Protein AF-0000000084531713 (afdb_homodimer)

Secondary structure (DSSP, 8-state):
-BTTSPEEEE-SS---TTEEEEEEEEEE-TT-SEEETTEEEEE---TTHHHHHTTT-GGGEEEETTTTEEEEEEEGGGB-----HHHHHHHHHH--GGGGGSHHHHHHHHHHHHHHHTT-BTTEEE-HHHHHT---TT--EEEEEEHHHHHHHHHHHTT-TTTSBPP-HHHHHHHHHHHHTT-TT--HHHHHHHHHTSSEEE-SSSEEEEEEE----TT--TTTTEEEEEEEEEEEEEEEEEEEETTBSSEEEEEEEEEEEEESSTTTHHHHTTEEEEEE--GGGTT---TT-EEEEEEEEEEEEETTEEEEEEEE-TT--SS--EEEE--/-BTTSPEEEE-SS---TTEEEEEEEEEE-TT-SEEETTEEEEE---TTHHHHHTTT-GGGEEEETTTTEEEEEEEGGGB-----HHHHHHHHHH--GGGGGSHHHHHHHHHHHHHHHTT-BTTEEE-HHHHHT---TT--EEEEEEHHHHHHHHHHHTT-TTTSBPP-HHHHHHHHHHHHTT-TT--HHHHHHHHHTSSEEE-SSSEEEEEEE----TT--TTTTEEEEEEEEEEEEEEEEEEEETTBSSEEEEEEEEEEEEESSTTTHHHHTTEEEEEE--GGGTT---TT-EEEEEEEEEEEEETTEEEEEEEE-TT--SS--EEEE--

Solvent-accessible surface area (backbone atoms only — not comparable to full-atom values): 34060 Å² total; per-residue (Å²): 48,34,82,85,57,38,29,57,46,74,52,67,88,60,59,60,95,60,30,47,37,25,30,49,33,36,33,76,28,91,86,28,90,30,52,53,96,88,37,37,21,29,81,46,91,51,52,34,40,28,57,45,75,34,63,92,42,62,80,25,57,39,76,34,55,53,77,30,45,51,38,42,26,48,42,57,88,44,58,65,47,84,84,52,32,44,59,40,40,53,45,39,67,77,54,41,69,73,38,64,77,29,71,36,32,43,51,50,49,54,51,47,49,53,36,54,75,66,70,41,71,79,27,44,22,29,36,68,41,68,47,77,60,38,55,56,75,82,37,60,46,41,32,33,24,41,30,73,70,14,49,53,51,49,54,54,53,63,65,34,56,89,61,26,25,67,68,49,73,71,55,34,52,52,52,45,60,71,46,49,83,64,42,83,91,44,48,69,66,28,49,49,55,30,56,67,53,31,64,53,28,31,36,94,81,34,46,34,38,54,47,38,35,71,71,63,54,97,76,52,42,78,55,68,51,29,34,25,40,46,68,39,39,37,29,30,36,27,32,29,69,33,37,89,45,15,50,24,53,52,15,36,30,32,33,42,61,73,44,79,74,46,57,52,35,48,69,50,71,76,45,40,82,48,31,45,33,36,39,29,65,40,73,84,53,30,31,35,64,48,59,74,38,38,30,37,38,31,29,32,32,24,44,35,34,46,79,89,46,70,45,29,30,36,40,35,58,57,50,60,54,77,66,82,62,31,78,36,46,50,118,48,33,83,84,56,38,29,57,45,73,52,67,87,61,61,60,95,60,32,48,36,26,31,49,33,36,33,75,28,93,84,28,91,29,54,54,96,89,38,37,20,28,80,46,89,51,54,36,40,29,58,45,76,36,63,92,41,62,83,25,58,39,76,35,54,51,77,31,45,51,38,42,26,49,41,56,90,48,56,65,47,84,84,51,32,41,60,39,38,53,46,39,67,76,54,41,67,74,37,64,78,30,71,36,32,42,51,49,51,54,51,47,49,52,35,54,74,67,69,42,70,78,27,44,23,27,36,69,41,68,46,77,58,40,53,55,74,81,37,58,46,39,32,33,24,40,30,73,70,13,49,52,51,49,54,54,52,62,64,35,56,90,61,26,25,67,68,49,73,70,54,35,52,50,51,46,61,72,47,48,83,63,41,82,90,44,50,71,67,26,49,47,55,29,57,67,51,32,65,53,26,31,38,95,80,33,47,33,38,54,46,36,34,72,70,64,56,96,78,52,41,78,56,67,52,29,33,24,40,47,69,39,41,36,29,30,35,27,32,30,69,34,37,89,45,14,51,25,54,51,15,34,28,32,33,42,60,74,43,80,74,47,58,52,37,48,70,48,69,76,45,39,84,49,31,45,33,37,40,28,65,41,73,86,53,30,32,36,66,48,59,74,37,37,30,37,39,31,30,32,32,24,44,35,35,46,78,89,45,70,45,31,30,36,40,34,57,58,51,59,53,79,63,83,62,30,77,37,44,50,115

pLDDT: mean 89.72, std 10.02, range [46.91, 98.38]

InterPro domains:
  IPR043519 Nucleotidyltransferase superfamily [SSF81301] (118-166)

Radius of gyration: 28.63 Å; Cα contacts (8 Å, |Δi|>4): 1477; chains: 2; bounding box: 50×90×62 Å

Structure (mmCIF, N/CA/C/O backbone):
data_AF-0000000084531713-model_v1
#
loop_
_entity.id
_entity.type
_entity.pdbx_description
1 polymer 'Polymerase nucleotidyl transferase domain-containing protein'
#
loop_
_atom_site.group_PDB
_atom_site.id
_atom_site.type_symbol
_atom_site.label_atom_id
_atom_site.label_alt_id
_atom_site.label_comp_id
_atom_site.label_asym_id
_atom_site.label_entity_id
_atom_site.label_seq_id
_atom_site.pdbx_PDB_ins_code
_atom_site.Cartn_x
_atom_site.Cartn_y
_atom_site.Cartn_z
_atom_site.occupancy
_atom_site.B_iso_or_equiv
_atom_site.auth_seq_id
_atom_site.auth_comp_id
_atom_site.auth_asym_id
_atom_site.auth_atom_id
_atom_site.pdbx_PDB_model_num
ATOM 1 N N . MET A 1 1 ? -13.852 23.156 1.82 1 96.12 1 MET A N 1
ATOM 2 C CA . MET A 1 1 ? -15.117 22.594 2.279 1 96.12 1 MET A CA 1
ATOM 3 C C . MET A 1 1 ? -15.984 22.172 1.098 1 96.12 1 MET A C 1
ATOM 5 O O . MET A 1 1 ? -16.062 22.875 0.089 1 96.12 1 MET A O 1
ATOM 9 N N . ASP A 1 2 ? -16.562 21 1.277 1 95.75 2 ASP A N 1
ATOM 10 C CA . ASP A 1 2 ? -17.422 20.531 0.197 1 95.75 2 ASP A CA 1
ATOM 11 C C . ASP A 1 2 ? -18.875 20.953 0.443 1 95.75 2 ASP A C 1
ATOM 13 O O . ASP A 1 2 ? -19.172 21.641 1.427 1 95.75 2 ASP A O 1
ATOM 17 N N . HIS A 1 3 ? -19.766 20.625 -0.489 1 93.62 3 HIS A N 1
ATOM 18 C CA . HIS A 1 3 ? -21.172 21.031 -0.442 1 93.62 3 HIS A CA 1
ATOM 19 C C . HIS A 1 3 ? -21.906 20.328 0.693 1 93.62 3 HIS A C 1
ATOM 21 O O . HIS A 1 3 ? -23 20.734 1.067 1 93.62 3 HIS A O 1
ATOM 27 N N . HIS A 1 4 ? -21.281 19.344 1.301 1 90.5 4 HIS A N 1
ATOM 28 C CA . HIS A 1 4 ? -21.906 18.609 2.395 1 90.5 4 HIS A CA 1
ATOM 29 C C . HIS A 1 4 ? -21.406 19.094 3.746 1 90.5 4 HIS A C 1
ATOM 31 O O . HIS A 1 4 ? -21.75 18.531 4.789 1 90.5 4 HIS A O 1
ATOM 37 N N . GLY A 1 5 ? -20.578 20.078 3.686 1 94.19 5 GLY A N 1
ATOM 38 C CA . GLY A 1 5 ? -20.078 20.672 4.918 1 94.19 5 GLY A CA 1
ATOM 39 C C . GLY A 1 5 ? -18.828 20 5.449 1 94.19 5 GLY A C 1
ATOM 40 O O . GLY A 1 5 ? -18.422 20.266 6.582 1 94.19 5 GLY A O 1
ATOM 41 N N . VAL A 1 6 ? -18.25 19.125 4.715 1 96.31 6 VAL A N 1
ATOM 42 C CA . VAL A 1 6 ? -17.016 18.469 5.133 1 96.31 6 VAL A CA 1
ATOM 43 C C . VAL A 1 6 ? -15.82 19.375 4.809 1 96.31 6 VAL A C 1
ATOM 45 O O . VAL A 1 6 ? -15.68 19.844 3.676 1 96.31 6 VAL A O 1
ATOM 48 N N . VAL A 1 7 ? -14.969 19.609 5.781 1 97.56 7 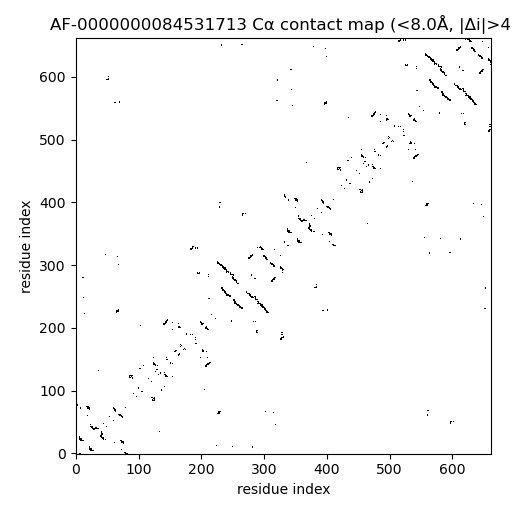VAL A N 1
ATOM 49 C CA . VAL A 1 7 ? -13.812 20.484 5.598 1 97.56 7 VAL A CA 1
ATOM 50 C C . VAL A 1 7 ? -12.547 19.641 5.449 1 97.56 7 VAL A C 1
ATOM 52 O O . VAL A 1 7 ? -12.188 18.875 6.355 1 97.56 7 VAL A O 1
ATOM 55 N N . PHE A 1 8 ? -11.875 19.797 4.34 1 97.5 8 PHE A N 1
ATOM 56 C CA . PHE A 1 8 ? -10.625 19.094 4.062 1 97.5 8 PHE A CA 1
ATOM 57 C C . PHE A 1 8 ? -9.43 20 4.328 1 97.5 8 PHE A C 1
ATOM 59 O O . PHE A 1 8 ? -9.445 21.188 3.992 1 97.5 8 PHE A O 1
ATOM 66 N N . LYS A 1 9 ? -8.484 19.469 5.02 1 96.25 9 LYS A N 1
ATOM 67 C CA . LYS A 1 9 ? -7.176 20.109 5.031 1 96.25 9 LYS A CA 1
ATOM 68 C C . LYS A 1 9 ? -6.32 19.625 3.861 1 96.25 9 LYS A C 1
ATOM 70 O O . LYS A 1 9 ? -6.023 18.438 3.744 1 96.25 9 LYS A O 1
ATOM 75 N N . VAL A 1 10 ? -5.973 20.5 3.014 1 93.19 10 VAL A N 1
ATOM 76 C CA . VAL A 1 10 ? -5.16 20.188 1.847 1 93.19 10 VAL A CA 1
ATOM 77 C C . VAL A 1 10 ? -3.721 19.922 2.279 1 93.19 10 VAL A C 1
ATOM 79 O O . VAL A 1 10 ? -3.16 20.656 3.092 1 93.19 10 VAL A O 1
ATOM 82 N N . ILE A 1 11 ? -3.162 18.828 1.789 1 88.12 11 ILE A N 1
ATOM 83 C CA . ILE A 1 11 ? -1.788 18.453 2.109 1 88.12 11 ILE A CA 1
ATOM 84 C C . ILE A 1 11 ? -0.948 18.422 0.835 1 88.12 11 ILE A C 1
ATOM 86 O O . ILE A 1 11 ? -1.34 17.812 -0.163 1 88.12 11 ILE A O 1
ATOM 90 N N . GLY A 1 12 ? 0.186 19.078 0.913 1 79.38 12 GLY A N 1
ATOM 91 C CA . GLY A 1 12 ? 1.119 19.062 -0.202 1 79.38 12 GLY A CA 1
ATOM 92 C C . GLY A 1 12 ? 0.862 20.188 -1.201 1 79.38 12 GLY A C 1
ATOM 93 O O . GLY A 1 12 ? -0.074 20.969 -1.039 1 79.38 12 GLY A O 1
ATOM 94 N N . ASP A 1 13 ? 1.726 20.234 -2.236 1 77.88 13 ASP A N 1
ATOM 95 C CA . ASP A 1 13 ? 1.663 21.312 -3.211 1 77.88 13 ASP A CA 1
ATOM 96 C C . ASP A 1 13 ? 1.496 20.781 -4.629 1 77.88 13 ASP A C 1
ATOM 98 O O . ASP A 1 13 ? 1.574 21.531 -5.602 1 77.88 13 ASP A O 1
ATOM 102 N N . SER A 1 14 ? 1.352 19.516 -4.766 1 78.69 14 SER A N 1
ATOM 103 C CA . SER A 1 14 ? 1.103 18.875 -6.051 1 78.69 14 SER A CA 1
ATOM 104 C C . SER A 1 14 ? -0.19 18.062 -6.02 1 78.69 14 SER A C 1
ATOM 106 O O . SER A 1 14 ? -0.338 17.156 -5.211 1 78.69 14 SER A O 1
ATOM 108 N N . HIS A 1 15 ? -1.078 18.453 -6.922 1 86.56 15 HIS A N 1
ATOM 109 C CA . HIS A 1 15 ? -2.393 17.812 -6.973 1 86.56 15 HIS A CA 1
ATOM 110 C C . HIS A 1 15 ? -2.74 17.391 -8.391 1 86.56 15 HIS A C 1
ATOM 112 O O . HIS A 1 15 ? -2.4 18.078 -9.359 1 86.56 15 HIS A O 1
ATOM 118 N N . PRO A 1 16 ? -3.383 16.266 -8.445 1 85.25 16 PRO A N 1
ATOM 119 C CA . PRO A 1 16 ? -3.91 15.922 -9.773 1 85.25 16 PRO A CA 1
ATOM 120 C C . PRO A 1 16 ? -4.988 16.891 -10.242 1 85.25 16 PRO A C 1
ATOM 122 O O . PRO A 1 16 ? -5.559 17.625 -9.438 1 85.25 16 PRO A O 1
ATOM 125 N N . GLY A 1 17 ? -5.215 16.875 -11.555 1 86.69 17 GLY A N 1
ATOM 126 C CA . GLY A 1 17 ? -6.199 17.781 -12.125 1 86.69 17 GLY A CA 1
ATOM 127 C C . GLY A 1 17 ? -7.602 17.547 -11.586 1 86.69 17 GLY A C 1
ATOM 128 O O . GLY A 1 17 ? -8.422 18.469 -11.562 1 86.69 17 GLY A O 1
ATOM 129 N N . SER A 1 18 ? -7.875 16.438 -11.047 1 92.25 18 SER A N 1
ATOM 130 C CA . SER A 1 18 ? -9.234 16.047 -10.672 1 92.25 18 SER A CA 1
ATOM 131 C C . SER A 1 18 ? -9.516 16.391 -9.211 1 92.25 18 SER A C 1
ATOM 133 O O . SER A 1 18 ? -10.672 16.609 -8.836 1 92.25 18 SER A O 1
ATOM 135 N N . HIS A 1 19 ? -8.453 16.391 -8.352 1 95 19 HIS A N 1
ATOM 136 C CA . HIS A 1 19 ? -8.688 16.484 -6.91 1 95 19 HIS A CA 1
ATOM 137 C C . HIS A 1 19 ? -7.695 17.438 -6.258 1 95 19 HIS A C 1
ATOM 139 O O . HIS A 1 19 ? -6.598 17.656 -6.777 1 95 19 HIS A O 1
ATOM 145 N N . TYR A 1 20 ? -8.109 18.031 -5.18 1 94.06 20 TYR A N 1
ATOM 146 C CA . TYR A 1 20 ? -7.168 18.531 -4.18 1 94.06 20 TYR A CA 1
ATOM 147 C C . TYR A 1 20 ? -6.902 17.484 -3.109 1 94.06 20 TYR A C 1
ATOM 149 O O . TYR A 1 20 ? -7.832 17 -2.457 1 94.06 20 TYR A O 1
ATOM 157 N N . LEU A 1 21 ? -5.668 17.156 -2.926 1 92.88 21 LEU A N 1
ATOM 158 C CA . LEU A 1 21 ? -5.305 16.094 -1.994 1 92.88 21 LEU A CA 1
ATOM 159 C C . LEU A 1 21 ? -5.32 16.594 -0.557 1 92.88 21 LEU A C 1
ATOM 161 O O . LEU A 1 21 ? -4.902 17.734 -0.29 1 92.88 21 LEU A O 1
ATOM 165 N N . GLY A 1 22 ? -5.789 15.742 0.299 1 94.88 22 GLY A N 1
ATOM 166 C CA . GLY A 1 22 ? -5.871 16.094 1.708 1 94.88 22 GLY A CA 1
ATOM 167 C C . GLY A 1 22 ? -6.668 15.094 2.525 1 94.88 22 GLY A C 1
ATOM 168 O O . GLY A 1 22 ? -6.867 13.953 2.1 1 94.88 22 GLY A O 1
ATOM 169 N N . TYR A 1 23 ? -7 15.453 3.758 1 95.44 23 TYR A N 1
ATOM 170 C CA . TYR A 1 23 ? -7.797 14.609 4.641 1 95.44 23 TYR A CA 1
ATOM 171 C C . TYR A 1 23 ? -8.906 15.406 5.309 1 95.44 23 TYR A C 1
ATOM 173 O O . TYR A 1 23 ? -8.883 16.641 5.297 1 95.44 23 TYR A O 1
ATOM 181 N N . VAL A 1 24 ? -9.859 14.734 5.816 1 96.44 24 VAL A N 1
ATOM 182 C CA . VAL A 1 24 ? -10.969 15.383 6.504 1 96.44 24 VAL A CA 1
ATOM 183 C C . VAL A 1 24 ? -10.508 15.914 7.859 1 96.44 24 VAL A C 1
ATOM 185 O O . VAL A 1 24 ? -10.062 15.141 8.719 1 96.44 24 VAL A O 1
ATOM 188 N N . LYS A 1 25 ? -10.617 17.188 8 1 96.88 25 LYS A N 1
ATOM 189 C CA . LYS A 1 25 ? -10.195 17.812 9.25 1 96.88 25 LYS A CA 1
ATOM 190 C C . LYS A 1 25 ? -11.383 18.047 10.18 1 96.88 25 LYS A C 1
ATOM 192 O O . LYS A 1 25 ? -11.273 17.859 11.391 1 96.88 25 LYS A O 1
ATOM 197 N N . TYR A 1 26 ? -12.445 18.547 9.617 1 96.81 26 TYR A N 1
ATOM 198 C CA . TYR A 1 26 ? -13.695 18.75 10.352 1 96.81 26 TYR A CA 1
ATOM 199 C C . TYR A 1 26 ? -14.875 18.188 9.57 1 96.81 26 TYR A C 1
ATOM 201 O O . TYR A 1 26 ? -14.938 18.312 8.344 1 96.81 26 TYR A O 1
ATOM 209 N N . HIS A 1 27 ? -15.82 17.516 10.266 1 95.94 27 HIS A N 1
ATOM 210 C CA . HIS A 1 27 ? -17.031 17 9.625 1 95.94 27 HIS A CA 1
ATOM 211 C C . HIS A 1 27 ? -18.219 17.094 10.57 1 95.94 27 HIS A C 1
ATOM 213 O O . HIS A 1 27 ? -18.062 17.062 11.789 1 95.94 27 HIS A O 1
ATOM 219 N N . PRO A 1 28 ? -19.406 17.281 9.953 1 94.94 28 PRO A N 1
ATOM 220 C CA . PRO A 1 28 ? -20.594 17.328 10.797 1 94.94 28 PRO A CA 1
ATOM 221 C C . PRO A 1 28 ? -20.781 16.078 11.648 1 94.94 28 PRO A C 1
ATOM 223 O O . PRO A 1 28 ? -20.625 14.961 11.156 1 94.94 28 PRO A O 1
ATOM 226 N N . ASP A 1 29 ? -21 16.328 12.859 1 94 29 ASP A N 1
ATOM 227 C CA . ASP A 1 29 ? -21.203 15.266 13.844 1 94 29 ASP A CA 1
ATOM 228 C C . ASP A 1 29 ? -22.016 15.773 15.031 1 94 29 ASP A C 1
ATOM 230 O O . ASP A 1 29 ? -21.594 16.719 15.703 1 94 29 ASP A O 1
ATOM 234 N N . GLU A 1 30 ? -23.094 15.125 15.336 1 93.38 30 GLU A N 1
ATOM 235 C CA . GLU A 1 30 ? -23.984 15.562 16.406 1 93.38 30 GLU A CA 1
ATOM 236 C C . GLU A 1 30 ? -23.281 15.531 17.75 1 93.38 30 GLU A C 1
ATOM 238 O O . GLU A 1 30 ? -23.625 16.297 18.656 1 93.38 30 GLU A O 1
ATOM 243 N N . LYS A 1 31 ? -22.281 14.742 17.922 1 92.88 31 LYS A N 1
ATOM 244 C CA . LYS A 1 31 ? -21.562 14.609 19.188 1 92.88 31 LYS A CA 1
ATOM 245 C C . LYS A 1 31 ? -20.281 15.414 19.188 1 92.88 31 LYS A C 1
ATOM 247 O O . LYS A 1 31 ? -19.469 15.312 20.109 1 92.88 31 LYS A O 1
ATOM 252 N N . GLY A 1 32 ? -20.062 16.219 18.109 1 93.19 32 GLY A N 1
ATOM 253 C CA . GLY A 1 32 ? -18.844 17 18 1 93.19 32 GLY A CA 1
ATOM 254 C C . GLY A 1 32 ? -18.766 18.141 19 1 93.19 32 GLY A C 1
ATOM 255 O O . GLY A 1 32 ? -19.797 18.562 19.547 1 93.19 32 GLY A O 1
ATOM 256 N N . ASP A 1 33 ? -17.594 18.656 19.266 1 91.56 33 ASP A N 1
ATOM 257 C CA . ASP A 1 33 ? -17.375 19.688 20.266 1 91.56 33 ASP A CA 1
ATOM 258 C C . ASP A 1 33 ? -17.062 21.031 19.594 1 91.56 33 ASP A C 1
ATOM 260 O O . ASP A 1 33 ? -16.656 21.984 20.266 1 91.56 33 ASP A O 1
ATOM 264 N N . ARG A 1 34 ? -17.172 21.062 18.266 1 93.5 34 ARG A N 1
ATOM 265 C CA . ARG A 1 34 ? -16.953 22.297 17.531 1 93.5 34 ARG A CA 1
ATOM 266 C C . ARG A 1 34 ? -18.266 22.812 16.938 1 93.5 34 ARG A C 1
ATOM 268 O O . ARG A 1 34 ? -19.219 22.047 16.766 1 93.5 34 ARG A O 1
ATOM 275 N N . ARG A 1 35 ? -18.281 24.125 16.766 1 92.31 35 ARG A N 1
ATOM 276 C CA . ARG A 1 35 ? -19.469 24.734 16.172 1 92.31 35 ARG A CA 1
ATOM 277 C C . ARG A 1 35 ? -19.125 25.516 14.914 1 92.31 35 ARG A C 1
ATOM 279 O O . ARG A 1 35 ? -18.234 26.375 14.938 1 92.31 35 ARG A O 1
ATOM 286 N N . LEU A 1 36 ? -19.781 25.094 13.844 1 90.88 36 LEU A N 1
ATOM 287 C CA . LEU A 1 36 ? -19.641 25.766 12.555 1 90.88 36 LEU A CA 1
ATOM 288 C C . LEU A 1 36 ? -20.984 25.828 11.828 1 90.88 36 LEU A C 1
ATOM 290 O O . LEU A 1 36 ? -21.703 24.828 11.773 1 90.88 36 LEU A O 1
ATOM 294 N N . PHE A 1 37 ? -21.359 27.031 11.344 1 89.06 37 PHE A N 1
ATOM 295 C CA . PHE A 1 37 ? -22.578 27.219 10.555 1 89.06 37 PHE A CA 1
ATOM 296 C C . PHE A 1 37 ? -23.797 26.766 11.328 1 89.06 37 PHE A C 1
ATOM 298 O O . PHE A 1 37 ? -24.688 26.125 10.766 1 89.06 37 PHE A O 1
ATOM 305 N N . GLY A 1 38 ? -23.75 26.859 12.523 1 89.5 38 GLY A N 1
ATOM 306 C CA . GLY A 1 38 ? -24.906 26.562 13.344 1 89.5 38 GLY A CA 1
ATOM 307 C C . GLY A 1 38 ? -25.062 25.078 13.641 1 89.5 38 GLY A C 1
ATOM 308 O O . GLY A 1 38 ? -26.094 24.656 14.164 1 89.5 38 GLY A O 1
ATOM 309 N N . GLN A 1 39 ? -24.094 24.344 13.297 1 93.38 39 GLN A N 1
ATOM 310 C CA . GLN A 1 39 ? -24.156 22.906 13.562 1 93.38 39 GLN A CA 1
ATOM 311 C C . GLN A 1 39 ? -22.906 22.422 14.273 1 93.38 39 GLN A C 1
ATOM 313 O O . GLN A 1 39 ? -21.906 23.156 14.336 1 93.38 39 GLN A O 1
ATOM 318 N N . THR A 1 40 ? -23.016 21.188 14.797 1 95.12 40 THR A N 1
ATOM 319 C CA . THR A 1 40 ? -21.891 20.609 15.531 1 95.12 40 THR A CA 1
ATOM 320 C C . THR A 1 40 ? -20.953 19.875 14.578 1 95.12 40 THR A C 1
ATOM 322 O O . THR A 1 40 ? -21.406 19.203 13.648 1 95.12 40 THR A O 1
ATOM 325 N N . TYR A 1 41 ? -19.688 20.125 14.828 1 96 41 TYR A N 1
ATOM 326 C CA . TYR A 1 41 ? -18.641 19.484 14.039 1 96 41 TYR A CA 1
ATOM 327 C C . TYR A 1 41 ? -17.672 18.719 14.93 1 96 41 TYR A C 1
ATOM 329 O O . TYR A 1 41 ? -17.531 19.031 16.109 1 96 41 TYR A O 1
ATOM 337 N N . ARG A 1 42 ? -17.109 17.672 14.359 1 94.81 42 ARG A N 1
ATOM 338 C CA . ARG A 1 42 ? -16.031 16.922 15.016 1 94.81 42 ARG A CA 1
ATOM 339 C C . ARG A 1 42 ? -14.703 17.141 14.312 1 94.81 42 ARG A C 1
ATOM 341 O O . ARG A 1 42 ? -14.641 17.172 13.078 1 94.81 42 ARG A O 1
ATOM 348 N N . GLN A 1 43 ? -13.703 17.391 15.117 1 94.88 43 GLN A N 1
ATOM 349 C CA . GLN A 1 43 ? -12.336 17.5 14.602 1 94.88 43 GLN A CA 1
ATOM 350 C C . GLN A 1 43 ? -11.711 16.125 14.414 1 94.88 43 GLN A C 1
ATOM 352 O O . GLN A 1 43 ? -11.875 15.234 15.258 1 94.88 43 GLN A O 1
ATOM 357 N N . ASN A 1 44 ? -11.047 15.938 13.281 1 92.81 44 ASN A N 1
ATOM 358 C CA . ASN A 1 44 ? -10.266 14.742 12.992 1 92.81 44 ASN A CA 1
ATOM 359 C C . ASN A 1 44 ? -8.773 15.039 12.969 1 92.81 44 ASN A C 1
ATOM 361 O O . ASN A 1 44 ? -8.297 15.836 12.156 1 92.81 44 ASN A O 1
ATOM 365 N N . SER A 1 45 ? -7.992 14.391 13.852 1 87 45 SER A N 1
ATOM 366 C CA . SER A 1 45 ? -6.555 14.633 13.93 1 87 45 SER A CA 1
ATOM 367 C C . SER A 1 45 ? -5.766 13.477 13.328 1 87 45 SER A C 1
ATOM 369 O O . SER A 1 45 ? -4.535 13.516 13.281 1 87 45 SER A O 1
ATOM 371 N N . VAL A 1 46 ? -6.438 12.469 12.93 1 85.94 46 VAL A N 1
ATOM 372 C CA . VAL A 1 46 ? -5.801 11.281 12.359 1 85.94 46 VAL A CA 1
ATOM 373 C C . VAL A 1 46 ? -6.121 11.188 10.867 1 85.94 46 VAL A C 1
ATOM 375 O O . VAL A 1 46 ? -7.262 10.906 10.492 1 85.94 46 VAL A O 1
ATOM 378 N N . VAL A 1 47 ? -5.125 11.328 10.055 1 88.94 47 VAL A N 1
ATOM 379 C CA . VAL A 1 47 ? -5.293 11.477 8.609 1 88.94 47 VAL A CA 1
ATOM 380 C C . VAL A 1 47 ? -5.984 10.234 8.047 1 88.94 47 VAL A C 1
ATOM 382 O O . VAL A 1 47 ? -6.922 10.344 7.25 1 88.94 47 VAL A O 1
ATOM 385 N N . SER A 1 48 ? -5.637 9.047 8.484 1 86.94 48 SER A N 1
ATOM 386 C CA . SER A 1 48 ? -6.137 7.801 7.91 1 86.94 48 SER A CA 1
ATOM 387 C C . SER A 1 48 ? -7.609 7.59 8.242 1 86.94 48 SER A C 1
ATOM 389 O O . SER A 1 48 ? -8.305 6.828 7.566 1 86.94 48 SER A O 1
ATOM 391 N N . LYS A 1 49 ? -8.141 8.266 9.25 1 89.19 49 LYS A N 1
ATOM 392 C CA . LYS A 1 49 ? -9.547 8.148 9.617 1 89.19 49 LYS A CA 1
ATOM 393 C C . LYS A 1 49 ? -10.445 8.734 8.523 1 89.19 49 LYS A C 1
ATOM 395 O O . LYS A 1 49 ? -11.648 8.461 8.492 1 89.19 49 LYS A O 1
ATOM 400 N N . SER A 1 50 ? -9.805 9.492 7.676 1 92.56 50 SER A N 1
ATOM 401 C CA . SER A 1 50 ? -10.555 10.102 6.586 1 92.56 50 SER A CA 1
ATOM 402 C C . SER A 1 50 ? -11.18 9.039 5.688 1 92.56 50 SER A C 1
ATOM 404 O O . SER A 1 50 ? -12.266 9.242 5.145 1 92.56 50 SER A O 1
ATOM 406 N N . PHE A 1 51 ? -10.555 7.898 5.535 1 91.56 51 PHE A N 1
ATOM 407 C CA . PHE A 1 51 ? -11.102 6.836 4.699 1 91.56 51 PHE A CA 1
ATOM 408 C C . PHE A 1 51 ? -12.445 6.363 5.246 1 91.56 51 PHE A C 1
ATOM 410 O O . PHE A 1 51 ? -13.383 6.125 4.48 1 91.56 51 PHE A O 1
ATOM 417 N N . GLY A 1 52 ? -12.5 6.281 6.547 1 88.88 52 GLY A N 1
ATOM 418 C CA . GLY A 1 52 ? -13.742 5.871 7.18 1 88.88 52 GLY A CA 1
ATOM 419 C C . GLY A 1 52 ? -14.82 6.938 7.129 1 88.88 52 GLY A C 1
ATOM 420 O O . GLY A 1 52 ? -15.984 6.641 6.844 1 88.88 52 GLY A O 1
ATOM 421 N N . ILE A 1 53 ? -14.406 8.148 7.406 1 90.88 53 ILE A N 1
ATOM 422 C CA . ILE A 1 53 ? -15.344 9.266 7.395 1 90.88 53 ILE A CA 1
ATOM 423 C C . ILE A 1 53 ? -15.977 9.398 6.008 1 90.88 53 ILE A C 1
ATOM 425 O O . ILE A 1 53 ? -17.156 9.727 5.887 1 90.88 53 ILE A O 1
ATOM 429 N N . LEU A 1 54 ? -15.219 9.039 4.973 1 92.38 54 LEU A N 1
ATOM 430 C CA . LEU A 1 54 ? -15.648 9.234 3.59 1 92.38 54 LEU A CA 1
ATOM 431 C C . LEU A 1 54 ? -16.141 7.93 2.982 1 92.38 54 LEU A C 1
ATOM 433 O O . LEU A 1 54 ? -16.156 7.777 1.758 1 92.38 54 LEU A O 1
ATOM 437 N N . ALA A 1 55 ? -16.484 6.957 3.764 1 89 55 ALA A N 1
ATOM 438 C CA . ALA A 1 55 ? -16.906 5.641 3.289 1 89 55 ALA A CA 1
ATOM 439 C C . ALA A 1 55 ? -18.062 5.75 2.311 1 89 55 ALA A C 1
ATOM 441 O O . ALA A 1 55 ? -18.203 4.926 1.401 1 89 55 ALA A O 1
ATOM 442 N N . GLY A 1 56 ? -18.938 6.785 2.457 1 88.88 56 GLY A N 1
ATOM 443 C CA . GLY A 1 56 ? -20.062 6.996 1.563 1 88.88 56 GLY A CA 1
ATOM 444 C C . GLY A 1 56 ? -19.703 7.832 0.346 1 88.88 56 GLY A C 1
ATOM 445 O O . GLY A 1 56 ? -20.562 8.078 -0.51 1 88.88 56 GLY A O 1
ATOM 446 N N . ARG A 1 57 ? -18.469 8.242 0.232 1 92.56 57 ARG A N 1
ATOM 447 C CA . ARG A 1 57 ? -18 9.086 -0.864 1 92.56 57 ARG A CA 1
ATOM 448 C C . ARG A 1 57 ? -16.688 8.555 -1.437 1 92.56 57 ARG A C 1
ATOM 450 O O . ARG A 1 57 ? -15.68 9.266 -1.452 1 92.56 57 ARG A O 1
ATOM 457 N N . PRO A 1 58 ? -16.781 7.383 -2.07 1 91.94 58 PRO A N 1
ATOM 458 C CA . PRO A 1 58 ? -15.547 6.758 -2.557 1 91.94 58 PRO A CA 1
ATOM 459 C C . PRO A 1 58 ? -14.875 7.566 -3.666 1 91.94 58 PRO A C 1
ATOM 461 O O . PRO A 1 58 ? -13.703 7.324 -3.99 1 91.94 58 PRO A O 1
ATOM 464 N N . GLU A 1 59 ? -15.57 8.539 -4.305 1 93.75 59 GLU A N 1
ATOM 465 C CA . GLU A 1 59 ? -14.953 9.422 -5.293 1 93.75 59 GLU A CA 1
ATOM 466 C C . GLU A 1 59 ? -13.852 10.266 -4.664 1 93.75 59 GLU A C 1
ATOM 468 O O . GLU A 1 59 ? -13.039 10.867 -5.371 1 93.75 59 GLU A O 1
ATOM 473 N N . CYS A 1 60 ? -13.766 10.211 -3.307 1 96.12 60 CYS A N 1
ATOM 474 C CA . CYS A 1 60 ? -12.75 10.977 -2.602 1 96.12 60 CYS A CA 1
ATOM 475 C C . CYS A 1 60 ? -11.484 10.148 -2.41 1 96.12 60 CYS A C 1
ATOM 477 O O . CYS A 1 60 ? -10.461 10.664 -1.941 1 96.12 60 CYS A O 1
ATOM 479 N N . TYR A 1 61 ? -11.562 8.836 -2.648 1 94.81 61 TYR A N 1
ATOM 480 C CA . TYR A 1 61 ? -10.352 8.016 -2.672 1 94.81 61 TYR A CA 1
ATOM 481 C C . TYR A 1 61 ? -9.609 8.18 -3.99 1 94.81 61 TYR A C 1
ATOM 483 O O . TYR A 1 61 ? -10.18 7.969 -5.062 1 94.81 61 TYR A O 1
ATOM 491 N N . VAL A 1 62 ? -8.344 8.555 -3.938 1 93 62 VAL A N 1
ATOM 492 C CA . VAL A 1 62 ? -7.598 8.844 -5.16 1 93 62 VAL A CA 1
ATOM 493 C C . VAL A 1 62 ? -6.188 8.266 -5.059 1 93 62 VAL A C 1
ATOM 495 O O . VAL A 1 62 ? -5.508 8.453 -4.047 1 93 62 VAL A O 1
ATOM 498 N N . TYR A 1 63 ? -5.855 7.543 -6.094 1 91.06 63 TYR A N 1
ATOM 499 C CA . TYR A 1 63 ? -4.445 7.176 -6.184 1 91.06 63 TYR A CA 1
ATOM 500 C C . TYR A 1 63 ? -3.604 8.359 -6.641 1 91.06 63 TYR A C 1
ATOM 502 O O . TYR A 1 63 ? -3.885 8.961 -7.68 1 91.06 63 TYR A O 1
ATOM 510 N N . SER A 1 64 ? -2.576 8.688 -5.859 1 90.62 64 SER A N 1
ATOM 511 C CA . SER A 1 64 ? -1.65 9.75 -6.227 1 90.62 64 SER A CA 1
ATOM 512 C C . SER A 1 64 ? -0.378 9.188 -6.848 1 90.62 64 SER A C 1
ATOM 514 O O . SER A 1 64 ? 0.405 8.516 -6.172 1 90.62 64 SER A O 1
ATOM 516 N N . ASP A 1 65 ? -0.114 9.562 -8.078 1 88.94 65 ASP A N 1
ATOM 517 C CA . ASP A 1 65 ? 1.121 9.148 -8.734 1 88.94 65 ASP A CA 1
ATOM 518 C C . ASP A 1 65 ? 2.344 9.711 -8.016 1 88.94 65 ASP A C 1
ATOM 520 O O . ASP A 1 65 ? 3.396 9.07 -7.973 1 88.94 65 ASP A O 1
ATOM 524 N N . THR A 1 66 ? 2.182 10.859 -7.504 1 88.31 66 THR A N 1
ATOM 525 C CA . THR A 1 66 ? 3.285 11.531 -6.828 1 88.31 66 THR A CA 1
ATOM 526 C C . THR A 1 66 ? 3.65 10.812 -5.535 1 88.31 66 THR A C 1
ATOM 528 O O . THR A 1 66 ? 4.828 10.562 -5.266 1 88.31 66 THR A O 1
ATOM 531 N N . LEU A 1 67 ? 2.639 10.414 -4.793 1 87.25 67 LEU A N 1
ATOM 532 C CA . LEU A 1 67 ? 2.889 9.781 -3.5 1 87.25 67 LEU A CA 1
ATOM 533 C C . LEU A 1 67 ? 3.031 8.273 -3.654 1 87.25 67 LEU A C 1
ATOM 535 O O . LEU A 1 67 ? 3.643 7.613 -2.809 1 87.25 67 LEU A O 1
ATOM 539 N N . GLY A 1 68 ? 2.357 7.715 -4.738 1 87.69 68 GLY A N 1
ATOM 540 C CA . GLY A 1 68 ? 2.445 6.289 -5.008 1 87.69 68 GLY A CA 1
ATOM 541 C C . GLY A 1 68 ? 1.472 5.465 -4.184 1 87.69 68 GLY A C 1
ATOM 542 O O . GLY A 1 68 ? 1.673 4.266 -3.99 1 87.69 68 GLY A O 1
ATOM 543 N N . CYS A 1 69 ? 0.475 6.059 -3.625 1 89 69 CYS A N 1
ATOM 544 C CA . CYS A 1 69 ? -0.502 5.352 -2.809 1 89 69 CYS A CA 1
ATOM 545 C C . CYS A 1 69 ? -1.869 6.02 -2.889 1 89 69 CYS A C 1
ATOM 547 O O . CYS A 1 69 ? -2.012 7.078 -3.504 1 89 69 CYS A O 1
ATOM 549 N N . VAL A 1 70 ? -2.84 5.332 -2.354 1 92.12 70 VAL A N 1
ATOM 550 C CA . VAL A 1 70 ? -4.191 5.883 -2.295 1 92.12 70 VAL A CA 1
ATOM 551 C C . VAL A 1 70 ? -4.305 6.848 -1.117 1 92.12 70 VAL A C 1
ATOM 553 O O . VAL A 1 70 ? -3.92 6.516 0.006 1 92.12 70 VAL A O 1
ATOM 556 N N . ILE A 1 71 ? -4.77 7.969 -1.42 1 93.19 71 ILE A N 1
ATOM 557 C CA . ILE A 1 71 ? -4.996 9.008 -0.418 1 93.19 71 ILE A CA 1
ATOM 558 C C . ILE A 1 71 ? -6.398 9.586 -0.583 1 93.19 71 ILE A C 1
ATOM 560 O O . ILE A 1 71 ? -7.137 9.195 -1.49 1 93.19 71 ILE A O 1
ATOM 564 N N . THR A 1 72 ? -6.781 10.422 0.324 1 95.5 72 THR A N 1
ATOM 565 C CA . THR A 1 72 ? -8.07 11.086 0.185 1 95.5 72 THR A CA 1
ATOM 566 C C . THR A 1 72 ? -7.898 12.477 -0.422 1 95.5 72 THR A C 1
ATOM 568 O O . THR A 1 72 ? -6.816 13.062 -0.343 1 95.5 72 THR A O 1
ATOM 571 N N . GLY A 1 73 ? -8.875 12.883 -1.073 1 96.06 73 GLY A N 1
ATOM 572 C CA . GLY A 1 73 ? -8.938 14.211 -1.658 1 96.06 73 GLY A CA 1
ATOM 573 C C . GLY A 1 73 ? -10.344 14.641 -2.031 1 96.06 73 GLY A C 1
ATOM 574 O O . GLY A 1 73 ? -11.242 13.797 -2.137 1 96.06 73 GLY A O 1
ATOM 575 N N . ILE A 1 74 ? -10.57 15.914 -2.184 1 97.12 74 ILE A N 1
ATOM 576 C CA . ILE A 1 74 ? -11.867 16.438 -2.588 1 97.12 74 ILE A CA 1
ATOM 577 C C . ILE A 1 74 ? -11.875 16.672 -4.098 1 97.12 74 ILE A C 1
ATOM 579 O O . ILE A 1 74 ? -10.977 17.312 -4.645 1 97.12 74 ILE A O 1
ATOM 583 N N . PRO A 1 75 ? -12.891 16.078 -4.781 1 96.31 75 PRO A N 1
ATOM 584 C CA . PRO A 1 75 ? -13.039 16.469 -6.188 1 96.31 75 PRO A CA 1
ATOM 585 C C . PRO A 1 75 ? -13.172 17.969 -6.379 1 96.31 75 PRO A C 1
ATOM 587 O O . PRO A 1 75 ? -13.906 18.625 -5.637 1 96.31 75 PRO A O 1
ATOM 590 N N . ARG A 1 76 ? -12.461 18.438 -7.359 1 95.81 76 ARG A N 1
ATOM 591 C CA . ARG A 1 76 ? -12.414 19.875 -7.562 1 95.81 76 ARG A CA 1
ATOM 592 C C . ARG A 1 76 ? -13.82 20.453 -7.758 1 95.81 76 ARG A C 1
ATOM 594 O O . ARG A 1 76 ? -14.117 21.547 -7.289 1 95.81 76 ARG A O 1
ATOM 601 N N . GLU A 1 77 ? -14.688 19.703 -8.422 1 96 77 GLU A N 1
ATOM 602 C CA . GLU A 1 77 ? -16.047 20.156 -8.711 1 96 77 GLU A CA 1
ATOM 603 C C . GLU A 1 77 ? -16.891 20.203 -7.441 1 96 77 GLU A C 1
ATOM 605 O O . GLU A 1 77 ? -17.953 20.828 -7.422 1 96 77 GLU A O 1
ATOM 610 N N . ASP A 1 78 ? -16.469 19.578 -6.395 1 96.88 78 ASP A N 1
ATOM 611 C CA . ASP A 1 78 ? -17.234 19.484 -5.164 1 96.88 78 ASP A CA 1
ATOM 612 C C . ASP A 1 78 ? -16.844 20.594 -4.184 1 96.88 78 ASP A C 1
ATOM 614 O O . ASP A 1 78 ? -17.438 20.719 -3.111 1 96.88 78 ASP A O 1
ATOM 618 N N . VAL A 1 79 ? -15.906 21.406 -4.52 1 97 79 VAL A N 1
ATOM 619 C CA . VAL A 1 79 ? -15.438 22.453 -3.613 1 97 79 VAL A CA 1
ATOM 620 C C . VAL A 1 79 ? -16.484 23.578 -3.533 1 97 79 VAL A C 1
ATOM 622 O O . VAL A 1 79 ? -16.859 24.156 -4.555 1 97 79 VAL A O 1
ATOM 625 N N . ALA A 1 80 ? -16.969 23.812 -2.373 1 96.88 80 ALA A N 1
ATOM 626 C CA . ALA A 1 80 ? -17.906 24.906 -2.148 1 96.88 80 ALA A CA 1
ATOM 627 C C . ALA A 1 80 ? -17.172 26.156 -1.673 1 96.88 80 ALA A C 1
ATOM 629 O O . ALA A 1 80 ? -17.484 27.266 -2.119 1 96.88 80 ALA A O 1
ATOM 630 N N . VAL A 1 81 ? -16.25 26 -0.786 1 96.19 81 VAL A N 1
ATOM 631 C CA . VAL A 1 81 ? -15.516 27.125 -0.223 1 96.19 81 VAL A CA 1
ATOM 632 C C . VAL A 1 81 ? -14.039 26.781 -0.104 1 96.19 81 VAL A C 1
ATOM 634 O O . VAL A 1 81 ? -13.688 25.656 0.276 1 96.19 81 VAL A O 1
ATOM 637 N N . HIS A 1 82 ? -13.242 27.641 -0.515 1 96.19 82 HIS A N 1
ATOM 638 C CA . HIS A 1 82 ? -11.812 27.562 -0.266 1 96.19 82 HIS A CA 1
ATOM 639 C C . HIS A 1 82 ? -11.383 28.562 0.801 1 96.19 82 HIS A C 1
ATOM 641 O O . HIS A 1 82 ? -11.57 29.781 0.634 1 96.19 82 HIS A O 1
ATOM 647 N N . TYR A 1 83 ? -10.867 28.078 1.897 1 96.69 83 TYR A N 1
ATOM 648 C CA . TYR A 1 83 ? -10.359 28.938 2.963 1 96.69 83 TYR A CA 1
ATOM 649 C C . TYR A 1 83 ? -8.891 29.266 2.744 1 96.69 83 TYR A C 1
ATOM 651 O O . TYR A 1 83 ? -8.031 28.375 2.764 1 96.69 83 TYR A O 1
ATOM 659 N N . SER A 1 84 ? -8.633 30.484 2.582 1 95.5 84 SER A N 1
ATOM 660 C CA . SER A 1 84 ? -7.254 30.938 2.408 1 95.5 84 SER A CA 1
ATOM 661 C C . SER A 1 84 ? -6.625 31.328 3.744 1 95.5 84 SER A C 1
ATOM 663 O O . SER A 1 84 ? -7.102 32.219 4.422 1 95.5 84 SER A O 1
ATOM 665 N N . CYS A 1 85 ? -5.496 30.734 4.066 1 96.88 85 CYS A N 1
ATOM 666 C CA . CYS A 1 85 ? -4.809 31 5.324 1 96.88 85 CYS A CA 1
ATOM 667 C C . CYS A 1 85 ? -4.359 32.438 5.414 1 96.88 85 CYS A C 1
ATOM 669 O O . CYS A 1 85 ? -4.52 33.094 6.453 1 96.88 85 CYS A O 1
ATOM 671 N N . ARG A 1 86 ? -3.799 32.938 4.316 1 95.81 86 ARG A N 1
ATOM 672 C CA . ARG A 1 86 ? -3.287 34.312 4.273 1 95.81 86 ARG A CA 1
ATOM 673 C C . ARG A 1 86 ? -4.418 35.344 4.418 1 95.81 86 ARG A C 1
ATOM 675 O O . ARG A 1 86 ? -4.32 36.281 5.211 1 95.81 86 ARG A O 1
ATOM 682 N N . GLN A 1 87 ? -5.512 35.125 3.699 1 96.56 87 GLN A N 1
ATOM 683 C CA . GLN A 1 87 ? -6.645 36.062 3.748 1 96.56 87 GLN A CA 1
ATOM 684 C C . GLN A 1 87 ? -7.316 36.031 5.117 1 96.56 87 GLN A C 1
ATOM 686 O O . GLN A 1 87 ? -7.762 37.062 5.617 1 96.56 87 GLN A O 1
ATOM 691 N N . ALA A 1 88 ? -7.328 34.844 5.66 1 97.19 88 ALA A N 1
ATOM 692 C CA . ALA A 1 88 ? -7.957 34.719 6.973 1 97.19 88 ALA A CA 1
ATOM 693 C C . ALA A 1 88 ? -7.195 35.5 8.031 1 97.19 88 ALA A C 1
ATOM 695 O O . ALA A 1 88 ? -7.801 36.188 8.859 1 97.19 88 ALA A O 1
ATOM 696 N N . LEU A 1 89 ? -5.91 35.375 8.016 1 97.81 89 LEU A N 1
ATOM 697 C CA . LEU A 1 89 ? -5.117 36.094 9 1 97.81 89 LEU A CA 1
ATOM 698 C C . LEU A 1 89 ? -5.293 37.625 8.844 1 97.81 89 LEU A C 1
ATOM 700 O O . LEU A 1 89 ? -5.426 38.344 9.836 1 97.81 89 LEU A O 1
ATOM 704 N N . THR A 1 90 ? -5.312 38.094 7.641 1 96.44 90 THR A N 1
ATOM 705 C CA . THR A 1 90 ? -5.516 39.5 7.352 1 96.44 90 THR A CA 1
ATOM 706 C C . THR A 1 90 ? -6.887 39.969 7.836 1 96.44 90 THR A C 1
ATOM 708 O O . THR A 1 90 ? -7.012 41.031 8.43 1 96.44 90 THR A O 1
ATOM 711 N N . ALA A 1 91 ? -7.875 39.156 7.559 1 96.69 91 ALA A N 1
ATOM 712 C CA . ALA A 1 91 ? -9.242 39.5 7.961 1 96.69 91 ALA A CA 1
ATOM 713 C C . ALA A 1 91 ? -9.359 39.562 9.477 1 96.69 91 ALA A C 1
ATOM 715 O O . ALA A 1 91 ? -10.023 40.469 10.008 1 96.69 91 ALA A O 1
ATOM 716 N N . ILE A 1 92 ? -8.758 38.625 10.164 1 96.94 92 ILE A N 1
ATOM 717 C CA . ILE A 1 92 ? -8.797 38.594 11.625 1 96.94 92 ILE A CA 1
ATOM 718 C C . ILE A 1 92 ? -8.125 39.844 12.188 1 96.94 92 ILE A C 1
ATOM 720 O O . ILE A 1 92 ? -8.594 40.406 13.172 1 96.94 92 ILE A O 1
ATOM 724 N N . HIS A 1 93 ? -7.051 40.219 11.602 1 96.12 93 HIS A N 1
ATOM 725 C CA . HIS A 1 93 ? -6.34 41.406 12.047 1 96.12 93 HIS A CA 1
ATOM 726 C C . HIS A 1 93 ? -7.195 42.656 11.875 1 96.12 93 HIS A C 1
ATOM 728 O O . HIS A 1 93 ? -7.238 43.5 12.766 1 96.12 93 HIS A O 1
ATOM 734 N N . LYS A 1 94 ? -7.867 42.781 10.773 1 96.25 94 LYS A N 1
ATOM 735 C CA . LYS A 1 94 ? -8.656 43.969 10.445 1 96.25 94 LYS A CA 1
ATOM 736 C C . LYS A 1 94 ? -9.938 44 11.281 1 96.25 94 LYS A C 1
ATOM 738 O O . LYS A 1 94 ? -10.32 45.062 11.766 1 96.25 94 LYS A O 1
ATOM 743 N N . GLU A 1 95 ? -10.562 42.844 11.344 1 97.12 95 GLU A N 1
ATOM 744 C CA . GLU A 1 95 ? -11.805 42.688 12.102 1 97.12 95 GLU A CA 1
ATOM 745 C C . GLU A 1 95 ? -11.773 41.438 12.969 1 97.12 95 GLU A C 1
ATOM 747 O O . GLU A 1 95 ? -12.32 40.406 12.594 1 97.12 95 GLU A O 1
ATOM 752 N N . PRO A 1 96 ? -11.219 41.562 14.18 1 96.44 96 PRO A N 1
ATOM 753 C CA . PRO A 1 96 ? -11 40.375 15.008 1 96.44 96 PRO A CA 1
ATOM 754 C C . PRO A 1 96 ? -12.305 39.688 15.414 1 96.44 96 PRO A C 1
ATOM 756 O O . PRO A 1 96 ? -12.336 38.469 15.594 1 96.44 96 PRO A O 1
ATOM 759 N N . GLY A 1 97 ? -13.383 40.5 15.602 1 94.44 97 GLY A N 1
ATOM 760 C CA . GLY A 1 97 ? -14.664 39.906 15.992 1 94.44 97 GLY A CA 1
ATOM 761 C C . GLY A 1 97 ? -14.562 39.031 17.203 1 94.44 97 GLY A C 1
ATOM 762 O O . GLY A 1 97 ? -14 39.406 18.234 1 94.44 97 GLY A O 1
ATOM 763 N N . ALA A 1 98 ? -15.117 37.75 17.078 1 92.81 98 ALA A N 1
ATOM 764 C CA . ALA A 1 98 ? -15.172 36.781 18.172 1 92.81 98 ALA A CA 1
ATOM 765 C C . ALA A 1 98 ? -13.773 36.375 18.625 1 92.81 98 ALA A C 1
ATOM 767 O O . ALA A 1 98 ? -13.586 35.906 19.75 1 92.81 98 ALA A O 1
ATOM 768 N N . VAL A 1 99 ? -12.766 36.531 17.781 1 95.75 99 VAL A N 1
ATOM 769 C CA . VAL A 1 99 ? -11.391 36.156 18.109 1 95.75 99 VAL A CA 1
ATOM 770 C C . VAL A 1 99 ? -10.891 37 19.281 1 95.75 99 VAL A C 1
ATOM 772 O O . VAL A 1 99 ? -10.156 36.5 20.141 1 95.75 99 VAL A O 1
ATOM 775 N N . ALA A 1 100 ? -11.328 38.25 19.391 1 95.94 100 ALA A N 1
ATOM 776 C CA . ALA A 1 100 ? -10.875 39.188 20.422 1 95.94 100 ALA A CA 1
ATOM 777 C C . ALA A 1 100 ? -11.422 38.781 21.797 1 95.94 100 ALA A C 1
ATOM 779 O O . ALA A 1 100 ? -10.875 39.156 22.828 1 95.94 100 ALA A O 1
ATOM 780 N N . ASP A 1 101 ? -12.492 37.969 21.75 1 93.94 101 ASP A N 1
ATOM 781 C CA . ASP A 1 101 ? -13.148 37.594 23 1 93.94 101 ASP A CA 1
ATOM 782 C C . ASP A 1 101 ? -12.586 36.281 23.547 1 93.94 101 ASP A C 1
ATOM 784 O O . ASP A 1 101 ? -12.945 35.844 24.656 1 93.94 101 ASP A O 1
ATOM 788 N N . ASN A 1 102 ? -11.711 35.625 22.859 1 91.12 102 ASN A N 1
ATOM 789 C CA . ASN A 1 102 ? -11.109 34.344 23.188 1 91.12 102 ASN A CA 1
ATOM 790 C C . ASN A 1 102 ? -9.672 34.5 23.656 1 91.12 102 ASN A C 1
ATOM 792 O O . ASN A 1 102 ? -8.914 35.312 23.109 1 91.12 102 ASN A O 1
ATOM 796 N N . SER A 1 103 ? -9.336 33.812 24.781 1 93.56 103 SER A N 1
ATOM 797 C CA . SER A 1 103 ? -7.98 33.938 25.312 1 93.56 103 SER A CA 1
ATOM 798 C C . SER A 1 103 ? -6.938 33.562 24.266 1 93.56 103 SER A C 1
ATOM 800 O O . SER A 1 103 ? -5.953 34.281 24.062 1 93.56 103 SER A O 1
ATOM 802 N N . ALA A 1 104 ? -7.094 32.469 23.594 1 95 104 ALA A N 1
ATOM 803 C CA . ALA A 1 104 ? -6.191 32.062 22.531 1 95 104 ALA A CA 1
ATOM 804 C C . ALA A 1 104 ? -6.227 33.062 21.375 1 95 104 ALA A C 1
ATOM 806 O O . ALA A 1 104 ? -5.207 33.281 20.719 1 95 104 ALA A O 1
ATOM 807 N N . GLY A 1 105 ? -7.359 33.594 21.156 1 96.69 105 GLY A N 1
ATOM 808 C CA . GLY A 1 105 ? -7.516 34.594 20.109 1 96.69 105 GLY A CA 1
ATOM 809 C C . GLY A 1 105 ? -6.707 35.875 20.375 1 96.69 105 GLY A C 1
ATOM 810 O O . GLY A 1 105 ? -6.145 36.438 19.453 1 96.69 105 GLY A O 1
ATOM 811 N N . LYS A 1 106 ? -6.668 36.25 21.609 1 96.44 106 LYS A N 1
ATOM 812 C CA . LYS A 1 106 ? -5.867 37.438 21.984 1 96.44 106 LYS A CA 1
ATOM 813 C C . LYS A 1 106 ? -4.387 37.188 21.688 1 96.44 106 LYS A C 1
ATOM 815 O O . LYS A 1 106 ? -3.682 38.094 21.25 1 96.44 106 LYS A O 1
ATOM 820 N N . ASP A 1 107 ? -3.941 35.969 22 1 97 107 ASP A N 1
ATOM 821 C CA . ASP A 1 107 ? -2.57 35.594 21.656 1 97 107 ASP A CA 1
ATOM 822 C C . ASP A 1 107 ? -2.334 35.688 20.156 1 97 107 ASP A C 1
ATOM 824 O O . ASP A 1 107 ? -1.295 36.188 19.703 1 97 107 ASP A O 1
ATOM 828 N N . LEU A 1 108 ? -3.293 35.219 19.391 1 98.06 108 LEU A N 1
ATOM 829 C CA . LEU A 1 108 ? -3.197 35.281 17.938 1 98.06 108 LEU A CA 1
ATOM 830 C C . LEU A 1 108 ? -3.139 36.75 17.469 1 98.06 108 LEU A C 1
ATOM 832 O O . LEU A 1 108 ? -2.359 37.062 16.578 1 98.06 108 LEU A O 1
ATOM 836 N N . LEU A 1 109 ? -3.949 37.594 18.078 1 97.88 109 LEU A N 1
ATOM 837 C CA . LEU A 1 109 ? -3.973 39 17.703 1 97.88 109 LEU A CA 1
ATOM 838 C C . LEU A 1 109 ? -2.631 39.688 17.984 1 97.88 109 LEU A C 1
ATOM 840 O O . LEU A 1 109 ? -2.17 40.5 17.219 1 97.88 109 LEU A O 1
ATOM 844 N N . ALA A 1 110 ? -1.992 39.281 19.094 1 97.56 110 ALA A N 1
ATOM 845 C CA . ALA A 1 110 ? -0.659 39.781 19.406 1 97.56 110 ALA A CA 1
ATOM 846 C C . ALA A 1 110 ? 0.344 39.406 18.328 1 97.56 110 ALA A C 1
ATOM 848 O O . ALA A 1 110 ? 1.18 40.219 17.922 1 97.56 110 ALA A O 1
ATOM 849 N N . ILE A 1 111 ? 0.247 38.219 17.875 1 98 111 ILE A N 1
ATOM 850 C CA . ILE A 1 111 ? 1.12 37.688 16.828 1 98 111 ILE A CA 1
ATOM 851 C C . ILE A 1 111 ? 0.856 38.469 15.523 1 98 111 ILE A C 1
ATOM 853 O O . ILE A 1 111 ? 1.793 38.875 14.836 1 98 111 ILE A O 1
ATOM 857 N N . THR A 1 112 ? -0.446 38.656 15.211 1 97.44 112 THR A N 1
ATOM 858 C CA . THR A 1 112 ? -0.798 39.344 13.977 1 97.44 112 THR A CA 1
ATOM 859 C C . THR A 1 112 ? -0.326 40.812 14.008 1 97.44 112 THR A C 1
ATOM 861 O O . THR A 1 112 ? 0.059 41.375 12.977 1 97.44 112 THR A O 1
ATOM 864 N N . GLU A 1 113 ? -0.386 41.406 15.117 1 97.38 113 GLU A N 1
ATOM 865 C CA . GLU A 1 113 ? 0.128 42.75 15.273 1 97.38 113 GLU A CA 1
ATOM 866 C C . GLU A 1 113 ? 1.623 42.812 14.969 1 97.38 113 GLU A C 1
ATOM 868 O O . GLU A 1 113 ? 2.086 43.719 14.281 1 97.38 113 GLU 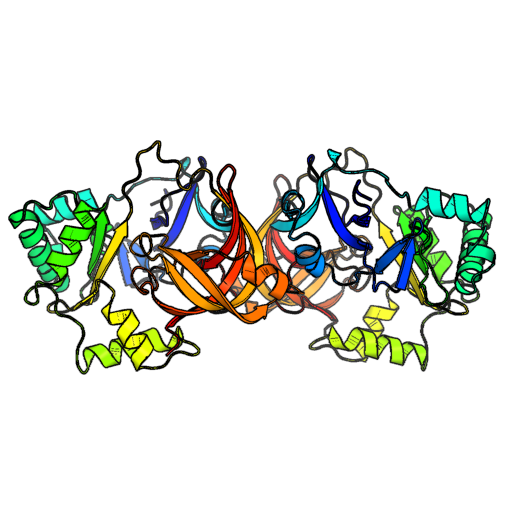A O 1
ATOM 873 N N . TRP A 1 114 ? 2.344 41.875 15.516 1 97.88 114 TRP A N 1
ATOM 874 C CA . TRP A 1 114 ? 3.775 41.812 15.242 1 97.88 114 TRP A CA 1
ATOM 875 C C . TRP A 1 114 ? 4.035 41.594 13.758 1 97.88 114 TRP A C 1
ATOM 877 O O . TRP A 1 114 ? 4.914 42.25 13.18 1 97.88 114 TRP A O 1
ATOM 887 N N . ILE A 1 115 ? 3.27 40.75 13.109 1 97.81 115 ILE A N 1
ATOM 888 C CA . ILE A 1 115 ? 3.41 40.469 11.688 1 97.81 115 ILE A CA 1
ATOM 889 C C . ILE A 1 115 ? 3.193 41.719 10.875 1 97.81 115 ILE A C 1
ATOM 891 O O . ILE A 1 115 ? 3.965 42.031 9.961 1 97.81 115 ILE A O 1
ATOM 895 N N . THR A 1 116 ? 2.182 42.469 11.258 1 96.06 116 THR A N 1
ATOM 896 C CA . THR A 1 116 ? 1.849 43.688 10.562 1 96.06 116 THR A CA 1
ATOM 897 C C . THR A 1 116 ? 2.914 44.781 10.82 1 96.06 116 THR A C 1
ATOM 899 O O . THR A 1 116 ? 3.34 45.469 9.891 1 96.06 116 THR A O 1
ATOM 902 N N . ALA A 1 117 ? 3.344 44.875 12.031 1 96.75 117 ALA A N 1
ATOM 903 C CA . ALA A 1 117 ? 4.344 45.875 12.406 1 96.75 117 ALA A CA 1
ATOM 904 C C . ALA A 1 117 ? 5.668 45.594 11.695 1 96.75 117 ALA A C 1
ATOM 906 O O . ALA A 1 117 ? 6.43 46.531 11.43 1 96.75 117 ALA A O 1
ATOM 907 N N . ASN A 1 118 ? 5.918 44.406 11.328 1 96.44 118 ASN A N 1
ATOM 908 C CA . ASN A 1 118 ? 7.18 44.031 10.688 1 96.44 118 ASN A CA 1
ATOM 909 C C . ASN A 1 118 ? 7.023 43.906 9.18 1 96.44 118 ASN A C 1
ATOM 911 O O . ASN A 1 118 ? 7.898 43.344 8.516 1 96.44 118 ASN A O 1
ATOM 915 N N . GLY A 1 119 ? 5.914 44.281 8.641 1 95.25 119 GLY A N 1
ATOM 916 C CA . GLY A 1 119 ? 5.688 44.281 7.199 1 95.25 119 GLY A CA 1
ATOM 917 C C . GLY A 1 119 ? 5.648 42.875 6.621 1 95.25 119 GLY A C 1
ATOM 918 O O . GLY A 1 119 ? 6.074 42.656 5.484 1 95.25 119 GLY A O 1
ATOM 919 N N . ALA A 1 120 ? 5.238 41.906 7.371 1 95.94 120 ALA A N 1
ATOM 920 C CA . ALA A 1 120 ? 5.293 40.5 6.945 1 95.94 120 ALA A CA 1
ATOM 921 C C . ALA A 1 120 ? 3.918 40 6.508 1 95.94 120 ALA A C 1
ATOM 923 O O . ALA A 1 120 ? 3.691 38.812 6.402 1 95.94 120 ALA A O 1
ATOM 924 N N . GLN A 1 121 ? 3.016 40.969 6.227 1 94.12 121 GLN A N 1
ATOM 925 C CA . GLN A 1 121 ? 1.696 40.625 5.727 1 94.12 121 GLN A CA 1
ATOM 926 C C . GLN A 1 121 ? 1.8 39.844 4.41 1 94.12 121 GLN A C 1
ATOM 928 O O . GLN A 1 121 ? 2.607 40.219 3.547 1 94.12 121 GLN A O 1
ATOM 933 N N . GLY A 1 122 ? 1.057 38.875 4.289 1 94.06 122 GLY A N 1
ATOM 934 C CA . GLY A 1 122 ? 1.067 38.062 3.068 1 94.06 122 GLY A CA 1
ATOM 935 C C . GLY A 1 122 ? 2.062 36.938 3.105 1 94.06 122 GLY A C 1
ATOM 936 O O . GLY A 1 122 ? 1.993 36 2.285 1 94.06 122 GLY A O 1
ATOM 937 N N . LEU A 1 123 ? 2.971 36.938 4.02 1 96.19 123 LEU A N 1
ATOM 938 C CA . LEU A 1 123 ? 3.99 35.906 4.125 1 96.19 123 LEU A CA 1
ATOM 939 C C . LEU A 1 123 ? 3.572 34.844 5.129 1 96.19 123 LEU A C 1
ATOM 941 O O . LEU A 1 123 ? 4.109 33.719 5.117 1 96.19 123 LEU A O 1
ATOM 945 N N . ILE A 1 124 ? 2.701 35.219 6.016 1 97.56 124 ILE A N 1
ATOM 946 C CA . ILE A 1 124 ? 2.23 34.344 7.07 1 97.56 124 ILE A CA 1
ATOM 947 C C . ILE A 1 124 ? 0.708 34.25 7.016 1 97.56 124 ILE A C 1
ATOM 949 O O . ILE A 1 124 ? 0.024 35.188 6.672 1 97.56 124 ILE A O 1
ATOM 953 N N . GLY A 1 125 ? 0.203 33.094 7.195 1 97.94 125 GLY A N 1
ATOM 954 C CA . GLY A 1 125 ? -1.225 32.844 7.328 1 97.94 125 GLY A CA 1
ATOM 955 C C . GLY A 1 125 ? -1.584 32.062 8.586 1 97.94 125 GLY A C 1
ATOM 956 O O . GLY A 1 125 ? -0.706 31.703 9.367 1 97.94 125 GLY A O 1
ATOM 957 N N . VAL A 1 126 ? -2.857 31.938 8.836 1 98.12 126 VAL A N 1
ATOM 958 C CA . VAL A 1 126 ? -3.363 31.141 9.953 1 98.12 126 VAL A CA 1
ATOM 959 C C . VAL A 1 126 ? -4.18 29.969 9.414 1 98.12 126 VAL A C 1
ATOM 961 O O . VAL A 1 126 ? -4.859 30.094 8.391 1 98.12 126 VAL A O 1
ATOM 964 N N . THR A 1 127 ? -4.074 28.797 9.977 1 96.88 127 THR A N 1
ATOM 965 C CA . THR A 1 127 ? -4.805 27.594 9.578 1 96.88 127 THR A CA 1
ATOM 966 C C . THR A 1 127 ? -5.52 26.984 10.773 1 96.88 127 THR A C 1
ATOM 968 O O . THR A 1 127 ? -5.797 27.672 11.766 1 96.88 127 THR A O 1
ATOM 971 N N . GLY A 1 128 ? -6.082 25.766 10.602 1 95.25 128 GLY A N 1
ATOM 972 C CA . GLY A 1 128 ? -6.77 25.078 11.688 1 95.25 128 GLY A CA 1
ATOM 973 C C . GLY A 1 128 ? -8.109 25.703 12.031 1 95.25 128 GLY A C 1
ATOM 974 O O . GLY A 1 128 ? -8.852 26.125 11.148 1 95.25 128 GLY A O 1
ATOM 975 N N . SER A 1 129 ? -8.336 25.688 13.383 1 95.75 129 SER A N 1
ATOM 976 C CA . SER A 1 129 ? -9.656 26.094 13.867 1 95.75 129 SER A CA 1
ATOM 977 C C . SER A 1 129 ? -9.875 27.594 13.664 1 95.75 129 SER A C 1
ATOM 979 O O . SER A 1 129 ? -11 28.031 13.406 1 95.75 129 SER A O 1
ATOM 981 N N . PHE A 1 130 ? -8.82 28.406 13.703 1 96.81 130 PHE A N 1
ATOM 982 C CA . PHE A 1 130 ? -8.961 29.844 13.508 1 96.81 130 PHE A CA 1
ATOM 983 C C . PHE A 1 130 ? -9.258 30.172 12.047 1 96.81 130 PHE A C 1
ATOM 985 O O . PHE A 1 130 ? -9.93 31.156 11.75 1 96.81 130 PHE A O 1
ATOM 992 N N . LEU A 1 131 ? -8.758 29.344 11.141 1 97.38 131 LEU A N 1
ATOM 993 C CA . LEU A 1 131 ? -9.023 29.547 9.719 1 97.38 131 LEU A CA 1
ATOM 994 C C . LEU A 1 131 ? -10.5 29.359 9.414 1 97.38 131 LEU A C 1
ATOM 996 O O . LEU A 1 131 ? -11.117 30.203 8.75 1 97.38 131 LEU A O 1
ATOM 1000 N N . VAL A 1 132 ? -11.023 28.266 9.953 1 95.62 132 VAL A N 1
ATOM 1001 C CA . VAL A 1 132 ? -12.383 27.859 9.586 1 95.62 132 VAL A CA 1
ATOM 1002 C C . VAL A 1 132 ? -13.391 28.562 10.484 1 95.62 132 VAL A C 1
ATOM 1004 O O . VAL A 1 132 ? -14.562 28.703 10.125 1 95.62 132 VAL A O 1
ATOM 1007 N N . GLY A 1 133 ? -12.977 28.969 11.656 1 93.69 133 GLY A N 1
ATOM 1008 C CA . GLY A 1 133 ? -13.836 29.719 12.547 1 93.69 133 GLY A CA 1
ATOM 1009 C C . GLY A 1 133 ? -14.461 28.875 13.641 1 93.69 133 GLY A C 1
ATOM 1010 O O . GLY A 1 133 ? -15.406 29.297 14.305 1 93.69 133 GLY A O 1
ATOM 1011 N N . CYS A 1 134 ? -13.969 27.672 13.875 1 94.56 134 CYS A N 1
ATOM 1012 C CA . CYS A 1 134 ? -14.547 26.828 14.914 1 94.56 134 CYS A CA 1
ATOM 1013 C C . CYS A 1 134 ? -13.609 26.719 16.109 1 94.56 134 CYS A C 1
ATOM 1015 O O . CYS A 1 134 ? -13.539 25.672 16.766 1 94.56 134 CYS A O 1
ATOM 1017 N N . PHE A 1 135 ? -12.844 27.75 16.375 1 94.12 135 PHE A N 1
ATOM 1018 C CA . PHE A 1 135 ? -11.898 27.797 17.484 1 94.12 135 PHE A CA 1
ATOM 1019 C C . PHE A 1 135 ? -12.633 27.875 18.812 1 94.12 135 PHE A C 1
ATOM 1021 O O . PHE A 1 135 ? -13.82 28.219 18.859 1 94.12 135 PHE A O 1
ATOM 1028 N N . ASN A 1 136 ? -11.984 27.391 19.859 1 89.88 136 ASN A N 1
ATOM 1029 C CA . ASN A 1 136 ? -12.398 27.578 21.25 1 89.88 136 ASN A CA 1
ATOM 1030 C C . ASN A 1 136 ? -11.219 27.922 22.141 1 89.88 136 ASN A C 1
ATOM 1032 O O . ASN A 1 136 ? -10.148 28.297 21.656 1 89.88 136 ASN A O 1
ATOM 1036 N N . GLU A 1 137 ? -11.398 27.828 23.438 1 86.81 137 GLU A N 1
ATOM 1037 C CA . GLU A 1 137 ? -10.383 28.297 24.375 1 86.81 137 GLU A CA 1
ATOM 1038 C C . GLU A 1 137 ? -9.18 27.359 24.406 1 86.81 137 GLU A C 1
ATOM 1040 O O 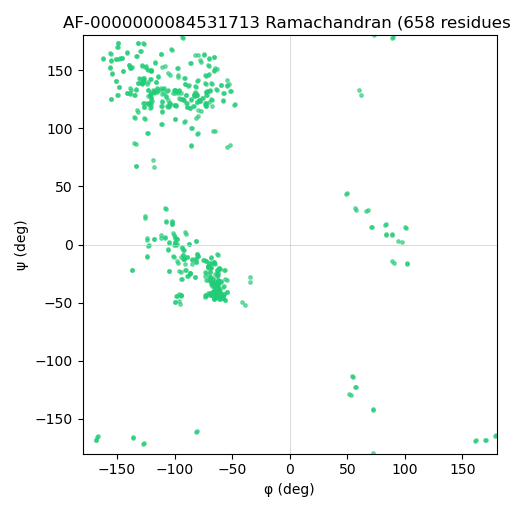. GLU A 1 137 ? -8.094 27.75 24.844 1 86.81 137 GLU A O 1
ATOM 1045 N N . ARG A 1 138 ? -9.328 26.25 23.891 1 85.5 138 ARG A N 1
ATOM 1046 C CA . ARG A 1 138 ? -8.266 25.25 23.953 1 85.5 138 ARG A CA 1
ATOM 1047 C C . ARG A 1 138 ? -7.551 25.125 22.609 1 85.5 138 ARG A C 1
ATOM 1049 O O . ARG A 1 138 ? -6.625 24.312 22.469 1 85.5 138 ARG A O 1
ATOM 1056 N N . SER A 1 139 ? -8.016 25.953 21.672 1 92.62 139 SER A N 1
ATOM 1057 C CA . SER A 1 139 ? -7.453 25.859 20.328 1 92.62 139 SER A CA 1
ATOM 1058 C C . SER A 1 139 ? -6.004 26.344 20.297 1 92.62 139 SER A C 1
ATOM 1060 O O . SER A 1 139 ? -5.68 27.391 20.844 1 92.62 139 SER A O 1
ATOM 1062 N N . ASP A 1 140 ? -5.156 25.516 19.641 1 94.56 140 ASP A N 1
ATOM 1063 C CA . ASP A 1 140 ? -3.787 25.953 19.359 1 94.56 140 ASP A CA 1
ATOM 1064 C C . ASP A 1 140 ? -3.75 26.969 18.234 1 94.56 140 ASP A C 1
ATOM 1066 O O . ASP A 1 140 ? -4.762 27.219 17.578 1 94.56 140 ASP A O 1
ATOM 1070 N N . ILE A 1 141 ? -2.621 27.641 18.188 1 97.12 141 ILE A N 1
ATOM 1071 C CA . ILE A 1 141 ? -2.408 28.578 17.094 1 97.12 141 ILE A CA 1
ATOM 1072 C C . ILE A 1 141 ? -1.533 27.938 16.016 1 97.12 141 ILE A C 1
ATOM 1074 O O . ILE A 1 141 ? -0.328 27.766 16.219 1 97.12 141 ILE A O 1
ATOM 1078 N N . ASP A 1 142 ? -2.158 27.641 14.938 1 96.44 142 ASP A N 1
ATOM 1079 C CA . ASP A 1 142 ? -1.46 27.031 13.805 1 96.44 142 ASP A CA 1
ATOM 1080 C C . ASP A 1 142 ? -1.243 28.062 12.695 1 96.44 142 ASP A C 1
ATOM 1082 O O . ASP A 1 142 ? -2.205 28.562 12.109 1 96.44 142 ASP A O 1
ATOM 1086 N N . LEU A 1 143 ? -0.022 28.281 12.414 1 97.62 143 LEU A N 1
ATOM 1087 C CA . LEU A 1 143 ? 0.321 29.25 11.375 1 97.62 143 LEU A CA 1
ATOM 1088 C C . LEU A 1 143 ? 0.924 28.547 10.156 1 97.62 143 LEU A C 1
ATOM 1090 O O . LEU A 1 143 ? 1.26 27.375 10.219 1 97.62 143 LEU A O 1
ATOM 1094 N N . VAL A 1 144 ? 0.948 29.281 9.062 1 96.31 144 VAL A N 1
ATOM 1095 C CA . VAL A 1 144 ? 1.613 28.844 7.84 1 96.31 144 VAL A CA 1
ATOM 1096 C C . VAL A 1 144 ? 2.469 29.984 7.289 1 96.31 144 VAL A C 1
ATOM 1098 O O . VAL A 1 144 ? 2.059 31.156 7.32 1 96.31 144 VAL A O 1
ATOM 1101 N N . CYS A 1 145 ? 3.646 29.719 6.926 1 96.06 145 CYS A N 1
ATOM 1102 C CA . CYS A 1 145 ? 4.473 30.703 6.246 1 96.06 145 CYS A CA 1
ATOM 1103 C C . CYS A 1 145 ? 4.828 30.25 4.836 1 96.06 145 CYS A C 1
ATOM 1105 O O . CYS A 1 145 ? 4.809 29.047 4.551 1 96.06 145 CYS A O 1
ATOM 1107 N N . TYR A 1 146 ? 5.133 31.203 3.975 1 93.5 146 TYR A N 1
ATOM 1108 C CA . TYR A 1 146 ? 5.227 30.891 2.553 1 93.5 146 TYR A CA 1
ATOM 1109 C C . TYR A 1 146 ? 6.562 31.359 1.981 1 93.5 146 TYR A C 1
ATOM 1111 O O . TYR A 1 146 ? 6.898 32.531 2.045 1 93.5 146 TYR A O 1
ATOM 1119 N N . GLY A 1 147 ? 7.332 30.406 1.404 1 91 147 GLY A N 1
ATOM 1120 C CA . GLY A 1 147 ? 8.555 30.719 0.689 1 91 147 GLY A CA 1
ATOM 1121 C C . GLY A 1 147 ? 9.695 31.125 1.607 1 91 147 GLY A C 1
ATOM 1122 O O . GLY A 1 147 ? 9.523 31.203 2.826 1 91 147 GLY A O 1
ATOM 1123 N N . PRO A 1 148 ? 10.805 31.406 0.952 1 90.88 148 PRO A N 1
ATOM 1124 C CA . PRO A 1 148 ? 12 31.734 1.732 1 90.88 148 PRO A CA 1
ATOM 1125 C C . PRO A 1 148 ? 11.812 32.969 2.605 1 90.88 148 PRO A C 1
ATOM 1127 O O . PRO A 1 148 ? 12.289 33 3.744 1 90.88 148 PRO A O 1
ATOM 1130 N N . GLU A 1 149 ? 11.148 33.969 2.057 1 94.69 149 GLU A N 1
ATOM 1131 C CA . GLU A 1 149 ? 10.898 35.188 2.854 1 94.69 149 GLU A CA 1
ATOM 1132 C C . GLU A 1 149 ? 10.008 34.875 4.051 1 94.69 149 GLU A C 1
ATOM 1134 O O . GLU A 1 149 ? 10.25 35.344 5.156 1 94.69 149 GLU A O 1
ATOM 1139 N N . GLY A 1 150 ? 8.969 34.031 3.826 1 95.75 150 GLY A N 1
ATOM 1140 C CA . GLY A 1 150 ? 8.117 33.625 4.922 1 95.75 150 GLY A CA 1
ATOM 1141 C C . GLY A 1 150 ? 8.852 32.812 5.977 1 95.75 150 GLY A C 1
ATOM 1142 O O . GLY A 1 150 ? 8.602 32.969 7.172 1 95.75 150 GLY A O 1
ATOM 1143 N N . TYR A 1 151 ? 9.812 32.031 5.516 1 94.19 151 TYR A N 1
ATOM 1144 C CA . TYR A 1 151 ? 10.594 31.219 6.441 1 94.19 151 TYR A CA 1
ATOM 1145 C C . TYR A 1 151 ? 11.438 32.094 7.359 1 94.19 151 TYR A C 1
ATOM 1147 O O . TYR A 1 151 ? 11.531 31.828 8.562 1 94.19 151 TYR A O 1
ATOM 1155 N N . HIS A 1 152 ? 11.977 33.062 6.797 1 95.5 152 HIS A N 1
ATOM 1156 C CA . HIS A 1 152 ? 12.789 34 7.57 1 95.5 152 HIS A CA 1
ATOM 1157 C C . HIS A 1 152 ? 11.945 34.719 8.617 1 95.5 152 HIS A C 1
ATOM 1159 O O . HIS A 1 152 ? 12.336 34.812 9.781 1 95.5 152 HIS A O 1
ATOM 1165 N N . VAL A 1 153 ? 10.797 35.156 8.172 1 97.44 153 VAL A N 1
ATOM 1166 C CA . VAL A 1 153 ? 9.898 35.875 9.078 1 97.44 153 VAL A CA 1
ATOM 1167 C C . VAL A 1 153 ? 9.453 34.938 10.203 1 97.44 153 VAL A C 1
ATOM 1169 O O . VAL A 1 153 ? 9.352 35.344 11.359 1 97.44 153 VAL A O 1
ATOM 1172 N N . ALA A 1 154 ? 9.195 33.688 9.875 1 96.94 154 ALA A N 1
ATOM 1173 C CA . ALA A 1 154 ? 8.797 32.719 10.867 1 96.94 154 ALA A CA 1
ATOM 1174 C C . ALA A 1 154 ? 9.883 32.5 11.922 1 96.94 154 ALA A C 1
ATOM 1176 O O . ALA A 1 154 ? 9.594 32.469 13.117 1 96.94 154 ALA A O 1
ATOM 1177 N N . GLN A 1 155 ? 11.086 32.469 11.492 1 95.62 155 GLN A N 1
ATOM 1178 C CA . GLN A 1 155 ? 12.211 32.312 12.414 1 95.62 155 GLN A CA 1
ATOM 1179 C C . GLN A 1 155 ? 12.297 33.5 13.367 1 95.62 155 GLN A C 1
ATOM 1181 O O . GLN A 1 155 ? 12.523 33.344 14.57 1 95.62 155 GLN A O 1
ATOM 1186 N N . GLU A 1 156 ? 12.117 34.656 12.844 1 97.56 156 GLU A N 1
ATOM 1187 C CA . GLU A 1 156 ? 12.156 35.844 13.672 1 97.56 156 GLU A CA 1
ATO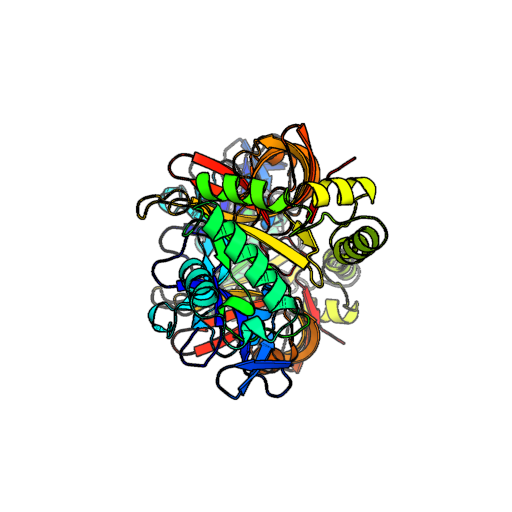M 1188 C C . GLU A 1 156 ? 11 35.875 14.672 1 97.56 156 GLU A C 1
ATOM 1190 O O . GLU A 1 156 ? 11.188 36.219 15.836 1 97.56 156 GLU A O 1
ATOM 1195 N N . LEU A 1 157 ? 9.859 35.469 14.164 1 98 157 LEU A N 1
ATOM 1196 C CA . LEU A 1 157 ? 8.672 35.438 15.016 1 98 157 LEU A CA 1
ATOM 1197 C C . LEU A 1 157 ? 8.883 34.531 16.203 1 98 157 LEU A C 1
ATOM 1199 O O . LEU A 1 157 ? 8.586 34.906 17.344 1 98 157 LEU A O 1
ATOM 1203 N N . PHE A 1 158 ? 9.445 33.375 16.016 1 97 158 PHE A N 1
ATOM 1204 C CA . PHE A 1 158 ? 9.594 32.375 17.062 1 97 158 PHE A CA 1
ATOM 1205 C C . PHE A 1 158 ? 10.805 32.688 17.938 1 97 158 PHE A C 1
ATOM 1207 O O . PHE A 1 158 ? 11.086 31.969 18.891 1 97 158 PHE A O 1
ATOM 1214 N N . GLN A 1 159 ? 11.5 33.812 17.688 1 95.88 159 GLN A N 1
ATOM 1215 C CA . GLN A 1 159 ? 12.531 34.312 18.578 1 95.88 159 GLN A CA 1
ATOM 1216 C C . GLN A 1 159 ? 11.953 35.344 19.531 1 95.88 159 GLN A C 1
ATOM 1218 O O . GLN A 1 159 ? 12.609 35.75 20.5 1 95.88 159 GLN A O 1
ATOM 1223 N N . GLN A 1 160 ? 10.711 35.75 19.219 1 97.06 160 GLN A N 1
ATOM 1224 C CA . GLN A 1 160 ? 10.047 36.688 20.109 1 97.06 160 GLN A CA 1
ATOM 1225 C C . GLN A 1 160 ? 9.461 35.969 21.328 1 97.06 160 GLN A C 1
ATOM 1227 O O . GLN A 1 160 ? 8.289 35.594 21.328 1 97.06 160 GLN A O 1
ATOM 1232 N N . ALA A 1 161 ? 10.172 35.938 22.422 1 95.25 161 ALA A N 1
ATOM 1233 C CA . ALA A 1 161 ? 9.812 35.156 23.594 1 95.25 161 ALA A CA 1
ATOM 1234 C C . ALA A 1 161 ? 8.578 35.719 24.281 1 95.25 161 ALA A C 1
ATOM 1236 O O . ALA A 1 161 ? 7.867 35.031 25 1 95.25 161 ALA A O 1
ATOM 1237 N N . ASP A 1 162 ? 8.336 37 24.047 1 96 162 ASP A N 1
ATOM 1238 C CA . ASP A 1 162 ? 7.164 37.625 24.641 1 96 162 ASP A CA 1
ATOM 1239 C C . ASP A 1 162 ? 5.879 37.188 23.953 1 96 162 ASP A C 1
ATOM 1241 O O . ASP A 1 162 ? 4.797 37.281 24.531 1 96 162 ASP A O 1
ATOM 1245 N N . LEU A 1 163 ? 5.992 36.75 22.703 1 97.31 163 LEU A N 1
ATOM 1246 C CA . LEU A 1 163 ? 4.84 36.281 21.953 1 97.31 163 LEU A CA 1
ATOM 1247 C C . LEU A 1 163 ? 4.711 34.75 22.016 1 97.31 163 LEU A C 1
ATOM 1249 O O . LEU A 1 163 ? 3.631 34.25 22.297 1 97.31 163 LEU A O 1
ATOM 1253 N N . ILE A 1 164 ? 5.828 34.031 21.75 1 97.69 164 ILE A N 1
ATOM 1254 C CA . ILE A 1 164 ? 5.891 32.594 21.75 1 97.69 164 ILE A CA 1
ATOM 1255 C C . ILE A 1 164 ? 7.145 32.125 22.484 1 97.69 164 ILE A C 1
ATOM 1257 O O . ILE A 1 164 ? 8.258 32.25 21.984 1 97.69 164 ILE A O 1
ATOM 1261 N N . ARG A 1 165 ? 6.996 31.578 23.578 1 96.19 165 ARG A N 1
ATOM 1262 C CA . ARG A 1 165 ? 8.156 31.094 24.328 1 96.19 165 ARG A CA 1
ATOM 1263 C C . ARG A 1 165 ? 8.445 29.641 24 1 96.19 165 ARG A C 1
ATOM 1265 O O . ARG A 1 165 ? 7.527 28.828 23.812 1 96.19 165 ARG A O 1
ATOM 1272 N N . PRO A 1 166 ? 9.695 29.281 23.938 1 93.69 166 PRO A N 1
ATOM 1273 C CA . PRO A 1 166 ? 10.023 27.875 23.734 1 93.69 166 PRO A CA 1
ATOM 1274 C C . PRO A 1 166 ? 9.547 26.984 24.875 1 93.69 166 PRO A C 1
ATOM 1276 O O . PRO A 1 166 ? 9.43 27.453 26.016 1 93.69 166 PRO A O 1
ATOM 1279 N N . TYR A 1 167 ? 9.266 25.766 24.531 1 92.62 167 TYR A N 1
ATOM 1280 C CA . TYR A 1 167 ? 8.922 24.812 25.578 1 92.62 167 TYR A CA 1
ATOM 1281 C C . TYR A 1 167 ? 10.094 24.609 26.531 1 92.62 167 TYR A C 1
ATOM 1283 O O . TYR A 1 167 ? 11.234 24.469 26.094 1 92.62 167 TYR A O 1
ATOM 1291 N N . ASP A 1 168 ? 9.766 24.656 27.812 1 89.69 168 ASP A N 1
ATOM 1292 C CA . ASP A 1 168 ? 10.781 24.422 28.828 1 89.69 168 ASP A CA 1
ATOM 1293 C C . ASP A 1 168 ? 10.172 23.812 30.094 1 89.69 168 ASP A C 1
ATOM 1295 O O . ASP A 1 168 ? 8.945 23.719 30.219 1 89.69 168 ASP A O 1
ATOM 1299 N N . GLY A 1 169 ? 11.039 23.188 30.875 1 89.12 169 GLY A N 1
ATOM 1300 C CA . GLY A 1 169 ? 10.602 22.641 32.156 1 89.12 169 GLY A CA 1
ATOM 1301 C C . GLY A 1 169 ? 9.469 21.641 32 1 89.12 169 GLY A C 1
ATOM 1302 O O . GLY A 1 169 ? 9.555 20.703 31.219 1 89.12 169 GLY A O 1
ATOM 1303 N N . ASP A 1 170 ? 8.352 21.984 32.719 1 90.38 170 ASP A N 1
ATOM 1304 C CA . ASP A 1 170 ? 7.203 21.094 32.75 1 90.38 170 ASP A CA 1
ATOM 1305 C C . ASP A 1 170 ? 6.52 21.016 31.391 1 90.38 170 ASP A C 1
ATOM 1307 O O . ASP A 1 170 ? 6.016 19.953 31.016 1 90.38 170 ASP A O 1
ATOM 1311 N N . ASP A 1 171 ? 6.547 22.094 30.719 1 90.19 171 ASP A N 1
ATOM 1312 C CA . ASP A 1 171 ? 5.906 22.125 29.406 1 90.19 171 ASP A CA 1
ATOM 1313 C C . ASP A 1 171 ? 6.656 21.234 28.406 1 90.19 171 ASP A C 1
ATOM 1315 O O . ASP A 1 171 ? 6.039 20.594 27.562 1 90.19 171 ASP A O 1
ATOM 1319 N N . LEU A 1 172 ? 7.898 21.203 28.609 1 87.81 172 LEU A N 1
ATOM 1320 C CA . LEU A 1 172 ? 8.719 20.344 27.766 1 87.81 172 LEU A CA 1
ATOM 1321 C C . LEU A 1 172 ? 8.445 18.875 28.062 1 87.81 172 LEU A C 1
ATOM 1323 O O . LEU A 1 172 ? 8.375 18.047 27.141 1 87.81 172 LEU A O 1
ATOM 1327 N N . THR A 1 173 ? 8.32 18.562 29.281 1 86.31 173 THR A N 1
ATOM 1328 C CA . THR A 1 173 ? 8.008 17.203 29.703 1 86.31 173 THR A CA 1
ATOM 1329 C C . THR A 1 173 ? 6.656 16.766 29.141 1 86.31 173 THR A C 1
ATOM 1331 O O . THR A 1 173 ? 6.504 15.625 28.688 1 86.31 173 THR A O 1
ATOM 1334 N N . ARG A 1 174 ? 5.797 17.672 29.141 1 86.69 174 ARG A N 1
ATOM 1335 C CA . ARG A 1 174 ? 4.477 17.359 28.594 1 86.69 174 ARG A CA 1
ATOM 1336 C C . ARG A 1 174 ? 4.535 17.141 27.094 1 86.69 174 ARG A C 1
ATOM 1338 O O . ARG A 1 174 ? 3.869 16.25 26.562 1 86.69 174 ARG A O 1
ATOM 1345 N N . LEU A 1 175 ? 5.262 17.984 26.484 1 86.06 175 LEU A N 1
ATOM 1346 C CA . LEU A 1 175 ? 5.465 17.797 25.062 1 86.06 175 LEU A CA 1
ATOM 1347 C C . LEU A 1 175 ? 6.066 16.422 24.766 1 86.06 175 LEU A C 1
ATOM 1349 O O . LEU A 1 175 ? 5.629 15.734 23.844 1 86.06 175 LEU A O 1
ATOM 1353 N N . TYR A 1 176 ? 7.027 16.031 25.578 1 82 176 TYR A N 1
ATOM 1354 C CA . TYR A 1 176 ? 7.684 14.727 25.438 1 82 176 TYR A CA 1
ATOM 1355 C C . TYR A 1 176 ? 6.676 13.594 25.578 1 82 176 TYR A C 1
ATOM 1357 O O . TYR A 1 176 ? 6.676 12.648 24.797 1 82 176 TYR A O 1
ATOM 1365 N N . ILE A 1 177 ? 5.895 13.672 26.484 1 82.81 177 ILE A N 1
ATOM 1366 C CA . ILE A 1 177 ? 4.914 12.625 26.734 1 82.81 177 ILE A CA 1
ATOM 1367 C C . ILE A 1 177 ? 3.979 12.492 25.547 1 82.81 177 ILE A C 1
ATOM 1369 O O . ILE A 1 177 ? 3.672 11.383 25.109 1 82.81 177 ILE A O 1
ATOM 1373 N N . ARG A 1 178 ? 3.619 13.594 24.938 1 78.94 178 ARG A N 1
ATOM 1374 C CA . ARG A 1 178 ? 2.715 13.594 23.797 1 78.94 178 ARG A CA 1
ATOM 1375 C C . ARG A 1 178 ? 3.385 12.977 22.578 1 78.94 178 ARG A C 1
ATOM 1377 O O . ARG A 1 178 ? 2.717 12.359 21.734 1 78.94 178 ARG A O 1
ATOM 1384 N N . ARG A 1 179 ? 4.715 13.102 22.562 1 79.44 179 ARG A N 1
ATOM 1385 C CA . ARG A 1 179 ? 5.445 12.664 21.375 1 79.44 179 ARG A CA 1
ATOM 1386 C C . ARG A 1 179 ? 6 11.258 21.562 1 79.44 179 ARG A C 1
ATOM 1388 O O . ARG A 1 179 ? 6.336 10.586 20.578 1 79.44 179 ARG A O 1
ATOM 1395 N N . ALA A 1 180 ? 6.055 10.789 22.719 1 72.81 180 ALA A N 1
ATOM 1396 C CA . ALA A 1 180 ? 6.711 9.523 23.047 1 72.81 180 ALA A CA 1
ATOM 1397 C C . ALA A 1 180 ? 6.035 8.352 22.344 1 72.81 180 ALA A C 1
ATOM 1399 O O . ALA A 1 180 ? 6.695 7.387 21.953 1 72.81 180 ALA A O 1
ATOM 1400 N N . LYS A 1 181 ? 4.816 8.469 22.125 1 67 181 LYS A N 1
ATOM 1401 C CA . LYS A 1 181 ? 4.062 7.387 21.5 1 67 181 LYS A CA 1
ATOM 1402 C C . LYS A 1 181 ? 4.469 7.195 20.047 1 67 181 LYS A C 1
ATOM 1404 O O . LYS A 1 181 ? 4.277 6.117 19.469 1 67 181 LYS A O 1
ATOM 1409 N N . TYR A 1 182 ? 5.055 8.195 19.5 1 63.81 182 TYR A N 1
ATOM 1410 C CA . TYR A 1 182 ? 5.438 8.141 18.094 1 63.81 182 TYR A CA 1
ATOM 1411 C C . TYR A 1 182 ? 6.918 7.809 17.938 1 63.81 182 TYR A C 1
ATOM 1413 O O . TYR A 1 182 ? 7.418 7.68 16.812 1 63.81 182 TYR A O 1
ATOM 1421 N N . MET A 1 183 ? 7.52 7.637 19.078 1 65.19 183 MET A N 1
ATOM 1422 C CA . MET A 1 183 ? 8.977 7.598 18.922 1 65.19 183 MET A CA 1
ATOM 1423 C C . MET A 1 183 ? 9.523 6.25 19.375 1 65.19 183 MET A C 1
ATOM 1425 O O . MET A 1 183 ? 9.93 6.09 20.531 1 65.19 183 MET A O 1
ATOM 1429 N N . GLU A 1 184 ? 9.258 5.355 18.594 1 62.62 184 GLU A N 1
ATOM 1430 C CA . GLU A 1 184 ? 9.883 4.074 18.906 1 62.62 184 GLU A CA 1
ATOM 1431 C C . GLU A 1 184 ? 11.391 4.133 18.656 1 62.62 184 GLU A C 1
ATOM 1433 O O . GLU A 1 184 ? 11.836 4.578 17.594 1 62.62 184 GLU A O 1
ATOM 1438 N N . GLY A 1 185 ? 12.156 3.85 19.688 1 60.59 185 GLY A N 1
ATOM 1439 C CA . GLY A 1 185 ? 13.586 3.658 19.516 1 60.59 185 GLY A CA 1
ATOM 1440 C C . GLY A 1 185 ? 14.398 4.918 19.766 1 60.59 185 GLY A C 1
ATOM 1441 O O . GLY A 1 185 ? 15.586 4.973 19.453 1 60.59 185 GLY A O 1
ATOM 1442 N N . SER A 1 186 ? 13.672 5.988 20.172 1 70.88 186 SER A N 1
ATOM 1443 C CA . SER A 1 186 ? 14.414 7.23 20.391 1 70.88 186 SER A CA 1
ATOM 1444 C C . SER A 1 186 ? 14.609 7.512 21.875 1 70.88 186 SER A C 1
ATOM 1446 O O . SER A 1 186 ? 13.805 7.07 22.703 1 70.88 186 SER A O 1
ATOM 1448 N N . SER A 1 187 ? 15.703 8.086 22.172 1 79.12 187 SER A N 1
ATOM 1449 C CA . SER A 1 187 ? 15.93 8.539 23.531 1 79.12 187 SER A CA 1
ATOM 1450 C C . SER A 1 187 ? 15.227 9.867 23.797 1 79.12 187 SER A C 1
ATOM 1452 O O . SER A 1 187 ? 14.859 10.578 22.859 1 79.12 187 SER A O 1
ATOM 1454 N N . PHE A 1 188 ? 15.109 10.141 25.031 1 81.62 188 PHE A N 1
ATOM 1455 C CA . PHE A 1 188 ? 14.523 11.414 25.438 1 81.62 188 PHE A CA 1
ATOM 1456 C C . PHE A 1 188 ? 15.32 12.578 24.875 1 81.62 188 PHE A C 1
ATOM 1458 O O . PHE A 1 188 ? 14.75 13.508 24.297 1 8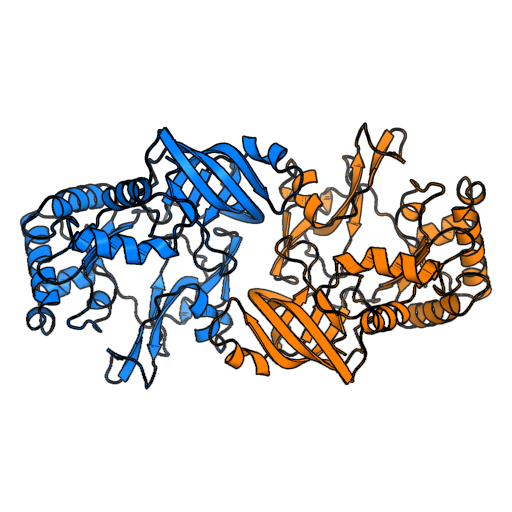1.62 188 PHE A O 1
ATOM 1465 N N . ASP A 1 189 ? 16.562 12.492 25 1 84.62 189 ASP A N 1
ATOM 1466 C CA . ASP A 1 189 ? 17.422 13.586 24.562 1 84.62 189 ASP A CA 1
ATOM 1467 C C . ASP A 1 189 ? 17.328 13.781 23.047 1 84.62 189 ASP A C 1
ATOM 1469 O O . ASP A 1 189 ? 17.297 14.914 22.562 1 84.62 189 ASP A O 1
ATOM 1473 N N . ALA A 1 190 ? 17.281 12.734 22.312 1 86 190 ALA A N 1
ATOM 1474 C CA . ALA A 1 190 ? 17.203 12.812 20.859 1 86 190 ALA A CA 1
ATOM 1475 C C . ALA A 1 190 ? 15.867 13.414 20.422 1 86 190 ALA A C 1
ATOM 1477 O O . ALA A 1 190 ? 15.828 14.242 19.516 1 86 190 ALA A O 1
ATOM 1478 N N . LEU A 1 191 ? 14.859 12.992 21.141 1 86.12 191 LEU A N 1
ATOM 1479 C CA . LEU A 1 191 ? 13.539 13.523 20.844 1 86.12 191 LEU A CA 1
ATOM 1480 C C . LEU A 1 191 ? 13.469 15.023 21.125 1 86.12 191 LEU A C 1
ATOM 1482 O O . LEU A 1 191 ? 12.922 15.789 20.344 1 86.12 191 LEU A O 1
ATOM 1486 N N . MET A 1 192 ? 14.023 15.383 22.219 1 86.62 192 MET A N 1
ATOM 1487 C CA . MET A 1 192 ? 13.992 16.797 22.594 1 86.62 192 MET A CA 1
ATOM 1488 C C . MET A 1 192 ? 14.82 17.641 21.625 1 86.62 192 MET A C 1
ATOM 1490 O O . MET A 1 192 ? 14.43 18.75 21.281 1 86.62 192 MET A O 1
ATOM 1494 N N . LYS A 1 193 ? 15.945 17.109 21.281 1 89.06 193 LYS A N 1
ATOM 1495 C CA . LYS A 1 193 ? 16.766 17.812 20.281 1 89.06 193 LYS A CA 1
ATOM 1496 C C . LYS A 1 193 ? 15.992 18.016 18.984 1 89.06 193 LYS A C 1
ATOM 1498 O O . LYS A 1 193 ? 16.016 19.094 18.406 1 89.06 193 LYS A O 1
ATOM 1503 N N . GLN A 1 194 ? 15.344 17.031 18.547 1 89.81 194 GLN A N 1
ATOM 1504 C CA . GLN A 1 194 ? 14.531 17.078 17.344 1 89.81 194 GLN A CA 1
ATOM 1505 C C . GLN A 1 194 ? 13.414 18.109 17.484 1 89.81 194 GLN A C 1
ATOM 1507 O O . GLN A 1 194 ? 13.18 18.906 16.562 1 89.81 194 GLN A O 1
ATOM 1512 N N . GLU A 1 195 ? 12.719 18.094 18.594 1 89 195 GLU A N 1
ATOM 1513 C CA . GLU A 1 195 ? 11.586 18.984 18.828 1 89 195 GLU A CA 1
ATOM 1514 C C . GLU A 1 195 ? 12.039 20.438 18.953 1 89 195 GLU A C 1
ATOM 1516 O O . GLU A 1 195 ? 11.328 21.359 18.531 1 89 195 GLU A O 1
ATOM 1521 N N . ARG A 1 196 ? 13.203 20.656 19.469 1 89.25 196 ARG A N 1
ATOM 1522 C CA . ARG A 1 196 ? 13.719 22.016 19.672 1 89.25 196 ARG A CA 1
ATOM 1523 C C . ARG A 1 196 ? 14.062 22.656 18.328 1 89.25 196 ARG A C 1
ATOM 1525 O O . ARG A 1 196 ? 14.164 23.891 18.234 1 89.25 196 ARG A O 1
ATOM 1532 N N . ARG A 1 197 ? 14.219 21.844 17.328 1 92 197 ARG A N 1
ATOM 1533 C CA . ARG A 1 197 ? 14.594 22.359 16 1 92 197 ARG A CA 1
ATOM 1534 C C . ARG A 1 197 ? 13.375 22.891 15.266 1 92 197 ARG A C 1
ATOM 1536 O O . ARG A 1 197 ? 13.508 23.625 14.273 1 92 197 ARG A O 1
ATOM 1543 N N . LYS A 1 198 ? 12.219 22.547 15.742 1 91.81 198 LYS A N 1
ATOM 1544 C CA . LYS A 1 198 ? 10.992 22.922 15.055 1 91.81 198 LYS A CA 1
ATOM 1545 C C . LYS A 1 198 ? 10.531 24.312 15.477 1 91.81 198 LYS A C 1
ATOM 1547 O O . LYS A 1 198 ? 10.859 24.781 16.562 1 91.81 198 LYS A O 1
ATOM 1552 N N . LEU A 1 199 ? 9.773 24.922 14.609 1 93.94 199 LEU A N 1
ATOM 1553 C CA . LEU A 1 199 ? 9.188 26.219 14.93 1 93.94 199 LEU A CA 1
ATOM 1554 C C . LEU A 1 199 ? 7.875 26.047 15.68 1 93.94 199 LEU A C 1
ATOM 1556 O O . LEU A 1 199 ? 6.805 26.016 15.07 1 93.94 199 LEU A O 1
ATOM 1560 N N . GLN A 1 200 ? 8.07 25.906 16.953 1 95.25 200 GLN A N 1
ATOM 1561 C CA . GLN A 1 200 ? 6.945 25.688 17.844 1 95.25 200 GLN A CA 1
ATOM 1562 C C . GLN A 1 200 ? 7.219 26.297 19.219 1 95.25 200 GLN A C 1
ATOM 1564 O O . GLN A 1 200 ? 8.367 26.578 19.562 1 95.25 200 GLN A O 1
ATOM 1569 N N . GLY A 1 201 ? 6.168 26.531 19.938 1 95.81 201 GLY A N 1
ATOM 1570 C CA . GLY A 1 201 ? 6.281 27.078 21.297 1 95.81 201 GLY A CA 1
ATOM 1571 C C . GLY A 1 201 ? 4.938 27.297 21.969 1 95.81 201 GLY A C 1
ATOM 1572 O O . GLY A 1 201 ? 3.945 26.656 21.594 1 95.81 201 GLY A O 1
ATOM 1573 N N . LEU A 1 202 ? 5.027 28.078 23.016 1 96 202 LEU A N 1
ATOM 1574 C CA . LEU A 1 202 ? 3.84 28.359 23.812 1 96 202 LEU A CA 1
ATOM 1575 C C . LEU A 1 202 ? 3.58 29.875 23.891 1 96 202 LEU A C 1
ATOM 1577 O O . LEU A 1 202 ? 4.492 30.641 24.156 1 96 202 LEU A O 1
ATOM 1581 N N . THR A 1 203 ? 2.361 30.172 23.547 1 96.19 203 THR A N 1
ATOM 1582 C CA . THR A 1 203 ? 1.941 31.547 23.844 1 96.19 203 THR A CA 1
ATOM 1583 C C . THR A 1 203 ? 1.53 31.672 25.312 1 96.19 203 THR A C 1
ATOM 1585 O O . THR A 1 203 ? 1.966 30.891 26.156 1 96.19 203 THR A O 1
ATOM 1588 N N . ALA A 1 204 ? 0.779 32.719 25.672 1 92.06 204 ALA A N 1
ATOM 1589 C CA . ALA A 1 204 ? 0.357 32.875 27.062 1 92.06 204 ALA A CA 1
ATOM 1590 C C . ALA A 1 204 ? -0.528 31.719 27.516 1 92.06 204 ALA A C 1
ATOM 1592 O O . ALA A 1 204 ? -0.509 31.328 28.688 1 92.06 204 ALA A O 1
ATOM 1593 N N . GLY A 1 205 ? -1.215 31.094 26.594 1 87.81 205 GLY A N 1
ATOM 1594 C CA . GLY A 1 205 ? -2.189 30.125 27.047 1 87.81 205 GLY A CA 1
ATOM 1595 C C . GLY A 1 205 ? -2.188 28.844 26.234 1 87.81 205 GLY A C 1
ATOM 1596 O O . GLY A 1 205 ? -2.699 27.812 26.672 1 87.81 205 GLY A O 1
ATOM 1597 N N . VAL A 1 206 ? -1.708 28.891 25.047 1 94.19 206 VAL A N 1
ATOM 1598 C CA . VAL A 1 206 ? -1.897 27.75 24.172 1 94.19 206 VAL A CA 1
ATOM 1599 C C . VAL A 1 206 ? -0.639 27.531 23.344 1 94.19 206 VAL A C 1
ATOM 1601 O O . VAL A 1 206 ? 0.236 28.391 23.281 1 94.19 206 VAL A O 1
ATOM 1604 N N . GLY A 1 207 ? -0.524 26.359 22.719 1 95.31 207 GLY A N 1
ATOM 1605 C CA . GLY A 1 207 ? 0.581 26.047 21.844 1 95.31 207 GLY A CA 1
ATOM 1606 C C . GLY A 1 207 ? 0.505 26.766 20.5 1 95.31 207 GLY A C 1
ATOM 1607 O O . GLY A 1 207 ? -0.586 27.047 20 1 95.31 207 GLY A O 1
ATOM 1608 N N . ALA A 1 208 ? 1.648 27.109 19.969 1 96.81 208 ALA A N 1
ATOM 1609 C CA . ALA A 1 208 ? 1.752 27.719 18.641 1 96.81 208 ALA A CA 1
ATOM 1610 C C . ALA A 1 208 ? 2.77 26.969 17.781 1 96.81 208 ALA A C 1
ATOM 1612 O O . ALA A 1 208 ? 3.801 26.516 18.281 1 96.81 208 ALA A O 1
ATOM 1613 N N . HIS A 1 209 ? 2.473 26.781 16.578 1 95.75 209 HIS A N 1
ATOM 1614 C CA . HIS A 1 209 ? 3.387 26.188 15.602 1 95.75 209 HIS A CA 1
ATOM 1615 C C . HIS A 1 209 ? 3.184 26.797 14.219 1 95.75 209 HIS A C 1
ATOM 1617 O O . HIS A 1 209 ? 2.174 27.453 13.969 1 95.75 209 HIS A O 1
ATOM 1623 N N . ILE A 1 210 ? 4.195 26.656 13.344 1 96.19 210 ILE A N 1
ATOM 1624 C CA . ILE A 1 210 ? 4.078 27.188 11.992 1 96.19 210 ILE A CA 1
ATOM 1625 C C . ILE A 1 210 ? 4.57 26.156 10.984 1 96.19 210 ILE A C 1
ATOM 1627 O O . ILE A 1 210 ? 5.621 25.547 11.172 1 96.19 210 ILE A O 1
ATOM 1631 N N . ASN A 1 211 ? 3.762 25.891 9.992 1 93.69 211 ASN A N 1
ATOM 1632 C CA . ASN A 1 211 ? 4.148 25.047 8.867 1 93.69 211 ASN A CA 1
ATOM 1633 C C . ASN A 1 211 ? 4.742 25.875 7.727 1 93.69 211 ASN A C 1
ATOM 1635 O O . ASN A 1 211 ? 4.215 26.938 7.387 1 93.69 211 ASN A O 1
ATOM 1639 N N . CYS A 1 212 ? 5.801 25.375 7.145 1 93.25 212 CYS A N 1
ATOM 1640 C CA . CYS A 1 212 ? 6.465 26.062 6.051 1 93.25 212 CYS A CA 1
ATOM 1641 C C . CYS A 1 212 ? 6.059 25.484 4.703 1 93.25 212 CYS A C 1
ATOM 1643 O O . CYS A 1 212 ? 6.262 24.297 4.449 1 93.25 212 CYS A O 1
ATOM 1645 N N . GLU A 1 213 ? 5.488 26.359 3.912 1 90.94 213 GLU A N 1
ATOM 1646 C CA . GLU A 1 213 ? 5.023 25.922 2.596 1 90.94 213 GLU A CA 1
ATOM 1647 C C . GLU A 1 213 ? 5.855 26.562 1.484 1 90.94 213 GLU A C 1
ATOM 1649 O O . GLU A 1 213 ? 6.137 27.766 1.526 1 90.94 213 GLU A O 1
ATOM 1654 N N . PRO A 1 214 ? 6.238 25.734 0.534 1 84.75 214 PRO A N 1
ATOM 1655 C CA . PRO A 1 214 ? 6.961 26.328 -0.594 1 84.75 214 PRO A CA 1
ATOM 1656 C C . PRO A 1 214 ? 6.055 27.125 -1.519 1 84.75 214 PRO A C 1
ATOM 1658 O O . PRO A 1 214 ? 4.855 26.859 -1.605 1 84.75 214 PRO A O 1
ATOM 1661 N N . ILE A 1 215 ? 6.625 28.328 -1.972 1 77.31 215 ILE A N 1
ATOM 1662 C CA . ILE A 1 215 ? 5.934 29.031 -3.045 1 77.31 215 ILE A CA 1
ATOM 1663 C C . ILE A 1 215 ? 6.375 28.484 -4.395 1 77.31 215 ILE A C 1
ATOM 1665 O O . ILE A 1 215 ? 7.566 28.5 -4.723 1 77.31 215 ILE A O 1
ATOM 1669 N N . ARG A 1 216 ? 5.594 27.688 -4.91 1 62.62 216 ARG A N 1
ATOM 1670 C CA . ARG A 1 216 ? 5.984 27.141 -6.207 1 62.62 216 ARG A CA 1
ATOM 1671 C C . ARG A 1 216 ? 5.172 27.781 -7.332 1 62.62 216 ARG A C 1
ATOM 1673 O O . ARG A 1 216 ? 4 28.125 -7.145 1 62.62 216 ARG A O 1
ATOM 1680 N N . SER A 1 217 ? 5.906 28.391 -8.258 1 55.53 217 SER A N 1
ATOM 1681 C CA . SER A 1 217 ? 5.211 28.984 -9.398 1 55.53 217 SER A CA 1
ATOM 1682 C C . SER A 1 217 ? 4.324 27.953 -10.102 1 55.53 217 SER A C 1
ATOM 1684 O O . SER A 1 217 ? 4.551 26.75 -9.984 1 55.53 217 SER A O 1
ATOM 1686 N N . ASP A 1 218 ? 3.072 28.453 -10.57 1 49.22 218 ASP A N 1
ATOM 1687 C CA . ASP A 1 218 ? 2.156 27.625 -11.352 1 49.22 218 ASP A CA 1
ATOM 1688 C C . ASP A 1 218 ? 2.922 26.672 -12.266 1 49.22 218 ASP A C 1
ATOM 1690 O O . ASP A 1 218 ? 2.424 25.594 -12.602 1 49.22 218 ASP A O 1
ATOM 1694 N N . ARG A 1 219 ? 4.059 27.078 -12.625 1 48 219 ARG A N 1
ATOM 1695 C CA . ARG A 1 219 ? 4.902 26.328 -13.555 1 48 219 ARG A CA 1
ATOM 1696 C C . ARG A 1 219 ? 5.828 25.375 -12.812 1 48 219 ARG A C 1
ATOM 1698 O O . ARG A 1 219 ? 6.598 24.641 -13.43 1 48 219 ARG A O 1
ATOM 1705 N N . ASP A 1 220 ? 5.918 25.672 -11.57 1 51.09 220 ASP A N 1
ATOM 1706 C CA . ASP A 1 220 ? 6.824 24.828 -10.797 1 51.09 220 ASP A CA 1
ATOM 1707 C C . ASP A 1 220 ? 6.297 23.391 -10.703 1 51.09 220 ASP A C 1
ATOM 1709 O O . ASP A 1 220 ? 5.258 23.141 -10.086 1 51.09 220 ASP A O 1
ATOM 1713 N N . ARG A 1 221 ? 6.75 22.703 -11.453 1 51.53 221 ARG A N 1
ATOM 1714 C CA . ARG A 1 221 ? 6.355 21.328 -11.711 1 51.53 221 ARG A CA 1
ATOM 1715 C C . ARG A 1 221 ? 7.156 20.359 -10.844 1 51.53 221 ARG A C 1
ATOM 1717 O O . ARG A 1 221 ? 7.344 19.188 -11.203 1 51.53 221 ARG A O 1
ATOM 1724 N N . THR A 1 222 ? 7.902 21.109 -9.828 1 49.56 222 THR A N 1
ATOM 1725 C CA . THR A 1 222 ? 8.859 20.297 -9.078 1 49.56 222 THR A CA 1
ATOM 1726 C C . THR A 1 222 ? 8.266 18.938 -8.719 1 49.56 222 THR A C 1
ATOM 1728 O O . THR A 1 222 ? 8.922 17.906 -8.875 1 49.56 222 THR A O 1
ATOM 1731 N N . PHE A 1 223 ? 7 19.031 -8.133 1 55.69 223 PHE A N 1
ATOM 1732 C CA . PHE A 1 223 ? 6.492 17.703 -7.789 1 55.69 223 PHE A CA 1
ATOM 1733 C C . PHE A 1 223 ? 5.496 17.219 -8.836 1 55.69 223 PHE A C 1
ATOM 1735 O O . PHE A 1 223 ? 5.039 16.078 -8.781 1 55.69 223 PHE A O 1
ATOM 1742 N N . ALA A 1 224 ? 5.285 18.078 -9.82 1 57.19 224 ALA A N 1
ATOM 1743 C CA . ALA A 1 224 ? 4.289 17.688 -10.82 1 57.19 224 ALA A CA 1
ATOM 1744 C C . ALA A 1 224 ? 4.836 16.609 -11.758 1 57.19 224 ALA A C 1
ATOM 1746 O O . ALA A 1 224 ? 4.07 15.859 -12.359 1 57.19 224 ALA A O 1
ATOM 1747 N N . ARG A 1 225 ? 6.141 16.438 -11.688 1 70.88 225 ARG A N 1
ATOM 1748 C CA . ARG A 1 225 ? 6.703 15.477 -12.625 1 70.88 225 ARG A CA 1
ATOM 1749 C C . ARG A 1 225 ? 7.227 14.242 -11.891 1 70.88 225 ARG A C 1
ATOM 1751 O O . ARG A 1 225 ? 7.805 13.344 -12.508 1 70.88 225 ARG A O 1
ATOM 1758 N N . ILE A 1 226 ? 6.887 14.344 -10.555 1 82.81 226 ILE A N 1
ATOM 1759 C CA . ILE A 1 226 ? 7.438 13.234 -9.781 1 82.81 226 ILE A CA 1
ATOM 1760 C C . ILE A 1 226 ? 6.395 12.125 -9.656 1 82.81 226 ILE A C 1
ATOM 1762 O O . ILE A 1 226 ? 5.211 12.398 -9.445 1 82.81 226 ILE A O 1
ATOM 1766 N N . SER A 1 227 ? 6.848 10.969 -9.953 1 90.56 227 SER A N 1
ATOM 1767 C CA . SER A 1 227 ? 6.02 9.797 -9.688 1 90.56 227 SER A CA 1
ATOM 1768 C C . SER A 1 227 ? 6.723 8.828 -8.742 1 90.56 227 SER A C 1
ATOM 1770 O O . SER A 1 227 ? 7.953 8.742 -8.734 1 90.56 227 SER A O 1
ATOM 1772 N N . SER A 1 228 ? 5.898 8.242 -7.875 1 93.19 228 SER A N 1
ATOM 1773 C CA . SER A 1 228 ? 6.418 7.266 -6.918 1 93.19 228 SER A CA 1
ATOM 1774 C C . SER A 1 228 ? 5.633 5.957 -6.98 1 93.19 228 SER A C 1
ATOM 1776 O O . SER A 1 228 ? 4.414 5.965 -7.164 1 93.19 228 SER A O 1
ATOM 1778 N N . LYS A 1 229 ? 6.324 4.867 -6.852 1 94.06 229 LYS A N 1
ATOM 1779 C CA . LYS A 1 229 ? 5.719 3.541 -6.77 1 94.06 229 LYS A CA 1
ATOM 1780 C C . LYS A 1 229 ? 6.199 2.791 -5.531 1 94.06 229 LYS A C 1
ATOM 1782 O O . LYS A 1 229 ? 7.395 2.523 -5.387 1 94.06 229 LYS A O 1
ATOM 1787 N N . GLU A 1 230 ? 5.277 2.473 -4.691 1 91.94 230 GLU A N 1
ATOM 1788 C CA . GLU A 1 230 ? 5.609 1.756 -3.463 1 91.94 230 GLU A CA 1
ATOM 1789 C C . GLU A 1 230 ? 5.973 0.303 -3.754 1 91.94 230 GLU A C 1
ATOM 1791 O O . GLU A 1 230 ? 5.207 -0.418 -4.395 1 91.94 230 GLU A O 1
ATOM 1796 N N . ILE A 1 231 ? 7.129 -0.111 -3.232 1 90.44 231 ILE A N 1
ATOM 1797 C CA . ILE A 1 231 ? 7.535 -1.471 -3.566 1 90.44 231 ILE A CA 1
ATOM 1798 C C . ILE A 1 231 ? 7.734 -2.279 -2.287 1 90.44 231 ILE A C 1
ATOM 1800 O O . ILE A 1 231 ? 8.031 -3.475 -2.34 1 90.44 231 ILE A O 1
ATOM 1804 N N . GLY A 1 232 ? 7.539 -1.666 -1.173 1 87.56 232 GLY A N 1
ATOM 1805 C CA . GLY A 1 232 ? 7.672 -2.352 0.102 1 87.56 232 GLY A CA 1
ATOM 1806 C C . GLY A 1 232 ? 7.863 -1.406 1.272 1 87.56 232 GLY A C 1
ATOM 1807 O O . GLY A 1 232 ? 7.562 -0.214 1.169 1 87.56 232 GLY A O 1
ATOM 1808 N N . GLU A 1 233 ? 8.219 -2.018 2.385 1 88.69 233 GLU A N 1
ATOM 1809 C CA . GLU A 1 233 ? 8.539 -1.277 3.602 1 88.69 233 GLU A CA 1
ATOM 1810 C C . GLU A 1 233 ? 9.961 -1.562 4.066 1 88.69 233 GLU A C 1
ATOM 1812 O O . GLU A 1 233 ? 10.5 -2.645 3.812 1 88.69 233 GLU A O 1
ATOM 1817 N N . ILE A 1 234 ? 10.516 -0.571 4.707 1 90 234 ILE A N 1
ATOM 1818 C CA . ILE A 1 234 ? 11.906 -0.745 5.113 1 90 234 ILE A CA 1
ATOM 1819 C C . ILE A 1 234 ? 12.18 0.067 6.375 1 90 234 ILE A C 1
ATOM 1821 O O . ILE A 1 234 ? 11.578 1.121 6.586 1 90 234 ILE A O 1
ATOM 1825 N N . SER A 1 235 ? 12.938 -0.456 7.277 1 91.56 235 SER A N 1
ATOM 1826 C CA . SER A 1 235 ? 13.508 0.224 8.438 1 91.56 235 SER A CA 1
ATOM 1827 C C . SER A 1 235 ? 15.023 0.276 8.359 1 91.56 235 SER A C 1
ATOM 1829 O O . SER A 1 235 ? 15.672 -0.73 8.062 1 91.56 235 SER A O 1
ATOM 1831 N N . LEU A 1 236 ? 15.594 1.454 8.586 1 93.38 236 LEU A N 1
ATOM 1832 C CA . LEU A 1 236 ? 17.031 1.59 8.391 1 93.38 236 LEU A CA 1
ATOM 1833 C C . LEU A 1 236 ? 17.594 2.738 9.227 1 93.38 236 LEU A C 1
ATOM 1835 O O . LEU A 1 236 ? 16.828 3.523 9.797 1 93.38 236 LEU A O 1
ATOM 1839 N N . LEU A 1 237 ? 18.891 2.744 9.391 1 94.31 237 LEU A N 1
ATOM 1840 C CA . LEU A 1 237 ? 19.641 3.9 9.859 1 94.31 237 LEU A CA 1
ATOM 1841 C C . LEU A 1 237 ? 20.266 4.66 8.695 1 94.31 237 LEU A C 1
ATOM 1843 O O . LEU A 1 237 ? 20.844 4.051 7.785 1 94.31 237 LEU A O 1
ATOM 1847 N N . ALA A 1 238 ? 20.094 5.91 8.719 1 96.44 238 ALA A N 1
ATOM 1848 C CA . ALA A 1 238 ? 20.625 6.723 7.629 1 96.44 238 ALA A CA 1
ATOM 1849 C C . ALA A 1 238 ? 21.25 8.008 8.156 1 96.44 238 ALA A C 1
ATOM 1851 O O . ALA A 1 238 ? 20.875 8.492 9.227 1 96.44 238 ALA A O 1
ATOM 1852 N N . GLU A 1 239 ? 22.156 8.469 7.445 1 97.88 239 GLU A N 1
ATOM 1853 C CA . GLU A 1 239 ? 22.734 9.797 7.688 1 97.88 239 GLU A CA 1
ATOM 1854 C C . GLU A 1 239 ? 22.078 10.852 6.809 1 97.88 239 GLU A C 1
ATOM 1856 O O . GLU A 1 239 ? 21.891 10.641 5.605 1 97.88 239 GLU A O 1
ATOM 1861 N N . ILE A 1 240 ? 21.703 11.953 7.402 1 98.06 240 ILE A N 1
ATOM 1862 C CA . ILE A 1 240 ? 21.188 13.078 6.629 1 98.06 240 ILE A CA 1
ATOM 1863 C C . ILE A 1 240 ? 22.344 13.758 5.895 1 98.06 240 ILE A C 1
ATOM 1865 O O . ILE A 1 240 ? 23.297 14.234 6.52 1 98.06 240 ILE A O 1
ATOM 1869 N N . THR A 1 241 ? 22.203 13.805 4.578 1 98.38 241 THR A N 1
ATOM 1870 C CA . THR A 1 241 ? 23.266 14.398 3.785 1 98.38 241 THR A CA 1
ATOM 1871 C C . THR A 1 241 ? 22.875 15.789 3.291 1 98.38 241 THR A C 1
ATOM 1873 O O . THR A 1 241 ? 23.734 16.594 2.908 1 98.38 241 THR A O 1
ATOM 1876 N N . ASP A 1 242 ? 21.609 16.031 3.221 1 97.81 242 ASP A N 1
ATOM 1877 C CA . ASP A 1 242 ? 21.078 17.312 2.779 1 97.81 242 ASP A CA 1
ATOM 1878 C C . ASP A 1 242 ? 19.75 17.609 3.451 1 97.81 242 ASP A C 1
ATOM 1880 O O . ASP A 1 242 ? 18.859 16.75 3.484 1 97.81 242 ASP A O 1
ATOM 1884 N N . HIS A 1 243 ? 19.625 18.781 4.035 1 96.38 243 HIS A N 1
ATOM 1885 C CA . HIS A 1 243 ? 18.359 19.141 4.684 1 96.38 243 HIS A CA 1
ATOM 1886 C C . HIS A 1 243 ? 17.828 20.469 4.145 1 96.38 243 HIS A C 1
ATOM 1888 O O . HIS A 1 243 ? 17.062 21.156 4.816 1 96.38 243 HIS A O 1
ATOM 1894 N N . ALA A 1 244 ? 18.219 20.891 2.943 1 92.44 244 ALA A N 1
ATOM 1895 C CA . ALA A 1 244 ? 17.844 22.172 2.357 1 92.44 244 ALA A CA 1
ATOM 1896 C C . ALA A 1 244 ? 16.328 22.281 2.184 1 92.44 244 ALA A C 1
ATOM 1898 O O . ALA A 1 244 ? 15.758 23.359 2.314 1 92.44 244 ALA A O 1
ATOM 1899 N N . GLU A 1 245 ? 15.727 21.141 1.904 1 90.06 245 GLU A N 1
ATOM 1900 C CA . GLU A 1 245 ? 14.281 21.141 1.686 1 90.06 245 GLU A CA 1
ATOM 1901 C C . GLU A 1 245 ? 13.547 20.5 2.857 1 90.06 245 GLU A C 1
ATOM 1903 O O . GLU A 1 245 ? 12.398 20.078 2.719 1 90.06 245 GLU A O 1
ATOM 1908 N N . GLY A 1 246 ? 14.203 20.438 3.961 1 92.88 246 GLY A N 1
ATOM 1909 C CA . GLY A 1 246 ? 13.656 19.75 5.117 1 92.88 246 GLY A CA 1
ATOM 1910 C C . GLY A 1 246 ? 12.664 20.594 5.895 1 92.88 246 GLY A C 1
ATOM 1911 O O . GLY A 1 246 ? 11.906 20.078 6.719 1 92.88 246 GLY A O 1
ATOM 1912 N N . LEU A 1 247 ? 12.625 21.891 5.574 1 90.69 247 LEU A N 1
ATOM 1913 C CA . LEU A 1 247 ? 11.781 22.797 6.34 1 90.69 247 LEU A CA 1
ATOM 1914 C C . LEU A 1 247 ? 10.383 22.875 5.738 1 90.69 247 LEU A C 1
ATOM 1916 O O . LEU A 1 247 ? 9.453 23.375 6.379 1 90.69 247 LEU A O 1
ATOM 1920 N N . THR A 1 248 ? 10.188 22.344 4.578 1 89 248 THR A N 1
ATOM 1921 C CA . THR A 1 248 ? 8.93 22.516 3.867 1 89 248 THR A CA 1
ATOM 1922 C C . THR A 1 248 ? 8.07 21.266 3.992 1 89 248 THR A C 1
ATOM 1924 O O . THR A 1 248 ? 8.531 20.234 4.496 1 89 248 THR A O 1
ATOM 1927 N N . THR A 1 249 ? 6.824 21.406 3.611 1 86.12 249 THR A N 1
ATOM 1928 C CA . THR A 1 249 ? 5.93 20.266 3.447 1 86.12 249 THR A CA 1
ATOM 1929 C C . THR A 1 249 ? 5.609 20.047 1.973 1 86.12 249 THR A C 1
ATOM 1931 O O . THR A 1 249 ? 5.062 20.922 1.307 1 86.12 249 THR A O 1
ATOM 1934 N N . PRO A 1 250 ? 5.906 18.797 1.448 1 88.81 250 PRO A N 1
ATOM 1935 C CA . PRO A 1 250 ? 6.625 17.734 2.146 1 88.81 250 PRO A CA 1
ATOM 1936 C C . PRO A 1 250 ? 8.078 18.094 2.439 1 88.81 250 PRO A C 1
ATOM 1938 O O . PRO A 1 250 ? 8.68 18.891 1.718 1 88.81 250 PRO A O 1
ATOM 1941 N N . ALA A 1 251 ? 8.508 17.531 3.51 1 92.44 251 ALA A N 1
ATOM 1942 C CA . ALA A 1 251 ? 9.938 17.641 3.818 1 92.44 251 ALA A CA 1
ATOM 1943 C C . ALA A 1 251 ? 10.758 16.625 3.037 1 92.44 251 ALA A C 1
ATOM 1945 O O . ALA A 1 251 ? 10.43 15.438 3.023 1 92.44 251 ALA A O 1
ATOM 1946 N N . VAL A 1 252 ? 11.797 17.094 2.404 1 92.75 252 VAL A N 1
ATOM 1947 C CA . VAL A 1 252 ? 12.688 16.188 1.665 1 92.75 252 VAL A CA 1
ATOM 1948 C C . VAL A 1 252 ? 14.102 16.281 2.238 1 92.75 252 VAL A C 1
ATOM 1950 O O . VAL A 1 252 ? 14.672 17.375 2.344 1 92.75 252 VAL A O 1
ATOM 1953 N N . TYR A 1 253 ? 14.641 15.141 2.59 1 96.38 253 TYR A N 1
ATOM 1954 C CA . TYR A 1 253 ? 16.016 15.039 3.082 1 96.38 253 TYR A CA 1
ATOM 1955 C C . TYR A 1 253 ? 16.844 14.125 2.193 1 96.38 253 TYR A C 1
ATOM 1957 O O . TYR A 1 253 ? 16.375 13.055 1.786 1 96.38 253 TYR A O 1
ATOM 1965 N N . GLY A 1 254 ? 18.016 14.625 1.796 1 97.19 254 GLY A N 1
ATOM 1966 C CA . GLY A 1 254 ? 18.984 13.68 1.28 1 97.19 254 GLY A CA 1
ATOM 1967 C C . GLY A 1 254 ? 19.516 12.734 2.34 1 97.19 254 GLY A C 1
ATOM 1968 O O . GLY A 1 254 ? 19.781 13.148 3.473 1 97.19 254 GLY A O 1
ATOM 1969 N N . ILE A 1 255 ? 19.656 11.438 1.97 1 97.75 255 ILE A N 1
ATOM 1970 C CA . ILE A 1 255 ? 20.125 10.508 2.986 1 97.75 255 ILE A CA 1
ATOM 1971 C C . ILE A 1 255 ? 21.125 9.531 2.369 1 97.75 255 ILE A C 1
ATOM 1973 O O . ILE A 1 255 ? 21.141 9.344 1.149 1 97.75 255 ILE A O 1
ATOM 1977 N N . LYS A 1 256 ? 21.953 9.039 3.186 1 97.56 256 LYS A N 1
ATOM 1978 C CA . LYS A 1 256 ? 22.812 7.902 2.898 1 97.56 256 LYS A CA 1
ATOM 1979 C C . LYS A 1 256 ? 22.562 6.758 3.875 1 97.56 256 LYS A C 1
ATOM 1981 O O . LYS A 1 256 ? 22.719 6.922 5.086 1 97.56 256 LYS A O 1
ATOM 1986 N N . VAL A 1 257 ? 22.203 5.66 3.324 1 96.62 257 VAL A N 1
ATOM 1987 C CA . VAL A 1 257 ? 21.859 4.52 4.168 1 96.62 257 VAL A CA 1
ATOM 1988 C C . VAL A 1 257 ? 23.125 3.959 4.816 1 96.62 257 VAL A C 1
ATOM 1990 O O . VAL A 1 257 ? 24.141 3.74 4.137 1 96.62 257 VAL A O 1
ATOM 1993 N N . ARG A 1 258 ? 23.031 3.736 6.121 1 95.19 258 ARG A N 1
ATOM 1994 C CA . ARG A 1 258 ? 24.141 3.137 6.848 1 95.19 258 ARG A CA 1
ATOM 1995 C C . ARG A 1 258 ? 23.906 1.646 7.07 1 95.19 258 ARG A C 1
ATOM 1997 O O . ARG A 1 258 ? 24.797 0.83 6.836 1 95.19 258 ARG A O 1
ATOM 2004 N N . THR A 1 259 ? 22.719 1.386 7.562 1 93.62 259 THR A N 1
ATOM 2005 C CA . THR A 1 259 ? 22.375 0.006 7.883 1 93.62 259 THR A CA 1
ATOM 2006 C C . THR A 1 259 ? 20.891 -0.24 7.691 1 93.62 259 THR A C 1
ATOM 2008 O O . THR A 1 259 ? 20.062 0.593 8.07 1 93.62 259 THR A O 1
ATOM 2011 N N . ILE A 1 260 ? 20.578 -1.335 7.086 1 92.5 260 ILE A N 1
ATOM 2012 C CA . ILE A 1 260 ? 19.188 -1.763 6.992 1 92.5 260 ILE A CA 1
ATOM 2013 C C . ILE A 1 260 ? 18.844 -2.633 8.195 1 92.5 260 ILE A C 1
ATOM 2015 O O . ILE A 1 260 ? 19.547 -3.588 8.508 1 92.5 260 ILE A O 1
ATOM 2019 N N . LEU A 1 261 ? 17.797 -2.285 8.82 1 90 261 LEU A N 1
ATOM 2020 C CA . LEU A 1 261 ? 17.359 -3.02 10 1 90 261 LEU A CA 1
ATOM 2021 C C . LEU A 1 261 ? 16.344 -4.09 9.641 1 90 261 LEU A C 1
ATOM 2023 O O . LEU A 1 261 ? 16.391 -5.207 10.148 1 90 261 LEU A O 1
ATOM 2027 N N . SER A 1 262 ? 15.383 -3.766 8.812 1 88.75 262 SER A N 1
ATOM 2028 C CA . SER A 1 262 ? 14.375 -4.699 8.32 1 88.75 262 SER A CA 1
ATOM 2029 C C . SER A 1 262 ? 13.789 -4.234 6.992 1 88.75 262 SER A C 1
ATOM 2031 O O . SER A 1 262 ? 13.859 -3.047 6.664 1 88.75 262 SER A O 1
ATOM 2033 N N . SER A 1 263 ? 13.352 -5.152 6.23 1 86.88 263 SER A N 1
ATOM 2034 C CA . SER A 1 263 ? 12.742 -4.852 4.941 1 86.88 263 SER A CA 1
ATOM 2035 C C . SER A 1 263 ? 11.766 -5.949 4.52 1 86.88 263 SER A C 1
ATOM 2037 O O . SER A 1 263 ? 11.961 -7.117 4.863 1 86.88 263 SER A O 1
ATOM 2039 N N . THR A 1 264 ? 10.766 -5.523 3.85 1 81.31 264 THR A N 1
ATOM 2040 C CA . THR A 1 264 ? 9.852 -6.504 3.271 1 81.31 264 THR A CA 1
ATOM 2041 C C . THR A 1 264 ? 10.359 -6.988 1.92 1 81.31 264 THR A C 1
ATOM 2043 O O . THR A 1 264 ? 9.867 -7.977 1.38 1 81.31 264 THR A O 1
ATOM 2046 N N . ILE A 1 265 ? 11.32 -6.289 1.409 1 80.81 265 ILE A N 1
ATOM 2047 C CA . ILE A 1 265 ? 11.898 -6.703 0.136 1 80.81 265 ILE A CA 1
ATOM 2048 C C . ILE A 1 265 ? 13.164 -7.523 0.385 1 80.81 265 ILE A C 1
ATOM 2050 O O . ILE A 1 265 ? 13.938 -7.223 1.301 1 80.81 265 ILE A O 1
ATOM 2054 N N . ASP A 1 266 ? 13.352 -8.438 -0.455 1 75.75 266 ASP A N 1
ATOM 2055 C CA . ASP A 1 266 ? 14.547 -9.273 -0.339 1 75.75 266 ASP A CA 1
ATOM 2056 C C . ASP A 1 266 ? 15.781 -8.547 -0.876 1 75.75 266 ASP A C 1
ATOM 2058 O O . ASP A 1 266 ? 15.664 -7.648 -1.707 1 75.75 266 ASP A O 1
ATOM 2062 N N . GLU A 1 267 ? 16.906 -8.953 -0.467 1 75.62 267 GLU A N 1
ATOM 2063 C CA . GLU A 1 267 ? 18.203 -8.398 -0.856 1 75.62 267 GLU A CA 1
ATOM 2064 C C . GLU A 1 267 ? 18.219 -6.879 -0.737 1 75.62 267 GLU A C 1
ATOM 2066 O O . GLU A 1 267 ? 18.625 -6.184 -1.666 1 75.62 267 GLU A O 1
ATOM 2071 N N . ALA A 1 268 ? 17.672 -6.457 0.339 1 74.62 268 ALA A N 1
ATOM 2072 C CA . ALA A 1 268 ? 17.531 -5.027 0.599 1 74.62 268 ALA A CA 1
ATOM 2073 C C . ALA A 1 268 ? 18.891 -4.32 0.54 1 74.62 268 ALA A C 1
ATOM 2075 O O . ALA A 1 268 ? 18.953 -3.139 0.191 1 74.62 268 ALA A O 1
ATOM 2076 N N . ASP A 1 269 ? 19.891 -5.051 0.724 1 78.19 269 ASP A N 1
ATOM 2077 C CA . ASP A 1 269 ? 21.219 -4.461 0.704 1 78.19 269 ASP A CA 1
ATOM 2078 C C . ASP A 1 269 ? 21.562 -3.943 -0.688 1 78.19 269 ASP A C 1
ATOM 2080 O O . ASP A 1 269 ? 22.281 -2.949 -0.824 1 78.19 269 ASP A O 1
ATOM 2084 N N . SER A 1 270 ? 20.984 -4.625 -1.613 1 76.56 270 SER A N 1
ATOM 2085 C CA . SER A 1 270 ? 21.25 -4.18 -2.979 1 76.56 270 SER A CA 1
ATOM 2086 C C . SER A 1 270 ? 20.562 -2.842 -3.262 1 76.56 270 SER A C 1
ATOM 2088 O O . SER A 1 270 ? 20.984 -2.111 -4.164 1 76.56 270 SER A O 1
ATOM 2090 N N . PHE A 1 271 ? 19.578 -2.518 -2.424 1 82.38 271 PHE A N 1
ATOM 2091 C CA . PHE A 1 271 ? 18.844 -1.271 -2.586 1 82.38 271 PHE A CA 1
ATOM 2092 C C . PHE A 1 271 ? 19.484 -0.146 -1.793 1 82.38 271 PHE A C 1
ATOM 2094 O O . PHE A 1 271 ? 19.328 1.03 -2.117 1 82.38 271 PHE A O 1
ATOM 2101 N N . ALA A 1 272 ? 20.234 -0.559 -0.803 1 85.12 272 ALA A N 1
ATOM 2102 C CA . ALA A 1 272 ? 20.719 0.404 0.186 1 85.12 272 ALA A CA 1
ATOM 2103 C C . ALA A 1 272 ? 21.469 1.556 -0.484 1 85.12 272 ALA A C 1
ATOM 2105 O O . ALA A 1 272 ? 21.234 2.723 -0.158 1 85.12 272 ALA A O 1
ATOM 2106 N N . ARG A 1 273 ? 22.266 1.26 -1.473 1 88.31 273 ARG A N 1
ATOM 2107 C CA . ARG A 1 273 ? 23.094 2.289 -2.092 1 88.31 273 ARG A CA 1
ATOM 2108 C C . ARG A 1 273 ? 22.281 3.129 -3.072 1 88.31 273 ARG A C 1
ATOM 2110 O O . ARG A 1 273 ? 22.734 4.188 -3.512 1 88.31 273 ARG A O 1
ATOM 2117 N N . ARG A 1 274 ? 21.125 2.713 -3.342 1 91.12 274 ARG A N 1
ATOM 2118 C CA . ARG A 1 274 ? 20.328 3.389 -4.352 1 91.12 274 ARG A CA 1
ATOM 2119 C C . ARG A 1 274 ? 19.281 4.297 -3.705 1 91.12 274 ARG A C 1
ATOM 2121 O O . ARG A 1 274 ? 18.625 5.082 -4.391 1 91.12 274 ARG A O 1
ATOM 2128 N N . ILE A 1 275 ? 19.156 4.16 -2.441 1 95 275 ILE A N 1
ATOM 2129 C CA . ILE A 1 275 ? 18.25 5.031 -1.705 1 95 275 ILE A CA 1
ATOM 2130 C C . ILE A 1 275 ? 18.922 6.371 -1.43 1 95 275 ILE A C 1
ATOM 2132 O O . ILE A 1 275 ? 19.969 6.426 -0.772 1 95 275 ILE A O 1
ATOM 2136 N N . THR A 1 276 ? 18.281 7.461 -1.89 1 95.44 276 THR A N 1
ATOM 2137 C CA . THR A 1 276 ? 19.031 8.711 -1.851 1 95.44 276 THR A CA 1
ATOM 2138 C C . THR A 1 276 ? 18.266 9.773 -1.072 1 95.44 276 THR A C 1
ATOM 2140 O O . THR A 1 276 ? 18.797 10.836 -0.761 1 95.44 276 THR A O 1
ATOM 2143 N N . HIS A 1 277 ? 16.984 9.523 -0.735 1 95.88 277 HIS A N 1
ATOM 2144 C CA . HIS A 1 277 ? 16.234 10.594 -0.088 1 95.88 277 HIS A CA 1
ATOM 2145 C C . HIS A 1 277 ? 15.094 10.023 0.75 1 95.88 277 HIS A C 1
ATOM 2147 O O . HIS A 1 277 ? 14.711 8.859 0.585 1 95.88 277 HIS A O 1
ATOM 2153 N N . MET A 1 278 ? 14.695 10.805 1.64 1 95.31 278 MET A N 1
ATOM 2154 C CA . MET A 1 278 ? 13.461 10.609 2.395 1 95.31 278 MET A CA 1
ATOM 2155 C C . MET A 1 278 ? 12.492 11.766 2.164 1 95.31 278 MET A C 1
ATOM 2157 O O . MET A 1 278 ? 12.906 12.922 2.133 1 95.31 278 MET A O 1
ATOM 2161 N N . ARG A 1 279 ? 11.266 11.461 1.895 1 92.94 279 ARG A N 1
ATOM 2162 C CA . ARG A 1 279 ? 10.203 12.453 1.754 1 92.94 279 ARG A CA 1
ATOM 2163 C C . ARG A 1 279 ? 9.094 12.211 2.771 1 92.94 279 ARG A C 1
ATOM 2165 O O . ARG A 1 279 ? 8.547 11.109 2.852 1 92.94 279 ARG A O 1
ATOM 2172 N N . SER A 1 280 ? 8.805 13.242 3.559 1 91.75 280 SER A N 1
ATOM 2173 C CA . SER A 1 280 ? 7.809 13.109 4.613 1 91.75 280 SER A CA 1
ATOM 2174 C C . SER A 1 280 ? 6.672 14.109 4.434 1 91.75 280 SER A C 1
ATOM 2176 O O . SER A 1 280 ? 6.91 15.312 4.328 1 91.75 280 SER A O 1
ATOM 2178 N N . TYR A 1 281 ? 5.48 13.562 4.465 1 88.62 281 TYR A N 1
ATOM 2179 C CA . TYR A 1 281 ? 4.289 14.406 4.453 1 88.62 281 TYR A CA 1
ATOM 2180 C C . TYR A 1 281 ? 3.75 14.602 5.867 1 88.62 281 TYR A C 1
ATOM 2182 O O . TYR A 1 281 ? 2.697 15.219 6.055 1 88.62 281 TYR A O 1
ATOM 2190 N N . LEU A 1 282 ? 4.5 14.07 6.777 1 86.56 282 LEU A N 1
ATOM 2191 C CA . LEU A 1 282 ? 4.184 14.258 8.188 1 86.56 282 LEU A CA 1
ATOM 2192 C C . LEU A 1 282 ? 4.789 15.562 8.711 1 86.56 282 LEU A C 1
ATOM 2194 O O . LEU A 1 282 ? 6 15.766 8.609 1 86.56 282 LEU A O 1
ATOM 2198 N N . GLY A 1 283 ? 3.977 16.359 9.242 1 82.69 283 GLY A N 1
ATOM 2199 C CA . GLY A 1 283 ? 4.453 17.609 9.797 1 82.69 283 GLY A CA 1
ATOM 2200 C C . GLY A 1 283 ? 5.453 17.438 10.922 1 82.69 283 GLY A C 1
ATOM 2201 O O . GLY A 1 283 ? 6.293 18.297 11.164 1 82.69 283 GLY A O 1
ATOM 2202 N N . ALA A 1 284 ? 5.441 16.281 11.516 1 82.38 284 ALA A N 1
ATOM 2203 C CA . ALA A 1 284 ? 6.277 15.984 12.672 1 82.38 284 ALA A CA 1
ATOM 2204 C C . ALA A 1 284 ? 7.758 16 12.305 1 82.38 284 ALA A C 1
ATOM 2206 O O . ALA A 1 284 ? 8.617 16.172 13.172 1 82.38 284 ALA A O 1
ATOM 2207 N N . TYR A 1 285 ? 8.031 15.945 11.023 1 89.25 285 TYR A N 1
ATOM 2208 C CA . TYR A 1 285 ? 9.438 15.789 10.672 1 89.25 285 TYR A CA 1
ATOM 2209 C C . TYR A 1 285 ? 9.938 16.984 9.867 1 89.25 285 TYR A C 1
ATOM 2211 O O . TYR A 1 285 ? 11.078 17 9.398 1 89.25 285 TYR A O 1
ATOM 2219 N N . THR A 1 286 ? 9.07 17.906 9.742 1 89.81 286 THR A N 1
ATOM 2220 C CA . THR A 1 286 ? 9.5 19.156 9.133 1 89.81 286 THR A CA 1
ATOM 2221 C C . THR A 1 286 ? 10.484 19.891 10.039 1 89.81 286 THR A C 1
ATOM 2223 O O . THR A 1 286 ? 10.219 20.094 11.219 1 89.81 286 THR A O 1
ATOM 2226 N N . GLY A 1 287 ? 11.633 20.188 9.477 1 92.38 287 GLY A N 1
ATOM 2227 C CA . GLY A 1 287 ? 12.648 20.922 10.211 1 92.38 287 GLY A CA 1
ATOM 2228 C C . GLY A 1 287 ? 13.305 20.109 11.305 1 92.38 287 GLY A C 1
ATOM 2229 O O . GLY A 1 287 ? 14.055 20.641 12.117 1 92.38 287 GLY A O 1
ATOM 2230 N N . ALA A 1 288 ? 13.141 18.844 11.297 1 92.06 288 ALA A N 1
ATOM 2231 C CA . ALA A 1 288 ? 13.531 18 12.43 1 92.06 288 ALA A CA 1
ATOM 2232 C C . ALA A 1 288 ? 15 17.594 12.328 1 92.06 288 ALA A C 1
ATOM 2234 O O . ALA A 1 288 ? 15.641 17.297 13.344 1 92.06 288 ALA A O 1
ATOM 2235 N N . PHE A 1 289 ? 15.57 17.578 11.172 1 95.94 289 PHE A N 1
ATOM 2236 C CA . PHE A 1 289 ? 16.891 16.984 11.008 1 95.94 289 PHE A CA 1
ATOM 2237 C C . PHE A 1 289 ? 17.844 17.953 10.297 1 95.94 289 PHE A C 1
ATOM 2239 O O . PHE A 1 289 ? 17.391 18.859 9.602 1 95.94 289 PHE A O 1
ATOM 2246 N N . ARG A 1 290 ? 19.156 17.766 10.562 1 96.81 290 ARG A N 1
ATOM 2247 C CA . ARG A 1 290 ? 20.25 18.516 9.945 1 96.81 290 ARG A CA 1
ATOM 2248 C C . ARG A 1 290 ? 21.266 17.578 9.305 1 96.81 290 ARG A C 1
ATOM 2250 O O . ARG A 1 290 ? 21.406 16.422 9.727 1 96.81 290 ARG A O 1
ATOM 2257 N N . SER A 1 291 ? 21.906 18.172 8.281 1 97.62 291 SER A N 1
ATOM 2258 C CA . SER A 1 291 ? 23 17.406 7.699 1 97.62 291 SER A CA 1
ATOM 2259 C C . SER A 1 291 ? 23.969 16.922 8.773 1 97.62 291 SER A C 1
ATOM 2261 O O . SER A 1 291 ? 24.344 17.688 9.664 1 97.62 291 SER A O 1
ATOM 2263 N N . GLY A 1 292 ? 24.312 15.656 8.711 1 97.31 292 GLY A N 1
ATOM 2264 C CA . GLY A 1 292 ? 25.203 15.07 9.711 1 97.31 292 GLY A CA 1
ATOM 2265 C C . GLY A 1 292 ? 24.469 14.242 10.75 1 97.31 292 GLY A C 1
ATOM 2266 O O . GLY A 1 292 ? 25.094 13.422 11.438 1 97.31 292 GLY A O 1
ATOM 2267 N N . ASP A 1 293 ? 23.172 14.398 10.852 1 96.31 293 ASP A N 1
ATOM 2268 C CA . ASP A 1 293 ? 22.391 13.609 11.789 1 96.31 293 ASP A CA 1
ATOM 2269 C C . ASP A 1 293 ? 22.297 12.156 11.336 1 96.31 293 ASP A C 1
ATOM 2271 O O . ASP A 1 293 ? 22.25 11.867 10.141 1 96.31 293 ASP A O 1
ATOM 2275 N N . THR A 1 294 ? 22.281 11.297 12.297 1 94.81 294 THR A N 1
ATOM 2276 C CA . THR A 1 294 ? 21.875 9.922 12.047 1 94.81 294 THR A CA 1
ATOM 2277 C C . THR A 1 294 ? 20.422 9.695 12.477 1 94.81 294 THR A C 1
ATOM 2279 O O . THR A 1 294 ? 20.031 10.055 13.594 1 94.81 294 THR A O 1
ATOM 2282 N N . VAL A 1 295 ? 19.672 9.117 11.578 1 93.56 295 VAL A N 1
ATOM 2283 C CA . VAL A 1 295 ? 18.25 8.961 11.867 1 93.56 295 VAL A CA 1
ATOM 2284 C C . VAL A 1 295 ? 17.828 7.508 11.672 1 93.56 295 VAL A C 1
ATOM 2286 O O . VAL A 1 295 ? 18.328 6.828 10.766 1 93.56 295 VAL A O 1
ATOM 2289 N N . HIS A 1 296 ? 17 7.039 12.531 1 92.44 296 HIS A N 1
ATOM 2290 C CA . HIS A 1 296 ? 16.25 5.805 12.32 1 92.44 296 HIS A CA 1
ATOM 2291 C C . HIS A 1 296 ? 14.992 6.059 11.5 1 92.44 296 HIS A C 1
ATOM 2293 O O . HIS A 1 296 ? 14.125 6.836 11.914 1 92.44 296 HIS A O 1
ATOM 2299 N N . LEU A 1 297 ? 14.945 5.41 10.383 1 91.25 297 LEU A N 1
ATOM 2300 C CA . LEU A 1 297 ? 13.828 5.621 9.469 1 91.25 297 LEU A CA 1
ATOM 2301 C C . LEU A 1 297 ? 13.039 4.332 9.266 1 91.25 297 LEU A C 1
ATOM 2303 O O . LEU A 1 297 ? 13.633 3.258 9.109 1 91.25 297 LEU A O 1
ATOM 2307 N N . SER A 1 298 ? 11.766 4.395 9.359 1 90.5 298 SER A N 1
ATOM 2308 C CA . SER A 1 298 ? 10.852 3.322 8.984 1 90.5 298 SER A CA 1
ATOM 2309 C C . SER A 1 298 ? 9.703 3.85 8.125 1 90.5 298 SER A C 1
ATOM 2311 O O . SER A 1 298 ? 8.945 4.723 8.555 1 90.5 298 SER A O 1
ATOM 2313 N N . GLY A 1 299 ? 9.656 3.4 6.906 1 91 299 GLY A N 1
ATOM 2314 C CA . GLY A 1 299 ? 8.633 3.867 5.988 1 91 299 GLY A CA 1
ATOM 2315 C C . GLY A 1 299 ? 8.531 3.025 4.73 1 91 299 GLY A C 1
ATOM 2316 O O . GLY A 1 299 ? 8.953 1.867 4.715 1 91 299 GLY A O 1
ATOM 2317 N N . LYS A 1 300 ? 7.863 3.562 3.773 1 91.62 300 LYS A N 1
ATOM 2318 C CA . LYS A 1 300 ? 7.672 2.877 2.498 1 91.62 300 LYS A CA 1
ATOM 2319 C C . LYS A 1 300 ? 8.883 3.07 1.587 1 91.62 300 LYS A C 1
ATOM 2321 O O . LYS A 1 300 ? 9.375 4.191 1.425 1 91.62 300 LYS A O 1
ATOM 2326 N N . LEU A 1 301 ? 9.383 1.947 1.098 1 92.75 301 LEU A N 1
ATOM 2327 C CA . LEU A 1 301 ? 10.367 2.029 0.021 1 92.75 301 LEU A CA 1
ATOM 2328 C C . LEU A 1 301 ? 9.68 2.299 -1.316 1 92.75 301 LEU A C 1
ATOM 2330 O O . LEU A 1 301 ? 8.766 1.577 -1.707 1 92.75 301 LEU A O 1
ATOM 2334 N N . VAL A 1 302 ? 10.102 3.395 -1.994 1 94.38 302 VAL A N 1
ATOM 2335 C CA . VAL A 1 302 ? 9.445 3.77 -3.244 1 94.38 302 VAL A CA 1
ATOM 2336 C C . VAL A 1 302 ? 10.492 3.934 -4.344 1 94.38 302 VAL A C 1
ATOM 2338 O O . VAL A 1 302 ? 11.617 4.352 -4.082 1 94.38 302 VAL A O 1
ATOM 2341 N N . HIS A 1 303 ? 10.109 3.523 -5.516 1 95.12 303 HIS A N 1
ATOM 2342 C CA . HIS A 1 303 ? 10.805 3.988 -6.707 1 95.12 303 HIS A CA 1
ATOM 2343 C C . HIS A 1 303 ? 10.297 5.355 -7.145 1 95.12 303 HIS A C 1
ATOM 2345 O O . HIS A 1 303 ? 9.086 5.562 -7.273 1 95.12 303 HIS A O 1
ATOM 2351 N N . THR A 1 304 ? 11.234 6.266 -7.336 1 93.62 304 THR A N 1
ATOM 2352 C CA . THR A 1 304 ? 10.859 7.621 -7.715 1 93.62 304 THR A CA 1
ATOM 2353 C C . THR A 1 304 ? 11.383 7.957 -9.109 1 93.62 304 THR A C 1
ATOM 2355 O O . THR A 1 304 ? 12.508 7.605 -9.453 1 93.62 304 THR A O 1
ATOM 2358 N N . GLN A 1 305 ? 10.484 8.547 -9.859 1 91 305 GLN A N 1
ATOM 2359 C CA . GLN A 1 305 ? 10.852 9.055 -11.18 1 91 305 GLN A CA 1
ATOM 2360 C C . GLN A 1 305 ? 10.586 10.555 -11.273 1 91 305 GLN A C 1
ATOM 2362 O O . GLN A 1 305 ? 9.469 11.016 -11.031 1 91 305 GLN A O 1
ATOM 2367 N N . ASP A 1 306 ? 11.594 11.258 -11.469 1 85.44 306 ASP A N 1
ATOM 2368 C CA . ASP A 1 306 ? 11.539 12.703 -11.688 1 85.44 306 ASP A CA 1
ATOM 2369 C C . ASP A 1 306 ? 12.195 13.078 -13.016 1 85.44 306 ASP A C 1
ATOM 2371 O O . ASP A 1 306 ? 13.383 13.422 -13.055 1 85.44 306 ASP A O 1
ATOM 2375 N N . GLY A 1 307 ? 11.367 13.219 -14.039 1 80.5 307 GLY A N 1
ATOM 2376 C CA . GLY A 1 307 ? 11.953 13.375 -15.359 1 80.5 307 GLY A CA 1
ATOM 2377 C C . GLY A 1 307 ? 12.906 12.258 -15.727 1 80.5 307 GLY A C 1
ATOM 2378 O O . GLY A 1 307 ? 12.531 11.086 -15.734 1 80.5 307 GLY A O 1
ATOM 2379 N N . ASP A 1 308 ? 14.141 12.656 -15.852 1 80.75 308 ASP A N 1
ATOM 2380 C CA . ASP A 1 308 ? 15.141 11.672 -16.25 1 80.75 308 ASP A CA 1
ATOM 2381 C C . ASP A 1 308 ? 15.805 11.031 -15.039 1 80.75 308 ASP A C 1
ATOM 2383 O O . ASP A 1 308 ? 16.547 10.055 -15.172 1 80.75 308 ASP A O 1
ATOM 2387 N N . HIS A 1 309 ? 15.5 11.586 -13.961 1 83.5 309 HIS A N 1
ATOM 2388 C CA . HIS A 1 309 ? 16.109 11.047 -12.75 1 83.5 309 HIS A CA 1
ATOM 2389 C C . HIS A 1 309 ? 15.242 9.953 -12.133 1 83.5 309 HIS A C 1
ATOM 2391 O O . HIS A 1 309 ? 14.039 10.133 -11.961 1 83.5 309 HIS A O 1
ATOM 2397 N N . SER A 1 310 ? 15.891 8.812 -12.023 1 89.5 310 SER A N 1
ATOM 2398 C CA . SER A 1 310 ? 15.234 7.645 -11.445 1 89.5 310 SER A CA 1
ATOM 2399 C C . SER A 1 310 ? 16.016 7.105 -10.25 1 89.5 310 SER A C 1
ATOM 2401 O O . SER A 1 310 ? 17.25 7.07 -10.281 1 89.5 310 SER A O 1
ATOM 2403 N N . GLY A 1 311 ? 15.305 6.836 -9.195 1 91.69 311 GLY A N 1
ATOM 2404 C CA . GLY A 1 311 ? 15.953 6.305 -8 1 91.69 311 GLY A CA 1
ATOM 2405 C C . GLY A 1 311 ? 14.969 5.793 -6.969 1 91.69 311 GLY A C 1
ATOM 2406 O O . GLY A 1 311 ? 13.82 5.492 -7.293 1 91.69 311 GLY A O 1
ATOM 2407 N N . PHE A 1 312 ? 15.523 5.523 -5.762 1 94.81 312 PHE A N 1
ATOM 2408 C CA . PHE A 1 312 ? 14.703 5.016 -4.672 1 94.81 312 PHE A CA 1
ATOM 2409 C C . PHE A 1 312 ? 14.742 5.961 -3.477 1 94.81 312 PHE A C 1
ATOM 2411 O O . PHE A 1 312 ? 15.727 6.688 -3.287 1 94.81 312 PHE A O 1
ATOM 2418 N N . GLY A 1 313 ? 13.703 6 -2.758 1 94.75 313 GLY A N 1
ATOM 2419 C CA . GLY A 1 313 ? 13.578 6.797 -1.549 1 94.75 313 GLY A CA 1
ATOM 2420 C C . GLY A 1 313 ? 12.648 6.18 -0.519 1 94.75 313 GLY A C 1
ATOM 2421 O O . GLY A 1 313 ? 12.086 5.105 -0.748 1 94.75 313 GLY A O 1
ATOM 2422 N N . ILE A 1 314 ? 12.633 6.816 0.611 1 94.69 314 ILE A N 1
ATOM 2423 C CA . ILE A 1 314 ? 11.727 6.43 1.682 1 94.69 314 ILE A CA 1
ATOM 2424 C C . ILE A 1 314 ? 10.609 7.465 1.812 1 94.69 314 ILE A C 1
ATOM 2426 O O . ILE A 1 314 ? 10.875 8.664 1.877 1 94.69 314 ILE A O 1
ATOM 2430 N N . GLU A 1 315 ? 9.43 6.961 1.784 1 92.88 315 GLU A N 1
ATOM 2431 C CA . GLU A 1 315 ? 8.281 7.848 1.897 1 92.88 315 GLU A CA 1
ATOM 2432 C C . GLU A 1 315 ? 7.562 7.652 3.229 1 92.88 315 GLU A C 1
ATOM 2434 O O . GLU A 1 315 ? 7.266 6.523 3.621 1 92.88 315 GLU A O 1
ATOM 2439 N N . LEU A 1 316 ? 7.34 8.773 3.885 1 90.81 316 LEU A N 1
ATOM 2440 C CA . LEU A 1 316 ? 6.516 8.797 5.086 1 90.81 316 LEU A CA 1
ATOM 2441 C C . LEU A 1 316 ? 5.203 9.531 4.836 1 90.81 316 LEU A C 1
ATOM 2443 O O . LEU A 1 316 ? 5.188 10.758 4.707 1 90.81 316 LEU A O 1
ATOM 2447 N N . THR A 1 317 ? 4.141 8.766 4.684 1 87.94 317 THR A N 1
ATOM 2448 C CA . THR A 1 317 ? 2.828 9.359 4.438 1 87.94 317 THR A CA 1
ATOM 2449 C C . THR A 1 317 ? 1.886 9.086 5.605 1 87.94 317 THR A C 1
ATOM 2451 O O . THR A 1 317 ? 1.952 8.023 6.23 1 87.94 317 THR A O 1
ATOM 2454 N N . PRO A 1 318 ? 1.052 10.031 5.879 1 85.12 318 PRO A N 1
ATOM 2455 C CA . PRO A 1 318 ? 0.145 9.844 7.012 1 85.12 318 PRO A CA 1
ATOM 2456 C C . PRO A 1 318 ? -1.069 8.984 6.668 1 85.12 318 PRO A C 1
ATOM 2458 O O . PRO A 1 318 ? -1.841 8.617 7.555 1 85.12 318 PRO A O 1
ATOM 2461 N N . TRP A 1 319 ? -1.301 8.633 5.426 1 83.25 319 TRP A N 1
ATOM 2462 C CA . TRP A 1 319 ? -2.488 7.883 5.035 1 83.25 319 TRP A CA 1
ATOM 2463 C C . TRP A 1 319 ? -2.295 6.391 5.285 1 83.25 319 TRP A C 1
ATOM 2465 O O . TRP A 1 319 ? -3.262 5.629 5.301 1 83.25 319 TRP A O 1
ATOM 2475 N N . THR A 1 320 ? -1.024 5.957 5.227 1 68.69 320 THR A N 1
ATOM 2476 C CA . THR A 1 320 ? -0.761 4.543 5.453 1 68.69 320 THR A CA 1
ATOM 2477 C C . THR A 1 320 ? -0.723 4.234 6.945 1 68.69 320 THR A C 1
ATOM 2479 O O . THR A 1 320 ? -0.019 4.902 7.707 1 68.69 320 THR A O 1
ATOM 2482 N N . VAL A 1 321 ? -1.841 3.51 7.34 1 53.81 321 VAL A N 1
ATOM 2483 C CA . VAL A 1 321 ? -2.133 3.234 8.742 1 53.81 321 VAL A CA 1
ATOM 2484 C C . VAL A 1 321 ? -1.117 2.234 9.297 1 53.81 321 VAL A C 1
ATOM 2486 O O . VAL A 1 321 ? -0.823 2.236 10.492 1 53.81 321 VAL A O 1
ATOM 2489 N N . SER A 1 322 ? -0.594 1.39 8.227 1 50.91 322 SER A N 1
ATOM 2490 C CA . SER A 1 322 ? 0.081 0.216 8.766 1 50.91 322 SER A CA 1
ATOM 2491 C C . SER A 1 322 ? 1.464 0.572 9.305 1 50.91 322 SER A C 1
ATOM 2493 O O . SER A 1 322 ? 2.254 1.22 8.617 1 50.91 322 SER A O 1
ATOM 2495 N N . GLY A 1 323 ? 1.601 0.407 10.734 1 56 323 GLY A N 1
ATOM 2496 C CA . GLY A 1 323 ? 2.805 0.556 11.539 1 56 323 GLY A CA 1
ATOM 2497 C C . GLY A 1 323 ? 3.404 1.947 11.461 1 56 323 GLY A C 1
ATOM 2498 O O . GLY A 1 323 ? 3.131 2.695 10.516 1 56 323 GLY A O 1
ATOM 2499 N N . SER A 1 324 ? 3.781 2.617 12.547 1 58.97 324 SER A N 1
ATOM 2500 C CA . SER A 1 324 ? 4.258 3.959 12.859 1 58.97 324 SER A CA 1
ATOM 2501 C C . SER A 1 324 ? 5.477 4.324 12.016 1 58.97 324 SER A C 1
ATOM 2503 O O . SER A 1 324 ? 6.535 3.703 12.148 1 58.97 324 SER A O 1
ATOM 2505 N N . TYR A 1 325 ? 5.16 4.828 10.695 1 66.38 325 TYR A N 1
ATOM 2506 C CA . TYR A 1 325 ? 6.297 5.469 10.047 1 66.38 325 TYR A CA 1
ATOM 2507 C C . TYR A 1 325 ? 6.98 6.453 10.984 1 66.38 325 TYR A C 1
ATOM 2509 O O . TYR A 1 325 ? 6.316 7.246 11.656 1 66.38 325 TYR A O 1
ATOM 2517 N N . VAL A 1 326 ? 8.273 6.082 11.164 1 77.88 326 VAL A N 1
ATOM 2518 C CA . VAL A 1 326 ? 9 6.891 12.141 1 77.88 326 VAL A CA 1
ATOM 2519 C C . VAL A 1 326 ? 10.312 7.383 11.539 1 77.88 326 VAL A C 1
ATOM 2521 O O . VAL A 1 326 ? 10.891 6.727 10.672 1 77.88 326 VAL A O 1
ATOM 2524 N N . ALA A 1 327 ? 10.609 8.586 11.828 1 78.56 327 ALA A N 1
ATOM 2525 C CA . ALA A 1 327 ? 11.945 9.148 11.648 1 78.56 327 ALA A CA 1
ATOM 2526 C C . ALA A 1 327 ? 12.445 9.789 12.938 1 78.56 327 ALA A C 1
ATOM 2528 O O . ALA A 1 327 ? 11.93 10.82 13.375 1 78.56 327 ALA A O 1
ATOM 2529 N N . ASN A 1 328 ? 13.406 9.117 13.531 1 84.38 328 ASN A N 1
ATOM 2530 C CA . ASN A 1 328 ? 13.898 9.609 14.812 1 84.38 328 ASN A CA 1
ATOM 2531 C C . ASN A 1 328 ? 15.422 9.758 14.805 1 84.38 328 ASN A C 1
ATOM 2533 O O . ASN A 1 328 ? 16.125 8.914 14.242 1 84.38 328 ASN A O 1
ATOM 2537 N N . LEU A 1 329 ? 15.844 10.812 15.398 1 84.5 329 LEU A N 1
ATOM 2538 C CA . LEU A 1 329 ? 17.281 10.984 15.586 1 84.5 329 LEU A CA 1
ATOM 2539 C C . LEU A 1 329 ? 17.875 9.812 16.375 1 84.5 329 LEU A C 1
ATOM 2541 O O . LEU A 1 329 ? 17.328 9.422 17.406 1 84.5 329 LEU A O 1
ATOM 2545 N N . ALA A 1 330 ? 18.906 9.227 15.625 1 79.62 330 ALA A N 1
ATOM 2546 C CA . ALA A 1 330 ? 19.609 8.141 16.297 1 79.62 330 ALA A CA 1
ATOM 2547 C C . ALA A 1 330 ? 20.812 8.664 17.078 1 79.62 330 ALA A C 1
ATOM 2549 O O . ALA A 1 330 ? 21.688 9.32 16.516 1 79.62 330 ALA A O 1
ATOM 2550 N N . GLY A 1 331 ? 20.938 8.805 18.469 1 65.38 331 GLY A N 1
ATOM 2551 C CA . GLY A 1 331 ? 22.062 9.141 19.328 1 65.38 331 GLY A CA 1
ATOM 2552 C C . GLY A 1 331 ? 22.188 10.633 19.594 1 65.38 331 GLY A C 1
ATOM 2553 O O . GLY A 1 331 ? 21.578 11.445 18.891 1 65.38 331 GLY A O 1
ATOM 2554 N N . MET B 1 1 ? 9.18 -14.453 -21.312 1 96.19 1 MET B N 1
ATOM 2555 C CA . MET B 1 1 ? 10.609 -14.172 -21.156 1 96.19 1 MET B CA 1
ATOM 2556 C C . MET B 1 1 ? 10.984 -12.875 -21.859 1 96.19 1 MET B C 1
ATOM 2558 O O . MET B 1 1 ? 10.516 -12.602 -22.969 1 96.19 1 MET B O 1
ATOM 2562 N N . ASP B 1 2 ? 11.789 -12.117 -21.156 1 95.88 2 ASP B N 1
ATOM 2563 C CA . ASP B 1 2 ? 12.219 -10.875 -21.797 1 95.88 2 ASP B CA 1
ATOM 2564 C C . ASP B 1 2 ? 13.547 -11.062 -22.531 1 95.88 2 ASP B C 1
ATOM 2566 O O . ASP B 1 2 ? 14.086 -12.164 -22.578 1 95.88 2 ASP B O 1
ATOM 2570 N N . HIS B 1 3 ? 14.031 -10.008 -23.172 1 93.62 3 HIS B N 1
ATOM 2571 C CA . HIS B 1 3 ? 15.234 -10.047 -24 1 93.62 3 HIS B CA 1
ATOM 2572 C C . HIS B 1 3 ? 16.484 -10.258 -23.141 1 93.62 3 HIS B C 1
ATOM 2574 O O . HIS B 1 3 ? 17.547 -10.594 -23.656 1 93.62 3 HIS B O 1
ATOM 2580 N N . HIS B 1 4 ? 16.344 -10.141 -21.828 1 90.62 4 HIS B N 1
ATOM 2581 C CA . HIS B 1 4 ? 17.484 -10.32 -20.922 1 90.62 4 HIS B CA 1
ATOM 2582 C C . HIS B 1 4 ? 17.469 -11.719 -20.312 1 90.62 4 HIS B C 1
ATOM 2584 O O . HIS B 1 4 ? 18.312 -12.023 -19.453 1 90.62 4 HIS B O 1
ATOM 2590 N N . GLY B 1 5 ? 16.531 -12.477 -20.719 1 94.31 5 GLY B N 1
ATOM 2591 C CA . GLY B 1 5 ? 16.469 -13.852 -20.266 1 94.31 5 GLY B CA 1
ATOM 2592 C C . GLY B 1 5 ? 15.68 -14.023 -18.969 1 94.31 5 GLY B C 1
ATOM 2593 O O . GLY B 1 5 ? 15.711 -15.086 -18.359 1 94.31 5 GLY B O 1
ATOM 2594 N N . VAL B 1 6 ? 15.023 -13.023 -18.531 1 96.44 6 VAL B N 1
ATOM 2595 C CA . VAL B 1 6 ? 14.203 -13.117 -17.328 1 96.44 6 VAL B CA 1
ATOM 2596 C C . VAL B 1 6 ? 12.836 -13.703 -17.688 1 96.44 6 VAL B C 1
ATOM 2598 O O . VAL B 1 6 ? 12.18 -13.227 -18.609 1 96.44 6 VAL B O 1
ATOM 2601 N N . VAL B 1 7 ? 12.414 -14.711 -16.969 1 97.62 7 VAL B N 1
ATOM 2602 C CA . VAL B 1 7 ? 11.141 -15.375 -17.234 1 97.62 7 VAL B CA 1
ATOM 2603 C C . VAL B 1 7 ? 10.102 -14.938 -16.203 1 97.62 7 VAL B C 1
ATOM 2605 O O . VAL B 1 7 ? 10.281 -15.141 -15 1 97.62 7 VAL B O 1
ATOM 2608 N N . PHE B 1 8 ? 9.016 -14.375 -16.688 1 97.56 8 PHE B N 1
ATOM 2609 C CA . PHE B 1 8 ? 7.914 -13.938 -15.836 1 97.56 8 PHE B CA 1
ATOM 2610 C C . PHE B 1 8 ? 6.777 -14.953 -15.852 1 97.56 8 PHE B C 1
ATOM 2612 O O . PHE B 1 8 ? 6.441 -15.492 -16.906 1 97.56 8 PHE B O 1
ATOM 2619 N N . LYS B 1 9 ? 6.305 -15.266 -14.703 1 96.38 9 LYS B N 1
ATOM 2620 C CA . LYS B 1 9 ? 5.016 -15.945 -14.633 1 96.38 9 LYS B CA 1
ATOM 2621 C C . LYS B 1 9 ? 3.867 -14.945 -14.609 1 96.38 9 LYS B C 1
ATOM 2623 O O . LYS B 1 9 ? 3.762 -14.133 -13.688 1 96.38 9 LYS B O 1
ATOM 2628 N N . VAL B 1 10 ? 3.062 -14.984 -15.578 1 93.25 10 VAL B N 1
ATOM 2629 C CA . VAL B 1 10 ? 1.924 -14.086 -15.695 1 93.25 10 VAL B CA 1
ATOM 2630 C C . VAL B 1 10 ? 0.85 -14.477 -14.68 1 93.25 10 VAL B C 1
ATOM 2632 O O . VAL B 1 10 ? 0.529 -15.656 -14.531 1 93.25 10 VAL B O 1
ATOM 2635 N N . ILE B 1 11 ? 0.356 -13.492 -13.953 1 88.38 11 ILE B N 1
ATOM 2636 C CA . ILE B 1 11 ? -0.685 -13.719 -12.953 1 88.38 11 ILE B CA 1
ATOM 2637 C C . ILE B 1 11 ? -1.939 -12.93 -13.328 1 88.38 11 ILE B C 1
ATOM 2639 O O . ILE B 1 11 ? -1.866 -11.734 -13.609 1 88.38 11 ILE B O 1
ATOM 2643 N N . GLY B 1 12 ? -3.049 -13.617 -13.297 1 79.5 12 GLY B N 1
ATOM 2644 C CA . GLY B 1 12 ? -4.328 -12.977 -13.555 1 79.5 12 GLY B CA 1
ATOM 2645 C C . GLY B 1 12 ? -4.703 -12.961 -15.023 1 79.5 12 GLY B C 1
ATOM 2646 O O . GLY B 1 12 ? -3.945 -13.445 -15.867 1 79.5 12 GLY B O 1
ATOM 2647 N N . ASP B 1 13 ? -5.906 -12.414 -15.297 1 78.06 13 ASP B N 1
ATOM 2648 C CA . ASP B 1 13 ? -6.434 -12.43 -16.656 1 78.06 13 ASP B CA 1
ATOM 2649 C C . ASP B 1 13 ? -6.762 -11.016 -17.141 1 78.06 13 ASP B C 1
ATOM 2651 O O . ASP B 1 13 ? -7.383 -10.836 -18.188 1 78.06 13 ASP B O 1
ATOM 2655 N N . SER B 1 14 ? -6.445 -10.055 -16.375 1 78.88 14 SER B N 1
ATOM 2656 C CA . SER B 1 14 ? -6.621 -8.656 -16.734 1 78.88 14 SER B CA 1
ATOM 2657 C C . SER B 1 14 ? -5.301 -7.895 -16.656 1 78.88 14 SER B C 1
ATOM 2659 O O . SER B 1 14 ? -4.672 -7.832 -15.594 1 78.88 14 SER B O 1
ATOM 2661 N N . HIS B 1 15 ? -4.938 -7.344 -17.797 1 86.69 15 HIS B N 1
ATOM 2662 C CA . HIS B 1 15 ? -3.662 -6.645 -17.906 1 86.69 15 HIS B CA 1
ATOM 2663 C C . HIS B 1 15 ? -3.84 -5.266 -18.531 1 86.69 15 HIS B C 1
ATOM 2665 O O . HIS B 1 15 ? -4.664 -5.094 -19.438 1 86.69 15 HIS B O 1
ATOM 2671 N N . PRO B 1 16 ? -3.08 -4.348 -18.016 1 85.31 16 PRO B N 1
ATOM 2672 C CA . PRO B 1 16 ? -3.076 -3.072 -18.734 1 85.31 16 PRO B CA 1
ATOM 2673 C C . PRO B 1 16 ? -2.475 -3.188 -20.125 1 85.31 16 PRO B C 1
ATOM 2675 O O . PRO B 1 16 ? -1.775 -4.16 -20.422 1 85.31 16 PRO B O 1
ATOM 2678 N N . GLY B 1 17 ? -2.781 -2.199 -20.953 1 86.88 17 GLY B N 1
ATOM 2679 C CA . GLY B 1 17 ? -2.289 -2.217 -22.328 1 86.88 17 GLY B CA 1
ATOM 2680 C C . GLY B 1 17 ? -0.775 -2.193 -22.406 1 86.88 17 GLY B C 1
ATOM 2681 O O . GLY B 1 17 ? -0.197 -2.682 -23.391 1 86.88 17 GLY B O 1
ATOM 2682 N N . SER B 1 18 ? -0.104 -1.782 -21.422 1 92.25 18 SER B N 1
ATOM 2683 C CA . SER B 1 18 ? 1.335 -1.544 -21.469 1 92.25 18 SER B CA 1
ATOM 2684 C C . SER B 1 18 ? 2.113 -2.768 -21 1 92.25 18 SER B C 1
ATOM 2686 O O . SER B 1 18 ? 3.264 -2.969 -21.391 1 92.25 18 SER B O 1
ATOM 2688 N N . HIS B 1 19 ? 1.498 -3.58 -20.078 1 94.94 19 HIS B N 1
ATOM 2689 C CA . HIS B 1 19 ? 2.264 -4.637 -19.422 1 94.94 19 HIS B CA 1
ATOM 2690 C C . HIS B 1 19 ? 1.461 -5.93 -19.344 1 94.94 19 HIS B C 1
ATOM 2692 O O . HIS B 1 19 ? 0.229 -5.902 -19.359 1 94.94 19 HIS B O 1
ATOM 2698 N N . TYR B 1 20 ? 2.156 -7.023 -19.312 1 94 20 TYR B N 1
ATOM 2699 C CA . TYR B 1 20 ? 1.622 -8.25 -18.734 1 94 20 TYR B CA 1
ATOM 2700 C C . TYR B 1 20 ? 2.002 -8.367 -17.266 1 94 20 TYR B C 1
ATOM 2702 O O . TYR B 1 20 ? 3.186 -8.344 -16.922 1 94 20 TYR B O 1
ATOM 2710 N N . LEU B 1 21 ? 1.026 -8.516 -16.422 1 92.94 21 LEU B N 1
ATOM 2711 C CA . LEU B 1 21 ? 1.267 -8.539 -14.992 1 92.94 21 LEU B CA 1
ATOM 2712 C C . LEU B 1 21 ? 1.757 -9.914 -14.547 1 92.94 21 LEU B C 1
ATOM 2714 O O . LEU B 1 21 ? 1.276 -10.938 -15.031 1 92.94 21 LEU B O 1
ATOM 2718 N N . GLY B 1 22 ? 2.689 -9.867 -13.641 1 95 22 GLY B N 1
ATOM 2719 C CA . GLY B 1 22 ? 3.262 -11.102 -13.125 1 95 22 GLY B CA 1
ATOM 2720 C C . GLY B 1 22 ? 4.488 -10.875 -12.258 1 95 22 GLY B C 1
ATOM 2721 O O . GLY B 1 22 ? 4.723 -9.758 -11.781 1 95 22 GLY B O 1
ATOM 2722 N N . TYR B 1 23 ? 5.203 -11.953 -11.945 1 95.56 23 TYR B N 1
ATOM 2723 C CA . TYR B 1 23 ? 6.426 -11.875 -11.148 1 95.56 23 TYR B CA 1
ATOM 2724 C C . TYR B 1 23 ? 7.543 -12.688 -11.797 1 95.56 23 TYR B C 1
ATOM 2726 O O . TYR B 1 23 ? 7.293 -13.508 -12.68 1 95.56 23 TYR B O 1
ATOM 2734 N N . VAL B 1 24 ? 8.734 -12.422 -11.398 1 96.56 24 VAL B N 1
ATOM 2735 C CA . VAL B 1 24 ? 9.891 -13.141 -11.922 1 96.56 24 VAL B CA 1
ATOM 2736 C C . VAL B 1 24 ? 9.914 -14.555 -11.344 1 96.56 24 VAL B C 1
ATOM 2738 O O . VAL B 1 24 ? 10.008 -14.734 -10.125 1 96.56 24 VAL B O 1
ATOM 2741 N N . LYS B 1 25 ? 9.844 -15.5 -12.227 1 96.94 25 LYS B N 1
ATOM 2742 C CA . LYS B 1 25 ? 9.844 -16.891 -11.797 1 96.94 25 LYS B CA 1
ATOM 2743 C C . LYS B 1 25 ? 11.242 -17.5 -11.922 1 96.94 25 LYS B C 1
ATOM 2745 O O . LYS B 1 25 ? 11.672 -18.266 -11.055 1 96.94 25 LYS B O 1
ATOM 2750 N N . TYR B 1 26 ? 11.875 -17.234 -13.008 1 96.81 26 TYR B N 1
ATOM 2751 C CA . TYR B 1 26 ? 13.25 -17.656 -13.234 1 96.81 26 TYR B CA 1
ATOM 2752 C C . TYR B 1 26 ? 14.102 -16.5 -13.75 1 96.81 26 TYR B C 1
ATOM 2754 O O . TYR B 1 26 ? 13.641 -15.695 -14.562 1 96.81 26 TYR B O 1
ATOM 2762 N N . HIS B 1 27 ? 15.344 -16.375 -13.25 1 96.06 27 HIS B N 1
ATOM 2763 C CA . HIS B 1 27 ? 16.266 -15.344 -13.727 1 96.06 27 HIS B CA 1
ATOM 2764 C C . HIS B 1 27 ? 17.703 -15.867 -13.734 1 96.06 27 HIS B C 1
ATOM 2766 O O . HIS B 1 27 ? 18.062 -16.75 -12.953 1 96.06 27 HIS B O 1
ATOM 2772 N N . PRO B 1 28 ? 18.484 -15.32 -14.695 1 95.06 28 PRO B N 1
ATOM 2773 C CA . PRO B 1 28 ? 19.891 -15.75 -14.734 1 95.06 28 PRO B CA 1
ATOM 2774 C C . PRO B 1 28 ? 20.625 -15.484 -13.422 1 95.06 28 PRO B C 1
ATOM 2776 O O . PRO B 1 28 ? 20.484 -14.406 -12.836 1 95.06 28 PRO B O 1
ATOM 2779 N N . ASP B 1 29 ? 21.25 -16.484 -13.008 1 94.06 29 ASP B N 1
ATOM 2780 C CA . ASP B 1 29 ? 22.031 -16.438 -11.766 1 94.06 29 ASP B CA 1
ATOM 2781 C C . ASP B 1 29 ? 23.141 -17.5 -11.773 1 94.06 29 ASP B C 1
ATOM 2783 O O . ASP B 1 29 ? 22.875 -18.688 -11.922 1 94.06 29 ASP B O 1
ATOM 2787 N N . GLU B 1 30 ? 24.344 -17.062 -11.57 1 93.38 30 GLU B N 1
ATOM 2788 C CA . GLU B 1 30 ? 25.5 -17.969 -11.633 1 93.38 30 GLU B CA 1
ATOM 2789 C C . GLU B 1 30 ? 25.406 -19.047 -10.562 1 93.38 30 GLU B C 1
ATOM 2791 O O . GLU B 1 30 ? 25.938 -20.156 -10.75 1 93.38 30 GLU B O 1
ATOM 2796 N N . LYS B 1 31 ? 24.719 -18.828 -9.5 1 93 31 LYS B N 1
ATOM 2797 C CA . LYS B 1 31 ? 24.609 -19.781 -8.398 1 93 31 LYS B CA 1
ATOM 2798 C C . LYS B 1 31 ? 23.312 -20.562 -8.477 1 93 31 LYS B C 1
ATOM 2800 O O . LYS B 1 31 ? 22.953 -21.297 -7.551 1 93 31 LYS B O 1
ATOM 2805 N N . GLY B 1 32 ? 22.547 -20.359 -9.57 1 93.38 32 GLY B N 1
ATOM 2806 C CA . GLY B 1 32 ? 21.266 -21.031 -9.711 1 93.38 32 GLY B CA 1
ATOM 2807 C C . GLY B 1 32 ? 21.391 -22.531 -9.945 1 93.38 32 GLY B C 1
ATOM 2808 O O . GLY B 1 32 ? 22.453 -23.016 -10.344 1 93.38 32 GLY B O 1
ATOM 2809 N N . ASP B 1 33 ? 20.344 -23.281 -9.688 1 91.62 33 ASP B N 1
ATOM 2810 C CA . ASP B 1 33 ? 20.359 -24.734 -9.789 1 91.62 33 ASP B CA 1
ATOM 2811 C C . ASP B 1 33 ? 19.562 -25.219 -11 1 91.62 33 ASP B C 1
ATOM 2813 O O . ASP B 1 33 ? 19.297 -26.406 -11.141 1 91.62 33 ASP B O 1
ATOM 2817 N N . ARG B 1 34 ? 19.109 -24.266 -11.797 1 93.5 34 ARG B N 1
ATOM 2818 C CA . ARG B 1 34 ? 18.406 -24.594 -13.031 1 93.5 34 ARG B CA 1
ATOM 2819 C C . ARG B 1 34 ? 19.25 -24.281 -14.25 1 93.5 34 ARG B C 1
ATOM 2821 O O . ARG B 1 34 ? 20.172 -23.453 -14.18 1 93.5 34 ARG B O 1
ATOM 2828 N N . ARG B 1 35 ? 18.953 -25.016 -15.312 1 92.31 35 ARG B N 1
ATOM 2829 C CA . ARG B 1 35 ? 19.672 -24.781 -16.562 1 92.31 35 ARG B CA 1
ATOM 2830 C C . ARG B 1 35 ? 18.719 -24.469 -17.703 1 92.31 35 ARG B C 1
ATOM 2832 O O . ARG B 1 35 ? 17.766 -25.234 -17.938 1 92.31 35 ARG B O 1
ATOM 2839 N N . LEU B 1 36 ? 18.953 -23.297 -18.266 1 90.88 36 LEU B N 1
ATOM 2840 C CA . LEU B 1 36 ? 18.188 -22.844 -19.422 1 90.88 36 LEU B CA 1
ATOM 2841 C C . LEU B 1 36 ? 19.094 -22.109 -20.406 1 90.88 36 LEU B C 1
ATOM 2843 O O . LEU B 1 36 ? 19.906 -21.266 -20.016 1 90.88 36 LEU B O 1
ATOM 2847 N N . PHE B 1 37 ? 19.016 -22.5 -21.703 1 89.31 37 PHE B N 1
ATOM 2848 C CA . PHE B 1 37 ? 19.75 -21.844 -22.766 1 89.31 37 PHE B CA 1
ATOM 2849 C C . PHE B 1 37 ? 21.25 -21.844 -22.484 1 89.31 37 PHE B C 1
ATOM 2851 O O . PHE B 1 37 ? 21.938 -20.844 -22.703 1 89.31 37 PHE B O 1
ATOM 2858 N N . GLY B 1 38 ? 21.672 -22.781 -21.859 1 89.62 38 GLY B N 1
ATOM 2859 C CA . GLY B 1 38 ? 23.109 -22.953 -21.641 1 89.62 38 GLY B CA 1
ATOM 2860 C C . GLY B 1 38 ? 23.641 -22.156 -20.469 1 89.62 38 GLY B C 1
ATOM 2861 O O . GLY B 1 38 ? 24.844 -22.047 -20.281 1 89.62 38 GLY B O 1
ATOM 2862 N N . GLN B 1 39 ? 22.766 -21.594 -19.75 1 93.44 39 GLN B N 1
ATOM 2863 C CA . GLN B 1 39 ? 23.203 -20.828 -18.578 1 93.44 39 GLN B CA 1
ATOM 2864 C C . GLN B 1 39 ? 22.422 -21.234 -17.328 1 93.44 39 GLN B C 1
ATOM 2866 O O . GLN B 1 39 ? 21.422 -21.953 -17.422 1 93.44 39 GLN B O 1
ATOM 2871 N N . THR B 1 40 ? 22.953 -20.781 -16.188 1 95.12 40 THR B N 1
ATOM 2872 C CA . THR B 1 40 ? 22.328 -21.125 -14.922 1 95.12 40 THR B CA 1
ATOM 2873 C C . THR B 1 40 ? 21.234 -20.109 -14.562 1 95.12 40 THR B C 1
ATOM 2875 O O . THR B 1 40 ? 21.406 -18.906 -14.781 1 95.12 40 THR B O 1
ATOM 2878 N N . TYR B 1 41 ? 20.156 -20.688 -14.102 1 96.06 41 TYR B N 1
ATOM 2879 C CA . TYR B 1 41 ? 19.016 -19.891 -13.672 1 96.06 41 TYR B CA 1
ATOM 2880 C C . TYR B 1 41 ? 18.656 -20.188 -12.227 1 96.06 41 TYR B C 1
ATOM 2882 O O . TYR B 1 41 ? 18.922 -21.281 -11.727 1 96.06 41 TYR B O 1
ATOM 2890 N N . ARG B 1 42 ? 18.125 -19.188 -11.555 1 94.75 42 ARG B N 1
ATOM 2891 C CA . ARG B 1 42 ? 17.562 -19.359 -10.219 1 94.75 42 ARG B CA 1
ATOM 2892 C C . ARG B 1 42 ? 16.047 -19.25 -10.242 1 94.75 42 ARG B C 1
ATOM 2894 O O . ARG B 1 42 ? 15.484 -18.391 -10.93 1 94.75 42 ARG B O 1
ATOM 2901 N N . GLN B 1 43 ? 15.422 -20.172 -9.555 1 94.94 43 GLN B N 1
ATOM 2902 C CA . GLN B 1 43 ? 13.969 -20.125 -9.383 1 94.94 43 GLN B CA 1
ATOM 2903 C C . GLN B 1 43 ? 13.578 -19.188 -8.25 1 94.94 43 GLN B C 1
ATOM 2905 O O . GLN B 1 43 ? 14.227 -19.156 -7.207 1 94.94 43 GLN B O 1
ATOM 2910 N N . ASN B 1 44 ? 12.547 -18.391 -8.5 1 92.88 44 ASN B N 1
ATOM 2911 C CA . ASN B 1 44 ? 11.953 -17.516 -7.492 1 92.88 44 ASN B CA 1
ATOM 2912 C C . ASN B 1 44 ? 10.547 -17.969 -7.113 1 92.88 44 ASN B C 1
ATOM 2914 O O . ASN B 1 44 ? 9.656 -18.016 -7.961 1 92.88 44 ASN B O 1
ATOM 2918 N N . SER B 1 45 ? 10.32 -18.312 -5.844 1 87.19 45 SER B N 1
ATOM 2919 C CA . SER B 1 45 ? 9.016 -18.797 -5.395 1 87.19 45 SER B CA 1
ATOM 2920 C C . SER B 1 45 ? 8.281 -17.719 -4.59 1 87.19 45 SER B C 1
ATOM 2922 O O . SER B 1 45 ? 7.141 -17.938 -4.168 1 87.19 45 SER B O 1
ATOM 2924 N N . VAL B 1 46 ? 8.914 -16.641 -4.359 1 86.25 46 VAL B N 1
ATOM 2925 C CA . VAL B 1 46 ? 8.328 -15.562 -3.582 1 86.25 46 VAL B CA 1
ATOM 2926 C C . VAL B 1 46 ? 8.039 -14.367 -4.492 1 86.25 46 VAL B C 1
ATOM 2928 O O . VAL B 1 46 ? 8.961 -13.703 -4.965 1 86.25 46 VAL B O 1
ATOM 2931 N N . VAL B 1 47 ? 6.797 -14.055 -4.648 1 89.38 47 VAL B N 1
ATOM 2932 C CA . VAL B 1 47 ? 6.344 -13.086 -5.641 1 89.38 47 VAL B CA 1
ATOM 2933 C C . VAL B 1 47 ? 6.965 -11.719 -5.355 1 89.38 47 VAL B C 1
ATOM 2935 O O . VAL B 1 47 ? 7.465 -11.055 -6.262 1 89.38 47 VAL B O 1
ATOM 2938 N N . SER B 1 48 ? 7.043 -11.297 -4.117 1 87.38 48 SER B N 1
ATOM 2939 C CA . SER B 1 48 ? 7.488 -9.953 -3.752 1 87.38 48 SER B CA 1
ATOM 2940 C C . SER B 1 48 ? 8.984 -9.781 -4 1 87.38 48 SER B C 1
ATOM 2942 O O . SER B 1 48 ? 9.477 -8.656 -4.117 1 87.38 48 SER B O 1
ATOM 2944 N N . LYS B 1 49 ? 9.734 -10.867 -4.117 1 89.38 49 LYS B N 1
ATOM 2945 C CA . LYS B 1 49 ? 11.172 -10.797 -4.395 1 89.38 49 LYS B CA 1
ATOM 2946 C C . LYS B 1 49 ? 11.43 -10.234 -5.789 1 89.38 49 LYS B C 1
ATOM 2948 O O . LYS B 1 49 ? 12.547 -9.812 -6.094 1 89.38 49 LYS B O 1
ATOM 2953 N N . SER B 1 50 ? 10.375 -10.242 -6.551 1 92.75 50 SER B N 1
ATOM 2954 C CA . SER B 1 50 ? 10.508 -9.727 -7.906 1 92.75 50 SER B CA 1
ATOM 2955 C C . SER B 1 50 ? 10.898 -8.258 -7.902 1 92.75 50 SER B C 1
ATOM 2957 O O . SER B 1 50 ? 11.617 -7.797 -8.797 1 92.75 50 SER B O 1
ATOM 2959 N N . PHE B 1 51 ? 10.477 -7.5 -6.91 1 91.62 51 PHE B N 1
ATOM 2960 C CA . PHE B 1 51 ? 10.828 -6.086 -6.836 1 91.62 51 PHE B CA 1
ATOM 2961 C C . PHE B 1 51 ? 12.344 -5.914 -6.727 1 91.62 51 PHE B C 1
ATOM 2963 O O . PHE B 1 51 ? 12.922 -5.035 -7.363 1 91.62 51 PHE B O 1
ATOM 2970 N N . GLY B 1 52 ? 12.93 -6.793 -5.957 1 89.12 52 GLY B N 1
ATOM 2971 C CA . GLY B 1 52 ? 14.375 -6.742 -5.797 1 89.12 52 GLY B CA 1
ATOM 2972 C C . GLY B 1 52 ? 15.125 -7.223 -7.02 1 89.12 52 GLY B C 1
ATOM 2973 O O . GLY B 1 52 ? 16.109 -6.609 -7.43 1 89.12 52 GLY B O 1
ATOM 2974 N N . ILE B 1 53 ? 14.656 -8.305 -7.566 1 91.06 53 ILE B N 1
ATOM 2975 C CA . ILE B 1 53 ? 15.289 -8.875 -8.75 1 91.06 53 ILE B CA 1
ATOM 2976 C C . ILE B 1 53 ? 15.273 -7.852 -9.883 1 91.06 53 ILE B C 1
ATOM 2978 O O . ILE B 1 53 ? 16.219 -7.766 -10.664 1 91.06 53 ILE B O 1
ATOM 2982 N N . LEU B 1 54 ? 14.242 -7.012 -9.914 1 92.5 54 LEU B N 1
ATOM 2983 C CA . LEU B 1 54 ? 14.039 -6.07 -11.008 1 92.5 54 LEU B CA 1
ATOM 2984 C C . LEU B 1 54 ? 14.469 -4.664 -10.609 1 92.5 54 LEU B C 1
ATOM 2986 O O . LEU B 1 54 ? 14.016 -3.678 -11.195 1 92.5 54 LEU B O 1
ATOM 2990 N N . ALA B 1 55 ? 15.281 -4.512 -9.609 1 89.19 55 ALA B N 1
ATOM 2991 C CA . ALA B 1 55 ? 15.695 -3.213 -9.094 1 89.19 55 ALA B CA 1
ATOM 2992 C C . ALA B 1 55 ? 16.328 -2.365 -10.195 1 89.19 55 ALA B C 1
ATOM 2994 O O . ALA B 1 55 ? 16.234 -1.135 -10.172 1 89.19 55 ALA B O 1
ATOM 2995 N N . GLY B 1 56 ? 16.984 -2.998 -11.203 1 89 56 GLY B N 1
ATOM 2996 C CA . GLY B 1 56 ? 17.594 -2.289 -12.312 1 89 56 GLY B CA 1
ATOM 2997 C C . GLY B 1 56 ? 16.641 -2.033 -13.461 1 89 56 GLY B C 1
ATOM 2998 O O . GLY B 1 56 ? 17.016 -1.419 -14.461 1 89 56 GLY B O 1
ATOM 2999 N N . ARG B 1 57 ? 15.406 -2.459 -13.336 1 92.75 57 ARG B N 1
ATOM 3000 C CA . ARG B 1 57 ? 14.398 -2.316 -14.383 1 92.75 57 ARG B CA 1
ATOM 3001 C C . ARG B 1 57 ? 13.086 -1.791 -13.805 1 92.75 57 ARG B C 1
ATOM 3003 O O . ARG B 1 57 ? 12.047 -2.438 -13.922 1 92.75 57 ARG B O 1
ATOM 3010 N N . PRO B 1 58 ? 13.125 -0.539 -13.352 1 92.12 58 PRO B N 1
ATOM 3011 C CA . PRO B 1 58 ? 11.938 0.005 -12.688 1 92.12 58 PRO B CA 1
ATOM 3012 C C . PRO B 1 58 ? 10.742 0.144 -13.625 1 92.12 58 PRO B C 1
ATOM 3014 O O . PRO B 1 58 ? 9.609 0.324 -13.172 1 92.12 58 PRO B O 1
ATOM 3017 N N . GLU B 1 59 ? 10.938 0.076 -14.969 1 93.81 59 GLU B N 1
ATOM 3018 C CA . GLU B 1 59 ? 9.828 0.085 -15.914 1 93.81 59 GLU B CA 1
ATOM 3019 C C . GLU B 1 59 ? 8.938 -1.139 -15.734 1 93.81 59 GLU B C 1
ATOM 3021 O O . GLU B 1 59 ? 7.812 -1.178 -16.234 1 93.81 59 GLU B O 1
ATOM 3026 N N . CYS B 1 60 ? 9.406 -2.09 -14.883 1 96.25 60 CYS B N 1
ATOM 3027 C CA . CYS B 1 60 ? 8.633 -3.299 -14.625 1 96.25 60 CYS B CA 1
ATOM 3028 C C . CYS B 1 60 ? 7.723 -3.117 -13.414 1 96.25 60 CYS B C 1
ATOM 3030 O O . CYS B 1 60 ? 6.902 -3.986 -13.109 1 96.25 60 CYS B O 1
ATOM 3032 N N . TYR B 1 61 ? 7.941 -2.053 -12.648 1 95 61 TYR B N 1
ATOM 3033 C CA . TYR B 1 61 ? 7.004 -1.706 -11.586 1 95 61 TYR B CA 1
ATOM 3034 C C . TYR B 1 61 ? 5.773 -1.006 -12.148 1 95 61 TYR B C 1
ATOM 3036 O O . TYR B 1 61 ? 5.891 0.018 -12.828 1 95 61 TYR B O 1
ATOM 3044 N N . VAL B 1 62 ? 4.586 -1.537 -11.875 1 93.12 62 VAL B N 1
ATOM 3045 C CA . VAL B 1 62 ? 3.379 -0.99 -12.484 1 93.12 62 VAL B CA 1
ATOM 3046 C C . VAL B 1 62 ? 2.262 -0.933 -11.445 1 93.12 62 VAL B C 1
ATOM 3048 O O . VAL B 1 62 ? 2.018 -1.908 -10.727 1 93.12 62 VAL B O 1
ATOM 3051 N N . TYR B 1 63 ? 1.677 0.232 -11.391 1 91.19 63 TYR B N 1
ATOM 3052 C CA . TYR B 1 63 ? 0.444 0.28 -10.617 1 91.19 63 TYR B CA 1
ATOM 3053 C C . TYR B 1 63 ? -0.714 -0.338 -11.391 1 91.19 63 TYR B C 1
ATOM 3055 O O . TYR B 1 63 ? -0.987 0.054 -12.523 1 91.19 63 TYR B O 1
ATOM 3063 N N . SER B 1 64 ? -1.376 -1.302 -10.766 1 90.69 64 SER B N 1
ATOM 3064 C CA . SER B 1 64 ? -2.553 -1.919 -11.367 1 90.69 64 SER B CA 1
ATOM 3065 C C . SER B 1 64 ? -3.84 -1.325 -10.805 1 90.69 64 SER B C 1
ATOM 3067 O O . SER B 1 64 ? -4.141 -1.498 -9.617 1 90.69 64 SER B O 1
ATOM 3069 N N . ASP B 1 65 ? -4.645 -0.749 -11.664 1 88.81 65 ASP B N 1
ATOM 3070 C CA . ASP B 1 65 ? -5.941 -0.224 -11.242 1 88.81 65 ASP B CA 1
ATOM 3071 C C . ASP B 1 65 ? -6.852 -1.345 -10.742 1 88.81 65 ASP B C 1
ATOM 3073 O O . ASP B 1 65 ? -7.66 -1.139 -9.836 1 88.81 65 ASP B O 1
ATOM 3077 N N . THR B 1 66 ? -6.707 -2.455 -11.352 1 88.31 66 THR B N 1
ATOM 3078 C CA . THR B 1 66 ? -7.555 -3.594 -11.008 1 88.31 66 THR B CA 1
ATOM 3079 C C . THR B 1 66 ? -7.223 -4.109 -9.609 1 88.31 66 THR B C 1
ATOM 3081 O O . THR B 1 66 ? -8.125 -4.355 -8.805 1 88.31 66 THR B O 1
ATOM 3084 N N . LEU B 1 67 ? -5.949 -4.199 -9.32 1 87.12 67 LEU B N 1
ATOM 3085 C CA . LEU B 1 67 ? -5.535 -4.746 -8.031 1 87.12 67 LEU B CA 1
ATOM 3086 C C . LEU B 1 67 ? -5.445 -3.65 -6.977 1 87.12 67 LEU B C 1
ATOM 3088 O O . LEU B 1 67 ? -5.527 -3.93 -5.777 1 87.12 67 LEU B O 1
ATOM 3092 N N . GLY B 1 68 ? -5.176 -2.373 -7.461 1 87.62 68 GLY B N 1
ATOM 3093 C CA . GLY B 1 68 ? -5.102 -1.24 -6.555 1 87.62 68 GLY B CA 1
ATOM 3094 C C . GLY B 1 68 ? -3.748 -1.101 -5.887 1 87.62 68 GLY B C 1
ATOM 3095 O O . GLY B 1 68 ? -3.633 -0.472 -4.832 1 87.62 68 GLY B O 1
ATOM 3096 N N . CYS B 1 69 ? -2.744 -1.729 -6.379 1 89.12 69 CYS B N 1
ATOM 3097 C CA . CYS B 1 69 ? -1.409 -1.658 -5.797 1 89.12 69 CYS B CA 1
ATOM 3098 C C . CYS B 1 69 ? -0.337 -1.796 -6.871 1 89.12 69 CYS B C 1
ATOM 3100 O O . CYS B 1 69 ? -0.649 -2.053 -8.039 1 89.12 69 CYS B O 1
ATOM 3102 N N . VAL B 1 70 ? 0.876 -1.534 -6.457 1 92.25 70 VAL B N 1
ATOM 3103 C CA . VAL B 1 70 ? 2.008 -1.697 -7.363 1 92.25 70 VAL B CA 1
ATOM 3104 C C . VAL B 1 70 ? 2.402 -3.172 -7.438 1 92.25 70 VAL B C 1
ATOM 3106 O O . VAL B 1 70 ? 2.562 -3.83 -6.41 1 92.25 70 VAL B O 1
ATOM 3109 N N . ILE B 1 71 ? 2.5 -3.613 -8.602 1 93.31 71 ILE B N 1
ATOM 3110 C CA . ILE B 1 71 ? 2.912 -4.988 -8.875 1 93.31 71 ILE B CA 1
ATOM 3111 C C . ILE B 1 71 ? 4.004 -4.996 -9.945 1 93.31 71 ILE B C 1
ATOM 3113 O O . ILE B 1 71 ? 4.375 -3.945 -10.469 1 93.31 71 ILE B O 1
ATOM 3117 N N . THR B 1 72 ? 4.555 -6.137 -10.188 1 95.62 72 THR B N 1
ATOM 3118 C CA . THR B 1 72 ? 5.535 -6.246 -11.258 1 95.62 72 THR B CA 1
ATOM 3119 C C . THR B 1 72 ? 4.887 -6.773 -12.531 1 95.62 72 THR B C 1
ATOM 3121 O O . THR B 1 72 ? 3.84 -7.422 -12.484 1 95.62 72 THR B O 1
ATOM 3124 N N . GLY B 1 73 ? 5.43 -6.398 -13.578 1 96.19 73 GLY B N 1
ATOM 3125 C CA . GLY B 1 73 ? 5.004 -6.855 -14.891 1 96.19 73 GLY B CA 1
ATOM 3126 C C . GLY B 1 73 ? 6.043 -6.617 -15.977 1 96.19 73 GLY B C 1
ATOM 3127 O O . GLY B 1 73 ? 6.965 -5.82 -15.789 1 96.19 73 GLY B O 1
ATOM 3128 N N . ILE B 1 74 ? 5.949 -7.32 -17.062 1 97.19 74 ILE B N 1
ATOM 3129 C CA . ILE B 1 74 ? 6.852 -7.152 -18.203 1 97.19 74 ILE B CA 1
ATOM 3130 C C . ILE B 1 74 ? 6.223 -6.211 -19.234 1 97.19 74 ILE B C 1
ATOM 3132 O O . ILE B 1 74 ? 5.074 -6.406 -19.641 1 97.19 74 ILE B O 1
ATOM 3136 N N . PRO B 1 75 ? 6.965 -5.133 -19.594 1 96.38 75 PRO B N 1
ATOM 3137 C CA . PRO B 1 75 ? 6.461 -4.352 -20.719 1 96.38 75 PRO B CA 1
ATOM 3138 C C . PRO B 1 75 ? 6.23 -5.199 -21.969 1 96.38 75 PRO B C 1
ATOM 3140 O O . PRO B 1 75 ? 7.07 -6.035 -22.312 1 96.38 75 PRO B O 1
ATOM 3143 N N . ARG B 1 76 ? 5.117 -4.93 -22.594 1 95.81 76 ARG B N 1
ATOM 3144 C CA . ARG B 1 76 ? 4.73 -5.758 -23.719 1 95.81 76 ARG B CA 1
ATOM 3145 C C . ARG B 1 76 ? 5.809 -5.738 -24.797 1 95.81 76 ARG B C 1
ATOM 3147 O O . ARG B 1 76 ? 6.07 -6.758 -25.438 1 95.81 76 ARG B O 1
ATOM 3154 N N . GLU B 1 77 ? 6.453 -4.605 -25 1 96 77 GLU B N 1
ATOM 3155 C CA . GLU B 1 77 ? 7.477 -4.449 -26.031 1 96 77 GLU B CA 1
ATOM 3156 C C . GLU B 1 77 ? 8.734 -5.238 -25.672 1 96 77 GLU B C 1
ATOM 3158 O O . GLU B 1 77 ? 9.586 -5.473 -26.531 1 96 77 GLU B O 1
ATOM 3163 N N . ASP B 1 78 ? 8.891 -5.648 -24.453 1 96.94 78 ASP B N 1
ATOM 3164 C CA . ASP B 1 78 ? 10.094 -6.328 -24 1 96.94 78 ASP B CA 1
ATOM 3165 C C . ASP B 1 78 ? 9.938 -7.844 -24.094 1 96.94 78 ASP B C 1
ATOM 3167 O O . ASP B 1 78 ? 10.875 -8.594 -23.797 1 96.94 78 ASP B O 1
ATOM 3171 N N . VAL B 1 79 ? 8.805 -8.328 -24.484 1 97 79 VAL B N 1
ATOM 3172 C CA . VAL B 1 79 ? 8.555 -9.766 -24.531 1 97 79 VAL B CA 1
ATOM 3173 C C . VAL B 1 79 ? 9.32 -10.375 -25.703 1 97 79 VAL B C 1
ATOM 3175 O O . VAL B 1 79 ? 9.148 -9.961 -26.844 1 97 79 VAL B O 1
ATOM 3178 N N . ALA B 1 80 ? 10.164 -11.297 -25.422 1 96.88 80 ALA B N 1
ATOM 3179 C CA . ALA B 1 80 ? 10.898 -12.016 -26.453 1 96.88 80 ALA B CA 1
ATOM 3180 C C . ALA B 1 80 ? 10.211 -13.336 -26.797 1 96.88 80 ALA B C 1
ATOM 3182 O O . ALA B 1 80 ? 10.109 -13.703 -27.969 1 96.88 80 ALA B O 1
ATOM 3183 N N . VAL B 1 81 ? 9.766 -14.031 -25.797 1 96.19 81 VAL B N 1
ATOM 3184 C CA . VAL B 1 81 ? 9.125 -15.328 -26 1 96.19 81 VAL B CA 1
ATOM 3185 C C . VAL B 1 81 ? 7.91 -15.445 -25.078 1 96.19 81 VAL B C 1
ATOM 3187 O O . VAL B 1 81 ? 7.953 -15.023 -23.922 1 96.19 81 VAL B O 1
ATOM 3190 N N . HIS B 1 82 ? 6.875 -15.891 -25.625 1 96.12 82 HIS B N 1
ATOM 3191 C CA . HIS B 1 82 ? 5.699 -16.281 -24.844 1 96.12 82 HIS B CA 1
ATOM 3192 C C . HIS B 1 82 ? 5.559 -17.797 -24.797 1 96.12 82 HIS B C 1
ATOM 3194 O O . HIS B 1 82 ? 5.445 -18.453 -25.828 1 96.12 82 HIS B O 1
ATOM 3200 N N . TYR B 1 83 ? 5.609 -18.344 -23.609 1 96.69 83 TYR B N 1
ATOM 3201 C CA . TYR B 1 83 ? 5.426 -19.781 -23.406 1 96.69 83 TYR B CA 1
ATOM 3202 C C . TYR B 1 83 ? 3.953 -20.109 -23.188 1 96.69 83 TYR B C 1
ATOM 3204 O O . TYR B 1 83 ? 3.352 -19.672 -22.203 1 96.69 83 TYR B O 1
ATOM 3212 N N . SER B 1 84 ? 3.439 -20.875 -24.047 1 95.44 84 SER B N 1
ATOM 3213 C CA . SER B 1 84 ? 2.051 -21.297 -23.922 1 95.44 84 SER B CA 1
ATOM 3214 C C . SER B 1 84 ? 1.945 -22.641 -23.188 1 95.44 84 SER B C 1
ATOM 3216 O O . SER B 1 84 ? 2.471 -23.656 -23.656 1 95.44 84 SER B O 1
ATOM 3218 N N . CYS B 1 85 ? 1.171 -22.688 -22.141 1 96.81 85 CYS B N 1
ATOM 3219 C CA . CYS B 1 85 ? 1.008 -23.891 -21.328 1 96.81 85 CYS B CA 1
ATOM 3220 C C . CYS B 1 85 ? 0.376 -25.016 -22.141 1 96.81 85 CYS B C 1
ATOM 3222 O O . CYS B 1 85 ? 0.824 -26.156 -22.078 1 96.81 85 CYS B O 1
ATOM 3224 N N . ARG B 1 86 ? -0.651 -24.672 -22.906 1 95.75 86 ARG B N 1
ATOM 3225 C CA . ARG B 1 86 ? -1.377 -25.641 -23.703 1 95.75 86 ARG B CA 1
ATOM 3226 C C . ARG B 1 86 ? -0.49 -26.219 -24.812 1 95.75 86 ARG B C 1
ATOM 3228 O O . ARG B 1 86 ? -0.424 -27.438 -24.984 1 95.75 86 ARG B O 1
ATOM 3235 N N . GLN B 1 87 ? 0.232 -25.359 -25.516 1 96.44 87 GLN B N 1
ATOM 3236 C CA . GLN B 1 87 ? 1.104 -25.797 -26.594 1 96.44 87 GLN B CA 1
ATOM 3237 C C . GLN B 1 87 ? 2.26 -26.641 -26.062 1 96.44 87 GLN B C 1
ATOM 3239 O O . GLN B 1 87 ? 2.666 -27.625 -26.703 1 96.44 87 GLN B O 1
ATOM 3244 N N . ALA B 1 88 ? 2.713 -26.234 -24.906 1 97.25 88 ALA B N 1
ATOM 3245 C CA . ALA B 1 88 ? 3.828 -26.984 -24.328 1 97.25 88 ALA B CA 1
ATOM 3246 C C . ALA B 1 88 ? 3.426 -28.406 -23.984 1 97.25 88 ALA B C 1
ATOM 3248 O O . ALA B 1 88 ? 4.176 -29.344 -24.266 1 97.25 88 ALA B O 1
ATOM 3249 N N . LEU B 1 89 ? 2.283 -28.562 -23.406 1 97.81 89 LEU B N 1
ATOM 3250 C CA . LEU B 1 89 ? 1.84 -29.906 -23.047 1 97.81 89 LEU B CA 1
ATOM 3251 C C . LEU B 1 89 ? 1.658 -30.766 -24.281 1 97.81 89 LEU B C 1
ATOM 3253 O O . LEU B 1 89 ? 2.057 -31.938 -24.297 1 97.81 89 LEU B O 1
ATOM 3257 N N . THR B 1 90 ? 1.101 -30.203 -25.312 1 96.5 90 THR B N 1
ATOM 3258 C CA . THR B 1 90 ? 0.907 -30.906 -26.578 1 96.5 90 THR B CA 1
ATOM 3259 C C . THR B 1 90 ? 2.248 -31.312 -27.188 1 96.5 90 THR B C 1
ATOM 3261 O O . THR B 1 90 ? 2.404 -32.438 -27.656 1 96.5 90 THR B O 1
ATOM 3264 N N . ALA B 1 91 ? 3.164 -30.391 -27.156 1 96.69 91 ALA B N 1
ATOM 3265 C CA . ALA B 1 91 ? 4.488 -30.656 -27.719 1 96.69 91 ALA B CA 1
ATOM 3266 C C . ALA B 1 91 ? 5.195 -31.781 -26.969 1 96.69 91 ALA B C 1
ATOM 3268 O O . ALA B 1 91 ? 5.832 -32.625 -27.562 1 96.69 91 ALA B O 1
ATOM 3269 N N . ILE B 1 92 ? 5.105 -31.75 -25.656 1 96.94 92 ILE B N 1
ATOM 3270 C CA . ILE B 1 92 ? 5.734 -32.75 -24.812 1 96.94 92 ILE B CA 1
ATOM 3271 C C . ILE B 1 92 ? 5.133 -34.125 -25.125 1 96.94 92 ILE B C 1
ATOM 3273 O O . ILE B 1 92 ? 5.848 -35.125 -25.156 1 96.94 92 ILE B O 1
ATOM 3277 N N . HIS B 1 93 ? 3.863 -34.156 -25.297 1 96.19 93 HIS B N 1
ATOM 3278 C CA . HIS B 1 93 ? 3.189 -35.406 -25.609 1 96.19 93 HIS B CA 1
ATOM 3279 C C . HIS B 1 93 ? 3.66 -35.969 -26.953 1 96.19 93 HIS B C 1
ATOM 3281 O O . HIS B 1 93 ? 3.91 -37.156 -27.078 1 96.19 93 HIS B O 1
ATOM 3287 N N . LYS B 1 94 ? 3.795 -35.125 -27.922 1 96.31 94 LYS B N 1
ATOM 3288 C CA . LYS B 1 94 ? 4.156 -35.531 -29.281 1 96.31 94 LYS B CA 1
ATOM 3289 C C . LYS B 1 94 ? 5.629 -35.938 -29.359 1 96.31 94 LYS B C 1
ATOM 3291 O O . LYS B 1 94 ? 5.973 -36.938 -30 1 96.31 94 LYS B O 1
ATOM 3296 N N . GLU B 1 95 ? 6.426 -35.094 -28.719 1 97.19 95 GLU B N 1
ATOM 3297 C CA . GLU B 1 95 ? 7.871 -35.312 -28.688 1 97.19 95 GLU B CA 1
ATOM 3298 C C . GLU B 1 95 ? 8.422 -35.094 -27.281 1 97.19 95 GLU B C 1
ATOM 3300 O O . GLU B 1 95 ? 8.945 -34.031 -26.953 1 97.19 95 GLU B O 1
ATOM 3305 N N . PRO B 1 96 ? 8.398 -36.156 -26.469 1 96.44 96 PRO B N 1
ATOM 3306 C CA . PRO B 1 96 ? 8.75 -36 -25.047 1 96.44 96 PRO B CA 1
ATOM 3307 C C . PRO B 1 96 ? 10.211 -35.594 -24.844 1 96.44 96 PRO B C 1
ATOM 3309 O O . PRO B 1 96 ? 10.531 -34.906 -23.875 1 96.44 96 PRO B O 1
ATOM 3312 N N . GLY B 1 97 ? 11.102 -36.062 -25.75 1 94.44 97 GLY B N 1
ATOM 3313 C CA . GLY B 1 97 ? 12.508 -35.719 -25.625 1 94.44 97 GLY B CA 1
ATOM 3314 C C . GLY B 1 97 ? 13.07 -36 -24.25 1 94.44 97 GLY B C 1
ATOM 3315 O O . GLY B 1 97 ? 12.898 -37.125 -23.719 1 94.44 97 GLY B O 1
ATOM 3316 N N . ALA B 1 98 ? 13.742 -34.969 -23.641 1 92.81 98 ALA B N 1
ATOM 3317 C CA . ALA B 1 98 ? 14.414 -35.094 -22.344 1 92.81 98 ALA B CA 1
ATOM 3318 C C . ALA B 1 98 ? 13.414 -35.406 -21.234 1 92.81 98 ALA B C 1
ATOM 3320 O O . ALA B 1 98 ? 13.781 -35.938 -20.188 1 92.81 98 ALA B O 1
ATOM 3321 N N . VAL B 1 99 ? 12.141 -35.094 -21.422 1 95.75 99 VAL B N 1
ATOM 3322 C CA . VAL B 1 99 ? 11.102 -35.344 -20.422 1 95.75 99 VAL B CA 1
ATOM 3323 C C . VAL B 1 99 ? 10.969 -36.844 -20.156 1 95.75 99 VAL B C 1
ATOM 3325 O O . VAL B 1 99 ? 10.75 -37.25 -19.016 1 95.75 99 VAL B O 1
ATOM 3328 N N . ALA B 1 100 ? 11.18 -37.656 -21.172 1 96 100 ALA B N 1
ATOM 3329 C CA . ALA B 1 100 ? 11.023 -39.094 -21.062 1 96 100 ALA B CA 1
ATOM 3330 C C . ALA B 1 100 ? 12.141 -39.719 -20.219 1 96 100 ALA B C 1
ATOM 3332 O O . ALA B 1 100 ? 11.992 -40.812 -19.703 1 96 100 ALA B O 1
ATOM 3333 N N . ASP B 1 101 ? 13.234 -38.969 -20.078 1 94 101 ASP B N 1
ATOM 3334 C CA . ASP B 1 101 ? 14.398 -39.469 -19.375 1 94 101 ASP B CA 1
ATOM 3335 C C . ASP B 1 101 ? 14.352 -39.094 -17.891 1 94 101 ASP B C 1
ATOM 3337 O O . ASP B 1 101 ? 15.211 -39.531 -17.109 1 94 101 ASP B O 1
ATOM 3341 N N . ASN B 1 102 ? 13.398 -38.344 -17.469 1 91.25 102 ASN B N 1
ATOM 3342 C CA . ASN B 1 102 ? 13.227 -37.812 -16.125 1 91.25 102 ASN B CA 1
ATOM 3343 C C . ASN B 1 102 ? 12.094 -38.531 -15.375 1 91.25 102 ASN B C 1
ATOM 3345 O O . ASN B 1 102 ? 11.047 -38.812 -15.961 1 91.25 102 ASN B O 1
ATOM 3349 N N . SER B 1 103 ? 12.367 -38.938 -14.125 1 93.62 103 SER B N 1
ATOM 3350 C CA . SER B 1 103 ? 11.344 -39.656 -13.367 1 93.62 103 SER B CA 1
ATOM 3351 C C . SER B 1 103 ? 10.055 -38.844 -13.266 1 93.62 103 SER B C 1
ATOM 3353 O O . SER B 1 103 ? 8.961 -39.344 -13.5 1 93.62 103 SER B O 1
ATOM 3355 N N . ALA B 1 104 ? 10.133 -37.594 -12.922 1 95.12 104 ALA B N 1
ATOM 3356 C CA . ALA B 1 104 ? 8.969 -36.719 -12.875 1 95.12 104 ALA B CA 1
ATOM 3357 C C . ALA B 1 104 ? 8.352 -36.531 -14.266 1 95.12 104 ALA B C 1
ATOM 3359 O O . ALA B 1 104 ? 7.129 -36.406 -14.398 1 95.12 104 ALA B O 1
ATOM 3360 N N . GLY B 1 105 ? 9.172 -36.531 -15.234 1 96.69 105 GLY B N 1
ATOM 3361 C CA . GLY B 1 105 ? 8.711 -36.438 -16.609 1 96.69 105 GLY B CA 1
ATOM 3362 C C . GLY B 1 105 ? 7.867 -37.625 -17.047 1 96.69 105 GLY B C 1
ATOM 3363 O O . GLY B 1 105 ? 6.883 -37.469 -17.766 1 96.69 105 GLY B O 1
ATOM 3364 N N . LYS B 1 106 ? 8.258 -38.781 -16.609 1 96.5 106 LYS B N 1
ATOM 3365 C CA . LYS B 1 106 ? 7.473 -39.969 -16.922 1 96.5 106 LYS B CA 1
ATOM 3366 C C . LYS B 1 106 ? 6.074 -39.875 -16.328 1 96.5 106 LYS B C 1
ATOM 3368 O O . LYS B 1 106 ? 5.098 -40.312 -16.953 1 96.5 106 LYS B O 1
ATOM 3373 N N . ASP B 1 107 ? 6.023 -39.375 -15.094 1 97.06 107 ASP B N 1
ATOM 3374 C CA . ASP B 1 107 ? 4.723 -39.125 -14.477 1 97.06 107 ASP B CA 1
ATOM 3375 C C . ASP B 1 107 ? 3.889 -38.156 -15.305 1 97.06 107 ASP B C 1
ATOM 3377 O O . ASP B 1 107 ? 2.689 -38.344 -15.5 1 97.06 107 ASP B O 1
ATOM 3381 N N . LEU B 1 108 ? 4.52 -37.094 -15.773 1 98.06 108 LEU B N 1
ATOM 3382 C CA . LEU B 1 108 ? 3.834 -36.125 -16.609 1 98.06 108 LEU B CA 1
ATOM 3383 C C . LEU B 1 108 ? 3.334 -36.781 -17.906 1 98.06 108 LEU B C 1
ATOM 3385 O O . LEU B 1 108 ? 2.213 -36.5 -18.344 1 98.06 108 LEU B O 1
ATOM 3389 N N . LEU B 1 109 ? 4.148 -37.625 -18.5 1 97.88 109 LEU B N 1
ATOM 3390 C CA . LEU B 1 109 ? 3.762 -38.312 -19.734 1 97.88 109 LEU B CA 1
ATOM 3391 C C . LEU B 1 109 ? 2.553 -39.219 -19.516 1 97.88 109 LEU B C 1
ATOM 3393 O O . LEU B 1 109 ? 1.673 -39.281 -20.375 1 97.88 109 LEU B O 1
ATOM 3397 N N . ALA B 1 110 ? 2.506 -39.875 -18.344 1 97.56 110 ALA B N 1
ATOM 3398 C CA . ALA B 1 110 ? 1.338 -40.688 -18.016 1 97.56 110 ALA B CA 1
ATOM 3399 C C . ALA B 1 110 ? 0.078 -39.812 -17.938 1 97.56 110 ALA B C 1
ATOM 3401 O O . ALA B 1 110 ? -0.983 -40.219 -18.422 1 97.56 110 ALA B O 1
ATOM 3402 N N . ILE B 1 111 ? 0.198 -38.688 -17.375 1 98 111 ILE B N 1
ATOM 3403 C CA . ILE B 1 111 ? -0.916 -37.75 -17.266 1 98 111 ILE B CA 1
ATOM 3404 C C . ILE B 1 111 ? -1.336 -37.281 -18.641 1 98 111 ILE B C 1
ATOM 3406 O O . ILE B 1 111 ? -2.527 -37.219 -18.969 1 98 111 ILE B O 1
ATOM 3410 N N . THR B 1 112 ? -0.339 -36.938 -19.5 1 97.44 112 THR B N 1
ATOM 3411 C CA . THR B 1 112 ? -0.641 -36.438 -20.828 1 97.44 112 THR B CA 1
ATOM 3412 C C . THR B 1 112 ? -1.316 -37.531 -21.672 1 97.44 112 THR B C 1
ATOM 3414 O O . THR B 1 112 ? -2.176 -37.25 -22.5 1 97.44 112 THR B O 1
ATOM 3417 N N . GLU B 1 113 ? -0.921 -38.719 -21.484 1 97.5 113 GLU B N 1
ATOM 3418 C CA . GLU B 1 113 ? -1.569 -39.812 -22.172 1 97.5 113 GLU B CA 1
ATOM 3419 C C . GLU B 1 113 ? -3.043 -39.938 -21.781 1 97.5 113 GLU B C 1
ATOM 3421 O O . GLU B 1 113 ? -3.902 -40.125 -22.656 1 97.5 113 GLU B O 1
ATOM 3426 N N . TRP B 1 114 ? -3.291 -39.812 -20.516 1 97.88 114 TRP B N 1
ATOM 3427 C CA . TRP B 1 114 ? -4.676 -39.844 -20.047 1 97.88 114 TRP B CA 1
ATOM 3428 C C . TRP B 1 114 ? -5.469 -38.688 -20.656 1 97.88 114 TRP B C 1
ATOM 3430 O O . TRP B 1 114 ? -6.605 -38.875 -21.094 1 97.88 114 TRP B O 1
ATOM 3440 N N . ILE B 1 115 ? -4.891 -37.5 -20.703 1 97.81 115 ILE B N 1
ATOM 3441 C CA . ILE B 1 115 ? -5.535 -36.312 -21.25 1 97.81 115 ILE B CA 1
ATOM 3442 C C . ILE B 1 115 ? -5.898 -36.562 -22.703 1 97.81 115 ILE B C 1
ATOM 3444 O O . ILE B 1 115 ? -7.012 -36.25 -23.141 1 97.81 115 ILE B O 1
ATOM 3448 N N . THR B 1 116 ? -4.969 -37.125 -23.422 1 96.12 116 THR B N 1
ATOM 3449 C CA . THR B 1 116 ? -5.172 -37.375 -24.844 1 96.12 116 THR B CA 1
ATOM 3450 C C . THR B 1 116 ? -6.219 -38.469 -25.031 1 96.12 116 THR B C 1
ATOM 3452 O O . THR B 1 116 ? -7.098 -38.344 -25.891 1 96.12 116 THR B O 1
ATOM 3455 N N . ALA B 1 117 ? -6.133 -39.5 -24.25 1 96.75 117 ALA B N 1
ATOM 3456 C CA . ALA B 1 117 ? -7.059 -40.625 -24.359 1 96.75 117 ALA B CA 1
ATOM 3457 C C . ALA B 1 117 ? -8.492 -40.188 -24.047 1 96.75 117 ALA B C 1
ATOM 3459 O O . ALA B 1 117 ? -9.445 -40.781 -24.578 1 96.75 117 ALA B O 1
ATOM 3460 N N . ASN B 1 118 ? -8.641 -39.188 -23.297 1 96.5 118 ASN B N 1
ATOM 3461 C CA . ASN B 1 118 ? -9.969 -38.719 -22.891 1 96.5 118 ASN B CA 1
ATOM 3462 C C . ASN B 1 118 ? -10.406 -37.5 -23.703 1 96.5 118 ASN B C 1
ATOM 3464 O O . ASN B 1 118 ? -11.359 -36.812 -23.344 1 96.5 118 ASN B O 1
ATOM 3468 N N . GLY B 1 119 ? -9.695 -37.156 -24.75 1 95.31 119 GLY B N 1
ATOM 3469 C CA . GLY B 1 119 ? -10.062 -36.094 -25.641 1 95.31 119 GLY B CA 1
ATOM 3470 C C . GLY B 1 119 ? -10.016 -34.719 -24.984 1 95.31 119 GLY B C 1
ATOM 3471 O O . GLY B 1 119 ? -10.812 -33.844 -25.297 1 95.31 119 GLY B O 1
ATOM 3472 N N . ALA B 1 120 ? -9.172 -34.531 -24.016 1 95.94 120 ALA B N 1
ATOM 3473 C CA . ALA B 1 120 ? -9.141 -33.281 -23.234 1 95.94 120 ALA B CA 1
ATOM 3474 C C . ALA B 1 120 ? -7.992 -32.375 -23.672 1 95.94 120 ALA B C 1
ATOM 3476 O O . ALA B 1 120 ? -7.617 -31.453 -22.953 1 95.94 120 ALA B O 1
ATOM 3477 N N . GLN B 1 121 ? -7.461 -32.656 -24.875 1 94.19 121 GLN B N 1
ATOM 3478 C CA . GLN B 1 121 ? -6.41 -31.812 -25.422 1 94.19 121 GLN B CA 1
ATOM 3479 C C . GLN B 1 121 ? -6.898 -30.375 -25.578 1 94.19 121 GLN B C 1
ATOM 3481 O O . GLN B 1 121 ? -8.031 -30.141 -26.016 1 94.19 121 GLN B O 1
ATOM 3486 N N . GLY B 1 122 ? -6.098 -29.484 -25.234 1 93.94 122 GLY B N 1
ATOM 3487 C CA . GLY B 1 122 ? -6.457 -28.078 -25.359 1 93.94 122 GLY B CA 1
ATOM 3488 C C . GLY B 1 122 ? -7.129 -27.531 -24.109 1 93.94 122 GLY B C 1
ATOM 3489 O O . GLY B 1 122 ? -7.227 -26.312 -23.953 1 93.94 122 GLY B O 1
ATOM 3490 N N . LEU B 1 123 ? -7.582 -28.359 -23.25 1 96 123 LEU B N 1
ATOM 3491 C CA . LEU B 1 123 ? -8.266 -27.938 -22.031 1 96 123 LEU B CA 1
ATOM 3492 C C . LEU B 1 123 ? -7.297 -27.859 -20.859 1 96 123 LEU B C 1
ATOM 3494 O O . LEU B 1 123 ? -7.586 -27.219 -19.859 1 96 123 LEU B O 1
ATOM 3498 N N . ILE B 1 124 ? -6.223 -28.609 -20.984 1 97.5 124 ILE B N 1
ATOM 3499 C CA . ILE B 1 124 ? -5.219 -28.672 -19.938 1 97.5 124 ILE B CA 1
ATOM 3500 C C . ILE B 1 124 ? -3.854 -28.281 -20.5 1 97.5 124 ILE B C 1
ATOM 3502 O O . ILE B 1 124 ? -3.557 -28.547 -21.672 1 97.5 124 ILE B O 1
ATOM 3506 N N . GLY B 1 125 ? -3.109 -27.547 -19.766 1 97.94 125 GLY B N 1
ATOM 3507 C CA . GLY B 1 125 ? -1.73 -27.219 -20.094 1 97.94 125 GLY B CA 1
ATOM 3508 C C . GLY B 1 125 ? -0.764 -27.531 -18.969 1 97.94 125 GLY B C 1
ATOM 3509 O O . GLY B 1 125 ? -1.173 -28.016 -17.906 1 97.94 125 GLY B O 1
ATOM 3510 N N . VAL B 1 126 ? 0.497 -27.391 -19.234 1 98.12 126 VAL B N 1
ATOM 3511 C CA . VAL B 1 126 ? 1.543 -27.562 -18.234 1 98.12 126 VAL B CA 1
ATOM 3512 C C . VAL B 1 126 ? 2.271 -26.25 -18.016 1 98.12 126 VAL B C 1
ATOM 3514 O O . VAL B 1 126 ? 2.443 -25.469 -18.953 1 98.12 126 VAL B O 1
ATOM 3517 N N . THR B 1 127 ? 2.613 -25.891 -16.812 1 96.88 127 THR B N 1
ATOM 3518 C CA . THR B 1 127 ? 3.326 -24.672 -16.469 1 96.88 127 THR B CA 1
ATOM 3519 C C . THR B 1 127 ? 4.559 -24.984 -15.625 1 96.88 127 THR B C 1
ATOM 3521 O O . THR B 1 127 ? 5.066 -26.109 -15.648 1 96.88 127 THR B O 1
ATOM 3524 N N . GLY B 1 128 ? 5.234 -23.938 -15.078 1 95.31 128 GLY B N 1
ATOM 3525 C CA . GLY B 1 128 ? 6.414 -24.125 -14.25 1 95.31 128 GLY B CA 1
ATOM 3526 C C . GLY B 1 128 ? 7.637 -24.562 -15.039 1 95.31 128 GLY B C 1
ATOM 3527 O O . GLY B 1 128 ? 7.871 -24.062 -16.141 1 95.31 128 GLY B O 1
ATOM 3528 N N . SER B 1 129 ? 8.383 -25.484 -14.352 1 95.81 129 SER B N 1
ATOM 3529 C CA . SER B 1 129 ? 9.68 -25.859 -14.906 1 95.81 129 SER B CA 1
ATOM 3530 C C . SER B 1 129 ? 9.523 -26.672 -16.188 1 95.81 129 SER B C 1
ATOM 3532 O O . SER B 1 129 ? 10.344 -26.578 -17.094 1 95.81 129 SER B O 1
ATOM 3534 N N . PHE B 1 130 ? 8.453 -27.453 -16.312 1 96.88 130 PHE B N 1
ATOM 3535 C CA . PHE B 1 130 ? 8.234 -28.25 -17.516 1 96.88 130 PHE B CA 1
ATOM 3536 C C . PHE B 1 130 ? 7.852 -27.359 -18.703 1 96.88 130 PHE B C 1
ATOM 3538 O O . PHE B 1 130 ? 8.148 -27.688 -19.844 1 96.88 130 PHE B O 1
ATOM 3545 N N . LEU B 1 131 ? 7.195 -26.25 -18.422 1 97.38 131 LEU B N 1
ATOM 3546 C CA . LEU B 1 131 ? 6.824 -25.312 -19.484 1 97.38 131 LEU B CA 1
ATOM 3547 C C . LEU B 1 131 ? 8.062 -24.688 -20.109 1 97.38 131 LEU B C 1
ATOM 3549 O O . LEU B 1 131 ? 8.195 -24.672 -21.344 1 97.38 131 LEU B O 1
ATOM 3553 N N . VAL B 1 132 ? 8.945 -24.25 -19.234 1 95.62 132 VAL B N 1
ATOM 3554 C CA . VAL B 1 132 ? 10.086 -23.469 -19.688 1 95.62 132 VAL B CA 1
ATOM 3555 C C . VAL B 1 132 ? 11.227 -24.406 -20.094 1 95.62 132 VAL B C 1
ATOM 3557 O O . VAL B 1 132 ? 12.117 -24.016 -20.859 1 95.62 132 VAL B O 1
ATOM 3560 N N . GLY B 1 133 ? 11.258 -25.578 -19.547 1 93.69 133 GLY B N 1
ATOM 3561 C CA . GLY B 1 133 ? 12.242 -26.578 -19.922 1 93.69 133 GLY B CA 1
ATOM 3562 C C . GLY B 1 133 ? 13.398 -26.688 -18.938 1 93.69 133 GLY B C 1
ATOM 3563 O O . GLY B 1 133 ? 14.43 -27.281 -19.25 1 93.69 133 GLY B O 1
ATOM 3564 N N . CYS B 1 134 ? 13.281 -26.125 -17.75 1 94.56 134 CYS B N 1
ATOM 3565 C CA . CYS B 1 134 ? 14.367 -26.203 -16.781 1 94.56 134 CYS B CA 1
ATOM 3566 C C . CYS B 1 134 ? 14.031 -27.156 -15.656 1 94.56 134 CYS B C 1
ATOM 3568 O O . CYS B 1 134 ? 14.414 -26.938 -14.508 1 94.56 134 CYS B O 1
ATOM 3570 N N . PHE B 1 135 ? 13.242 -28.188 -15.953 1 94.12 135 PHE B N 1
ATOM 3571 C CA . PHE B 1 135 ? 12.828 -29.172 -14.969 1 94.12 135 PHE B CA 1
ATOM 3572 C C . PHE B 1 135 ? 14.008 -30.062 -14.57 1 94.12 135 PHE B C 1
ATOM 3574 O O . PHE B 1 135 ? 15.023 -30.109 -15.266 1 94.12 135 PHE B O 1
ATOM 3581 N N . ASN B 1 136 ? 13.93 -30.609 -13.367 1 89.88 136 ASN B N 1
ATOM 3582 C CA . ASN B 1 136 ? 14.82 -31.641 -12.875 1 89.88 136 ASN B CA 1
ATOM 3583 C C . ASN B 1 136 ? 14.055 -32.75 -12.141 1 89.88 136 ASN B C 1
ATOM 3585 O O . ASN B 1 136 ? 12.836 -32.812 -12.242 1 89.88 136 ASN B O 1
ATOM 3589 N N . GLU B 1 137 ? 14.75 -33.594 -11.414 1 86.94 137 GLU B N 1
ATOM 3590 C CA . GLU B 1 137 ? 14.125 -34.75 -10.812 1 86.94 137 GLU B CA 1
ATOM 3591 C C . GLU B 1 137 ? 13.234 -34.375 -9.633 1 86.94 137 GLU B C 1
ATOM 3593 O O . GLU B 1 137 ? 12.367 -35.125 -9.227 1 86.94 137 GLU B O 1
ATOM 3598 N N . ARG B 1 138 ? 13.367 -33.219 -9.18 1 85.62 138 ARG B N 1
ATOM 3599 C CA . ARG B 1 138 ? 12.617 -32.781 -8 1 85.62 138 ARG B CA 1
ATOM 3600 C C . ARG B 1 138 ? 11.469 -31.859 -8.391 1 85.62 138 ARG B C 1
ATOM 3602 O O . ARG B 1 138 ? 10.719 -31.406 -7.523 1 85.62 138 ARG B O 1
ATOM 3609 N N . SER B 1 139 ? 11.359 -31.672 -9.711 1 92.62 139 SER B N 1
ATOM 3610 C CA . SER B 1 139 ? 10.336 -30.75 -10.18 1 92.62 139 SER B CA 1
ATOM 3611 C C . SER B 1 139 ? 8.938 -31.312 -9.961 1 92.62 139 SER B C 1
ATOM 3613 O O . SER B 1 139 ? 8.672 -32.469 -10.281 1 92.62 139 SER B O 1
ATOM 3615 N N . ASP B 1 140 ? 8.055 -30.453 -9.391 1 94.56 140 ASP B N 1
ATOM 3616 C CA . ASP B 1 140 ? 6.641 -30.797 -9.305 1 94.56 140 ASP B CA 1
ATOM 3617 C C . ASP B 1 140 ? 5.965 -30.672 -10.672 1 94.56 140 ASP B C 1
ATOM 3619 O O . ASP B 1 140 ? 6.562 -30.156 -11.617 1 94.56 140 ASP B O 1
ATOM 3623 N N . ILE B 1 141 ? 4.812 -31.281 -10.734 1 97.12 141 ILE B N 1
ATOM 3624 C CA . ILE B 1 141 ? 4.012 -31.172 -11.945 1 97.12 141 ILE B CA 1
ATOM 3625 C C . ILE B 1 141 ? 2.914 -30.125 -11.75 1 97.12 141 ILE B C 1
ATOM 3627 O O . ILE B 1 141 ? 1.938 -30.375 -11.031 1 97.12 141 ILE B O 1
ATOM 3631 N N . ASP B 1 142 ? 3.084 -29.031 -12.391 1 96.38 142 ASP B N 1
ATOM 3632 C CA . ASP B 1 142 ? 2.113 -27.953 -12.328 1 96.38 142 ASP B CA 1
ATOM 3633 C C . ASP B 1 142 ? 1.287 -27.875 -13.609 1 96.38 142 ASP B C 1
ATOM 3635 O O . ASP B 1 142 ? 1.827 -27.609 -14.688 1 96.38 142 ASP B O 1
ATOM 3639 N N . LEU B 1 143 ? 0.049 -28.047 -13.445 1 97.62 143 LEU B N 1
ATOM 3640 C CA . LEU B 1 143 ? -0.849 -28 -14.594 1 97.62 143 LEU B CA 1
ATOM 3641 C C . LEU B 1 143 ? -1.751 -26.781 -14.547 1 97.62 143 LEU B C 1
ATOM 3643 O O . LEU B 1 143 ? -1.81 -26.094 -13.523 1 97.62 143 LEU B O 1
ATOM 3647 N N . VAL B 1 144 ? -2.35 -26.484 -15.672 1 96.31 144 VAL B N 1
ATOM 3648 C CA . VAL B 1 144 ? -3.359 -25.438 -15.789 1 96.31 144 VAL B CA 1
ATOM 3649 C C . VAL B 1 144 ? -4.555 -25.953 -16.578 1 96.31 144 VAL B C 1
ATOM 3651 O O . VAL B 1 144 ? -4.387 -26.672 -17.562 1 96.31 144 VAL B O 1
ATOM 3654 N N . CYS B 1 145 ? -5.695 -25.734 -16.125 1 96 145 CYS B N 1
ATOM 3655 C CA . CYS B 1 145 ? -6.891 -26.062 -16.891 1 96 145 CYS B CA 1
ATOM 3656 C C . CYS B 1 145 ? -7.691 -24.797 -17.219 1 96 145 CYS B C 1
ATOM 3658 O O . CYS B 1 145 ? -7.57 -23.797 -16.531 1 96 145 CYS B O 1
ATOM 3660 N N . TYR B 1 146 ? -8.5 -24.891 -18.281 1 93.38 146 TYR B N 1
ATOM 3661 C CA . TYR B 1 146 ? -9.102 -23.672 -18.828 1 93.38 146 TYR B CA 1
ATOM 3662 C C . TYR B 1 146 ? -10.617 -23.812 -18.938 1 93.38 146 TYR B C 1
ATOM 3664 O O . TYR B 1 146 ? -11.109 -24.719 -19.625 1 93.38 146 TYR B O 1
ATOM 3672 N N . GLY B 1 147 ? -11.352 -22.906 -18.281 1 90.75 147 GLY B N 1
ATOM 3673 C CA . GLY B 1 147 ? -12.797 -22.844 -18.422 1 90.75 147 GLY B CA 1
ATOM 3674 C C . GLY B 1 147 ? -13.523 -23.984 -17.734 1 90.75 147 GLY B C 1
ATOM 3675 O O . GLY B 1 147 ? -12.891 -24.875 -17.156 1 90.75 147 GLY B O 1
ATOM 3676 N N . PRO B 1 148 ? -14.844 -23.922 -17.875 1 90.88 148 PRO B N 1
ATOM 3677 C CA . PRO B 1 148 ? -15.656 -24.938 -17.203 1 90.88 148 PRO B CA 1
ATOM 3678 C C . PRO B 1 148 ? -15.367 -26.359 -17.672 1 90.88 148 PRO B C 1
ATOM 3680 O O . PRO B 1 148 ? -15.344 -27.281 -16.859 1 90.88 148 PRO B O 1
ATOM 3683 N N . GLU B 1 149 ? -15.164 -26.484 -18.969 1 94.69 149 GLU B N 1
ATOM 3684 C CA . GLU B 1 149 ? -14.836 -27.812 -19.484 1 94.69 149 GLU B CA 1
ATOM 3685 C C . GLU B 1 149 ? -13.5 -28.297 -18.938 1 94.69 149 GLU B C 1
ATOM 3687 O O . GLU B 1 149 ? -13.359 -29.469 -18.578 1 94.69 149 GLU B O 1
ATOM 3692 N N . GLY B 1 150 ? -12.523 -27.406 -18.875 1 95.75 150 GLY B N 1
ATOM 3693 C CA . GLY B 1 150 ? -11.234 -27.734 -18.297 1 95.75 150 GLY B CA 1
ATOM 3694 C C . GLY B 1 150 ? -11.32 -28.094 -16.828 1 95.75 150 GLY B C 1
ATOM 3695 O O . GLY B 1 150 ? -10.641 -29.016 -16.359 1 95.75 150 GLY B O 1
ATOM 3696 N N . TYR B 1 151 ? -12.219 -27.422 -16.125 1 94.25 151 TYR B N 1
ATOM 3697 C CA . TYR B 1 151 ? -12.406 -27.703 -14.711 1 94.25 151 TYR B CA 1
ATOM 3698 C C . TYR B 1 151 ? -12.945 -29.109 -14.484 1 94.25 151 TYR B C 1
ATOM 3700 O O . TYR B 1 151 ? -12.5 -29.812 -13.586 1 94.25 151 TYR B O 1
ATOM 3708 N N . HIS B 1 152 ? -13.828 -29.453 -15.297 1 95.56 152 HIS B N 1
ATOM 3709 C CA . HIS B 1 152 ? -14.414 -30.781 -15.203 1 95.56 152 HIS B CA 1
ATOM 3710 C C . HIS B 1 152 ? -13.367 -31.859 -15.469 1 95.56 152 HIS B C 1
ATOM 3712 O O . HIS B 1 152 ? -13.266 -32.844 -14.719 1 95.56 152 HIS B O 1
ATOM 3718 N N . VAL B 1 153 ? -12.609 -31.625 -16.5 1 97.44 153 VAL B N 1
ATOM 3719 C CA . VAL B 1 153 ? -11.555 -32.594 -16.844 1 97.44 153 VAL B CA 1
ATOM 3720 C C . VAL B 1 153 ? -10.539 -32.688 -15.719 1 97.44 153 VAL B C 1
ATOM 3722 O O . VAL B 1 153 ? -10.05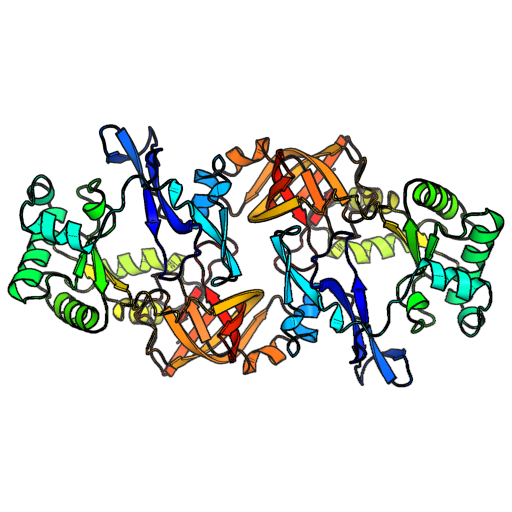5 -33.781 -15.398 1 97.44 153 VAL B O 1
ATOM 3725 N N . ALA B 1 154 ? -10.211 -31.562 -15.117 1 96.94 154 ALA B N 1
ATOM 3726 C CA . ALA B 1 154 ? -9.273 -31.531 -13.992 1 96.94 154 ALA B CA 1
ATOM 3727 C C . ALA B 1 154 ? -9.797 -32.375 -12.828 1 96.94 154 ALA B C 1
ATOM 3729 O O . ALA B 1 154 ? -9.047 -33.156 -12.219 1 96.94 154 ALA B O 1
ATOM 3730 N N . GLN B 1 155 ? -11.039 -32.25 -12.562 1 95.69 155 GLN B N 1
ATOM 3731 C CA . GLN B 1 155 ? -11.648 -33.031 -11.484 1 95.69 155 GLN B CA 1
ATOM 3732 C C . GLN B 1 155 ? -11.562 -34.531 -11.758 1 95.69 155 GLN B C 1
ATOM 3734 O O . GLN B 1 155 ? -11.242 -35.312 -10.859 1 95.69 155 GLN B O 1
ATOM 3739 N N . GLU B 1 156 ? -11.812 -34.875 -12.945 1 97.62 156 GLU B N 1
ATOM 3740 C CA . GLU B 1 156 ? -11.734 -36.281 -13.328 1 97.62 156 GLU B CA 1
ATOM 3741 C C . GLU B 1 156 ? -10.305 -36.812 -13.227 1 97.62 156 GLU B C 1
ATOM 3743 O O . GLU B 1 156 ? -10.07 -37.906 -12.75 1 97.62 156 GLU B O 1
ATOM 3748 N N . LEU B 1 157 ? -9.414 -35.969 -13.695 1 98 157 LEU B N 1
ATOM 3749 C CA . LEU B 1 157 ? -8 -36.344 -13.664 1 98 157 LEU B CA 1
ATOM 3750 C C . LEU B 1 157 ? -7.543 -36.625 -12.234 1 98 157 LEU B C 1
ATOM 3752 O O . LEU B 1 157 ? -6.891 -37.625 -11.977 1 98 157 LEU B O 1
ATOM 3756 N N . PHE B 1 158 ? -7.91 -35.812 -11.297 1 97.06 158 PHE B N 1
ATOM 3757 C CA . PHE B 1 158 ? -7.441 -35.938 -9.922 1 97.06 158 PHE B CA 1
ATOM 3758 C C . PHE B 1 158 ? -8.227 -36.969 -9.164 1 97.06 158 PHE B C 1
ATOM 3760 O O . PHE B 1 158 ? -7.969 -37.25 -7.984 1 97.06 158 PHE B O 1
ATOM 3767 N N . GLN B 1 159 ? -9.164 -37.656 -9.828 1 95.94 159 GLN B N 1
ATOM 3768 C CA . GLN B 1 159 ? -9.828 -38.844 -9.281 1 95.94 159 GLN B CA 1
ATOM 3769 C C . GLN B 1 159 ? -9.102 -40.125 -9.695 1 95.94 159 GLN B C 1
ATOM 3771 O O . GLN B 1 159 ? -9.375 -41.188 -9.164 1 95.94 159 GLN B O 1
ATOM 3776 N N . GLN B 1 160 ? -8.195 -39.938 -10.656 1 97.12 160 GLN B N 1
ATOM 3777 C CA . GLN B 1 160 ? -7.414 -41.094 -11.086 1 97.12 160 GLN B CA 1
ATOM 3778 C C . GLN B 1 160 ? -6.27 -41.375 -10.117 1 97.12 160 GLN B C 1
ATOM 3780 O O . GLN B 1 160 ? -5.148 -40.906 -10.312 1 97.12 160 GLN B O 1
ATOM 3785 N N . ALA B 1 161 ? -6.461 -42.25 -9.188 1 95.31 161 ALA B N 1
ATOM 3786 C CA . ALA B 1 161 ? -5.523 -42.5 -8.094 1 95.31 161 ALA B CA 1
ATOM 3787 C C . ALA B 1 161 ? -4.238 -43.156 -8.609 1 95.31 161 ALA B C 1
ATOM 3789 O O . ALA B 1 161 ? -3.189 -43.062 -7.973 1 95.31 161 ALA B O 1
ATOM 3790 N N . ASP B 1 162 ? -4.352 -43.812 -9.75 1 96 162 ASP B N 1
ATOM 3791 C CA . ASP B 1 162 ? -3.176 -44.438 -10.328 1 96 162 ASP B CA 1
ATOM 3792 C C . ASP B 1 162 ? -2.215 -43.406 -10.906 1 96 162 ASP B C 1
ATOM 3794 O O . ASP B 1 162 ? -1.024 -43.688 -11.07 1 96 162 ASP B O 1
ATOM 3798 N N . LEU B 1 163 ? -2.74 -42.25 -11.258 1 97.31 163 LEU B N 1
ATOM 3799 C CA . LEU B 1 163 ? -1.927 -41.156 -11.828 1 97.31 163 LEU B CA 1
ATOM 3800 C C . LEU B 1 163 ? -1.509 -40.188 -10.742 1 97.31 163 LEU B C 1
ATOM 3802 O O . LEU B 1 163 ? -0.332 -39.812 -10.648 1 97.31 163 LEU B O 1
ATOM 3806 N N . ILE B 1 164 ? -2.494 -39.719 -9.945 1 97.75 164 ILE B N 1
ATOM 3807 C CA . ILE B 1 164 ? -2.289 -38.75 -8.875 1 97.75 164 ILE B CA 1
ATOM 3808 C C . ILE B 1 164 ? -3.029 -39.188 -7.617 1 97.75 164 ILE B C 1
ATOM 3810 O O . ILE B 1 164 ? -4.262 -39.125 -7.555 1 97.75 164 ILE B O 1
ATOM 3814 N N . ARG B 1 165 ? -2.352 -39.594 -6.656 1 96.19 165 ARG B N 1
ATOM 3815 C CA . ARG B 1 165 ? -3 -40 -5.418 1 96.19 165 ARG B CA 1
ATOM 3816 C C . ARG B 1 165 ? -3.133 -38.844 -4.441 1 96.19 165 ARG B C 1
ATOM 3818 O O . ARG B 1 165 ? -2.234 -38 -4.34 1 96.19 165 ARG B O 1
ATOM 3825 N N . PRO B 1 166 ? -4.219 -38.812 -3.729 1 93.69 166 PRO B N 1
ATOM 3826 C CA . PRO B 1 166 ? -4.34 -37.75 -2.701 1 93.69 166 PRO B CA 1
ATOM 3827 C C . PRO B 1 166 ? -3.293 -37.906 -1.598 1 93.69 166 PRO B C 1
ATOM 3829 O O . PRO B 1 166 ? -2.814 -39 -1.33 1 93.69 166 PRO B O 1
ATOM 3832 N N . TYR B 1 167 ? -2.959 -36.781 -1.017 1 92.69 167 TYR B N 1
ATOM 3833 C CA . TYR B 1 167 ? -2.061 -36.844 0.13 1 92.69 167 TYR B CA 1
ATOM 3834 C C . TYR B 1 167 ? -2.686 -37.594 1.287 1 92.69 167 TYR B C 1
ATOM 3836 O O . TYR B 1 167 ? -3.861 -37.406 1.604 1 92.69 167 TYR B O 1
ATOM 3844 N N . ASP B 1 168 ? -1.891 -38.469 1.855 1 89.88 168 ASP B N 1
ATOM 3845 C CA . ASP B 1 168 ? -2.35 -39.25 3.002 1 89.88 168 ASP B CA 1
ATOM 3846 C C . ASP B 1 168 ? -1.184 -39.625 3.912 1 89.88 168 ASP B C 1
ATOM 3848 O O . ASP B 1 168 ? -0.021 -39.438 3.553 1 89.88 168 ASP B O 1
ATOM 3852 N N . GLY B 1 169 ? -1.549 -39.938 5.145 1 89.44 169 GLY B N 1
ATOM 3853 C CA . GLY B 1 169 ? -0.546 -40.406 6.094 1 89.44 169 GLY B CA 1
ATOM 3854 C C . GLY B 1 169 ? 0.599 -39.438 6.273 1 89.44 169 GLY B C 1
ATOM 3855 O O . GLY B 1 169 ? 0.375 -38.25 6.539 1 89.44 169 GLY B O 1
ATOM 3856 N N . ASP B 1 170 ? 1.827 -39.969 6 1 90.56 170 ASP B N 1
ATOM 3857 C CA . ASP B 1 170 ? 3.041 -39.188 6.207 1 90.56 170 ASP B CA 1
ATOM 3858 C C . ASP B 1 170 ? 3.123 -38.031 5.219 1 90.56 170 ASP B C 1
ATOM 3860 O O . ASP B 1 170 ? 3.613 -36.969 5.559 1 90.56 170 ASP B O 1
ATOM 3864 N N . ASP B 1 171 ? 2.631 -38.281 4.051 1 90.44 171 ASP B N 1
ATOM 3865 C CA . ASP B 1 171 ? 2.676 -37.25 3.033 1 90.44 171 ASP B CA 1
ATOM 3866 C C . ASP B 1 171 ? 1.769 -36.062 3.408 1 90.44 171 ASP B C 1
ATOM 3868 O O . ASP B 1 171 ? 2.1 -34.906 3.145 1 90.44 171 ASP B O 1
ATOM 3872 N N . LEU B 1 172 ? 0.735 -36.406 4.043 1 88.06 172 LEU B N 1
ATOM 3873 C CA . LEU B 1 172 ? -0.18 -35.375 4.52 1 88.06 172 LEU B CA 1
ATOM 3874 C C . LEU B 1 172 ? 0.46 -34.562 5.633 1 88.06 172 LEU B C 1
ATOM 3876 O O . LEU B 1 172 ? 0.308 -33.344 5.672 1 88.06 172 LEU B O 1
ATOM 3880 N N . THR B 1 173 ? 1.121 -35.219 6.496 1 86.31 173 THR B N 1
ATOM 3881 C CA . THR B 1 173 ? 1.819 -34.531 7.582 1 86.31 173 THR B CA 1
ATOM 3882 C C . THR B 1 173 ? 2.883 -33.594 7.035 1 86.31 173 THR B C 1
ATOM 3884 O O . THR B 1 173 ? 3.045 -32.469 7.535 1 86.31 173 THR B O 1
ATOM 3887 N N . ARG B 1 174 ? 3.492 -34.031 6.043 1 86.75 174 ARG B N 1
ATOM 3888 C CA . ARG B 1 174 ? 4.52 -33.219 5.426 1 86.75 174 ARG B CA 1
ATOM 3889 C C . ARG B 1 174 ? 3.904 -31.984 4.758 1 86.75 174 ARG B C 1
ATOM 3891 O O . ARG B 1 174 ? 4.457 -30.891 4.832 1 86.75 174 ARG B O 1
ATOM 3898 N N . LEU B 1 175 ? 2.846 -32.25 4.098 1 86.19 175 LEU B N 1
ATOM 3899 C CA . LEU B 1 175 ? 2.127 -31.141 3.5 1 86.19 175 LEU B CA 1
ATOM 3900 C C . LEU B 1 175 ? 1.729 -30.125 4.562 1 86.19 175 LEU B C 1
ATOM 3902 O O . LEU B 1 175 ? 1.888 -28.906 4.363 1 86.19 175 LEU B O 1
ATOM 3906 N N . TYR B 1 176 ? 1.267 -30.609 5.695 1 82.19 176 TYR B N 1
ATOM 3907 C CA . TYR B 1 176 ? 0.867 -29.75 6.809 1 82.19 176 TYR B CA 1
ATOM 3908 C C . TYR B 1 176 ? 2.041 -28.906 7.301 1 82.19 176 TYR B C 1
ATOM 3910 O O . TYR B 1 176 ? 1.9 -27.703 7.527 1 82.19 176 TYR B O 1
ATOM 3918 N N . ILE B 1 177 ? 3.086 -29.484 7.445 1 82.75 177 ILE B N 1
ATOM 3919 C CA . ILE B 1 177 ? 4.27 -28.781 7.945 1 82.75 177 ILE B CA 1
ATOM 3920 C C . ILE B 1 177 ? 4.656 -27.672 6.984 1 82.75 177 ILE B C 1
ATOM 3922 O O . ILE B 1 177 ? 4.961 -26.547 7.41 1 82.75 177 ILE B O 1
ATOM 3926 N N . ARG B 1 178 ? 4.539 -27.906 5.707 1 79 178 ARG B N 1
ATOM 3927 C CA . ARG B 1 178 ? 4.891 -26.922 4.691 1 79 178 ARG B CA 1
ATOM 3928 C C . ARG B 1 178 ? 3.918 -25.75 4.711 1 79 178 ARG B C 1
ATOM 3930 O O . ARG B 1 178 ? 4.301 -24.609 4.414 1 79 178 ARG B O 1
ATOM 3937 N N . ARG B 1 179 ? 2.701 -26.062 5.152 1 79.62 179 ARG B N 1
ATOM 3938 C CA . ARG B 1 179 ? 1.65 -25.047 5.086 1 79.62 179 ARG B CA 1
ATOM 3939 C C . ARG B 1 179 ? 1.491 -24.344 6.426 1 79.62 179 ARG B C 1
ATOM 3941 O O . ARG B 1 179 ? 0.917 -23.25 6.492 1 79.62 179 ARG B O 1
ATOM 3948 N N . ALA B 1 180 ? 2.008 -24.844 7.434 1 72.75 180 ALA B N 1
ATOM 3949 C CA . ALA B 1 180 ? 1.787 -24.359 8.789 1 72.75 180 ALA B CA 1
ATOM 3950 C C . ALA B 1 180 ? 2.299 -22.922 8.945 1 72.75 180 ALA B C 1
ATOM 3952 O O . ALA B 1 180 ? 1.715 -22.125 9.68 1 72.75 180 ALA B O 1
ATOM 3953 N N . LYS B 1 181 ? 3.27 -22.609 8.242 1 66.75 181 LYS B N 1
ATOM 3954 C CA . LYS B 1 181 ? 3.869 -21.281 8.352 1 66.75 181 LYS B CA 1
ATOM 3955 C C . LYS B 1 181 ? 2.924 -20.203 7.832 1 66.75 181 LYS B C 1
ATOM 3957 O O . LYS B 1 181 ? 3.039 -19.031 8.203 1 66.75 181 LYS B O 1
ATOM 3962 N N . TYR B 1 182 ? 1.986 -20.609 7.051 1 63.72 182 TYR B N 1
ATOM 3963 C CA . TYR B 1 182 ? 1.06 -19.672 6.449 1 63.72 182 TYR B CA 1
ATOM 3964 C C . TYR B 1 182 ? -0.256 -19.625 7.219 1 63.72 182 TYR B C 1
ATOM 3966 O O . TYR B 1 182 ? -1.164 -18.875 6.867 1 63.72 182 TYR B O 1
ATOM 3974 N N . MET B 1 183 ? -0.292 -20.422 8.25 1 65.06 183 MET B N 1
ATOM 3975 C CA . MET B 1 183 ? -1.637 -20.578 8.789 1 65.06 183 MET B CA 1
ATOM 3976 C C . MET B 1 183 ? -1.715 -20.062 10.219 1 65.06 183 MET B C 1
ATOM 3978 O O . MET B 1 183 ? -1.646 -20.844 11.172 1 65.06 183 MET B O 1
ATOM 3982 N N . GLU B 1 184 ? -1.561 -18.875 10.281 1 62.62 184 GLU B N 1
ATOM 3983 C CA . GLU B 1 184 ? -1.792 -18.312 11.609 1 62.62 184 GLU B CA 1
ATOM 3984 C C . GLU B 1 184 ? -3.26 -18.422 12.008 1 62.62 184 GLU B C 1
ATOM 3986 O O . GLU B 1 184 ? -4.148 -18.047 11.242 1 62.62 184 GLU B O 1
ATOM 3991 N N . GLY B 1 185 ? -3.529 -19.125 13.086 1 60.38 185 GLY B N 1
ATOM 3992 C CA . GLY B 1 185 ? -4.867 -19.109 13.656 1 60.38 185 GLY B CA 1
ATOM 3993 C C . GLY B 1 185 ? -5.711 -20.297 13.227 1 60.38 185 GLY B C 1
ATOM 3994 O O . GLY B 1 185 ? -6.922 -20.312 13.445 1 60.38 185 GLY B O 1
ATOM 3995 N N . SER B 1 186 ? -5.086 -21.188 12.438 1 71 186 SER B N 1
ATOM 3996 C CA . SER B 1 186 ? -5.879 -22.328 11.961 1 71 186 SER B CA 1
ATOM 3997 C C . SER B 1 186 ? -5.496 -23.609 12.695 1 71 186 SER B C 1
ATOM 3999 O O . SER B 1 186 ? -4.375 -23.734 13.188 1 71 186 SER B O 1
ATOM 4001 N N . SER B 1 187 ? -6.461 -24.438 12.867 1 79.12 187 SER B N 1
ATOM 4002 C CA . SER B 1 187 ? -6.184 -25.766 13.406 1 79.12 187 SER B CA 1
ATOM 4003 C C . SER B 1 187 ? -5.699 -26.719 12.32 1 79.12 187 SER B C 1
ATOM 4005 O O . SER B 1 187 ? -5.879 -26.453 11.133 1 79.12 187 SER B O 1
ATOM 4007 N N . PHE B 1 188 ? -5.133 -27.766 12.781 1 81.75 188 PHE B N 1
ATOM 4008 C CA . PHE B 1 188 ? -4.684 -28.812 11.859 1 81.75 188 PHE B CA 1
ATOM 4009 C C . PHE B 1 188 ? -5.844 -29.328 11.023 1 81.75 188 PHE B C 1
ATOM 4011 O O . PHE B 1 188 ? -5.73 -29.422 9.797 1 81.75 188 PHE B O 1
ATOM 4018 N N . ASP B 1 189 ? -6.891 -29.578 11.664 1 84.94 189 ASP B N 1
ATOM 4019 C CA . ASP B 1 189 ? -8.039 -30.156 10.977 1 84.94 189 ASP B CA 1
ATOM 4020 C C . ASP B 1 189 ? -8.609 -29.172 9.945 1 84.94 189 ASP B C 1
ATOM 4022 O O . ASP B 1 189 ? -8.977 -29.578 8.844 1 84.94 189 ASP B O 1
ATOM 4026 N N . ALA B 1 190 ? -8.664 -27.953 10.266 1 86.19 190 ALA B N 1
ATOM 4027 C CA . ALA B 1 190 ? -9.188 -26.938 9.352 1 86.19 190 ALA B CA 1
ATOM 4028 C C . ALA B 1 190 ? -8.289 -26.781 8.133 1 86.19 190 ALA B C 1
ATOM 4030 O O . ALA B 1 190 ? -8.766 -26.672 7.004 1 86.19 190 ALA B O 1
ATOM 4031 N N . LEU B 1 191 ? -7.02 -26.828 8.43 1 86.12 191 LEU B N 1
ATOM 4032 C CA . LEU B 1 191 ? -6.059 -26.703 7.344 1 86.12 191 LEU B CA 1
ATOM 4033 C C . LEU B 1 191 ? -6.152 -27.906 6.402 1 86.12 191 LEU B C 1
ATOM 4035 O O . LEU B 1 191 ? -6.129 -27.75 5.18 1 86.12 191 LEU B O 1
ATOM 4039 N N . MET B 1 192 ? -6.27 -29.031 6.98 1 86.81 192 MET B N 1
ATOM 4040 C CA . MET B 1 192 ? -6.344 -30.234 6.16 1 86.81 192 MET B CA 1
ATOM 4041 C C . MET B 1 192 ? -7.633 -30.266 5.344 1 86.81 192 MET B C 1
ATOM 4043 O O . MET B 1 192 ? -7.629 -30.688 4.188 1 86.81 192 MET B O 1
ATOM 4047 N N . LYS B 1 193 ? -8.688 -29.875 5.977 1 89.25 193 LYS B N 1
ATOM 4048 C CA . LYS B 1 193 ? -9.945 -29.781 5.246 1 89.25 193 LYS B CA 1
ATOM 4049 C C . LYS B 1 193 ? -9.82 -28.828 4.055 1 89.25 193 LYS B C 1
ATOM 4051 O O . LYS B 1 193 ? -10.258 -29.156 2.951 1 89.25 193 LYS B O 1
ATOM 4056 N N . GLN B 1 194 ? -9.234 -27.75 4.258 1 89.88 194 GLN B N 1
ATOM 4057 C CA . GLN B 1 194 ? -9 -26.766 3.207 1 89.88 194 GLN B CA 1
ATOM 4058 C C . GLN B 1 194 ? -8.133 -27.344 2.096 1 89.88 194 GLN B C 1
ATOM 4060 O O . GLN B 1 194 ? -8.438 -27.188 0.912 1 89.88 194 GLN B O 1
ATOM 4065 N N . GLU B 1 195 ? -7.047 -28 2.459 1 89 195 GLU B N 1
ATOM 4066 C CA . GLU B 1 195 ? -6.098 -28.562 1.498 1 89 195 GLU B CA 1
ATOM 4067 C C . GLU B 1 195 ? -6.723 -29.703 0.699 1 89 195 GLU B C 1
ATOM 4069 O O . GLU B 1 195 ? -6.426 -29.875 -0.484 1 89 195 GLU B O 1
ATOM 4074 N N . ARG B 1 196 ? -7.59 -30.438 1.302 1 89.38 196 ARG B N 1
ATOM 4075 C CA . ARG B 1 196 ? -8.219 -31.578 0.647 1 89.38 196 ARG B CA 1
ATOM 4076 C C . ARG B 1 196 ? -9.188 -31.125 -0.437 1 89.38 196 ARG B C 1
ATOM 4078 O O . ARG B 1 196 ? -9.539 -31.891 -1.33 1 89.38 196 ARG B O 1
ATOM 4085 N N . ARG B 1 197 ? -9.586 -29.875 -0.36 1 92.06 197 ARG B N 1
ATOM 4086 C CA . ARG B 1 197 ? -10.539 -29.344 -1.327 1 92.06 197 ARG B CA 1
ATOM 4087 C C . ARG B 1 197 ? -9.844 -28.953 -2.623 1 92.06 197 ARG B C 1
ATOM 4089 O O . ARG B 1 197 ? -10.492 -28.75 -3.65 1 92.06 197 ARG B O 1
ATOM 4096 N N . LYS B 1 198 ? -8.562 -28.859 -2.566 1 91.75 198 LYS B N 1
ATOM 4097 C CA . LYS B 1 198 ? -7.793 -28.391 -3.721 1 91.75 198 LYS B CA 1
ATOM 4098 C C . LYS B 1 198 ? -7.461 -29.547 -4.66 1 91.75 198 LYS B C 1
ATOM 4100 O O . LYS B 1 198 ? -7.414 -30.703 -4.234 1 91.75 198 LYS B O 1
ATOM 4105 N N . LEU B 1 199 ? -7.242 -29.188 -5.883 1 93.81 199 LEU B N 1
ATOM 4106 C CA . LEU B 1 199 ? -6.824 -30.188 -6.859 1 93.81 199 LEU B CA 1
ATOM 4107 C C . LEU B 1 199 ? -5.312 -30.375 -6.836 1 93.81 199 LEU B C 1
ATOM 4109 O O . LEU B 1 199 ? -4.59 -29.719 -7.59 1 93.81 199 LEU B O 1
ATOM 4113 N N . GLN B 1 200 ? -4.961 -31.219 -5.93 1 95.19 200 GLN B N 1
ATOM 4114 C CA . GLN B 1 200 ? -3.547 -31.516 -5.715 1 95.19 200 GLN B CA 1
ATOM 4115 C C . GLN B 1 200 ? -3.35 -32.969 -5.262 1 95.19 200 GLN B C 1
ATOM 4117 O O . GLN B 1 200 ? -4.293 -33.594 -4.809 1 95.19 200 GLN B O 1
ATOM 4122 N N . GLY B 1 201 ? -2.164 -33.438 -5.43 1 95.81 201 GLY B N 1
ATOM 4123 C CA . GLY B 1 201 ? -1.819 -34.781 -5.004 1 95.81 201 GLY B CA 1
ATOM 4124 C C . GLY B 1 201 ? -0.385 -35.156 -5.32 1 95.81 201 GLY B C 1
ATOM 4125 O O . GLY B 1 201 ? 0.47 -34.281 -5.484 1 95.81 201 GLY B O 1
ATOM 4126 N N . LEU B 1 202 ? -0.182 -36.469 -5.234 1 96 202 LEU B N 1
ATOM 4127 C CA . LEU B 1 202 ? 1.151 -37 -5.469 1 96 202 LEU B CA 1
ATOM 4128 C C . LEU B 1 202 ? 1.137 -38 -6.617 1 96 202 LEU B C 1
ATOM 4130 O O . LEU B 1 202 ? 0.284 -38.906 -6.66 1 96 202 LEU B O 1
ATOM 4134 N N . THR B 1 203 ? 2.031 -37.75 -7.516 1 96.19 203 THR B N 1
ATOM 4135 C CA . THR B 1 203 ? 2.281 -38.812 -8.492 1 96.19 203 THR B CA 1
ATOM 4136 C C . THR B 1 203 ? 3.215 -39.875 -7.918 1 96.19 203 THR B C 1
ATOM 4138 O O . THR B 1 203 ? 3.297 -40.031 -6.699 1 96.19 203 THR B O 1
ATOM 4141 N N . ALA B 1 204 ? 3.859 -40.688 -8.758 1 92.06 204 ALA B N 1
ATOM 4142 C CA . ALA B 1 204 ? 4.766 -41.719 -8.25 1 92.06 204 ALA B CA 1
ATOM 4143 C C . ALA B 1 204 ? 5.945 -41.094 -7.516 1 92.06 204 ALA B C 1
ATOM 4145 O O . ALA B 1 204 ? 6.469 -41.688 -6.562 1 92.06 204 ALA B O 1
ATOM 4146 N N . GLY B 1 205 ? 6.312 -39.906 -7.859 1 87.94 205 GLY B N 1
ATOM 4147 C CA . GLY B 1 205 ? 7.551 -39.375 -7.281 1 87.94 205 GLY B CA 1
ATOM 4148 C C . GLY B 1 205 ? 7.449 -37.938 -6.832 1 87.94 205 GLY B C 1
ATOM 4149 O O . GLY B 1 205 ? 8.273 -37.469 -6.047 1 87.94 205 GLY B O 1
ATOM 4150 N N . VAL B 1 206 ? 6.531 -37.219 -7.355 1 94.25 206 VAL B N 1
ATOM 4151 C CA . VAL B 1 206 ? 6.555 -35.781 -7.109 1 94.25 206 VAL B CA 1
ATOM 4152 C C . VAL B 1 206 ? 5.129 -35.281 -6.922 1 94.25 206 VAL B C 1
ATOM 4154 O O . VAL B 1 206 ? 4.16 -35.969 -7.215 1 94.25 206 VAL B O 1
ATOM 4157 N N . GLY B 1 207 ? 4.984 -34.062 -6.398 1 95.31 207 GLY B N 1
ATOM 4158 C CA . GLY B 1 207 ? 3.693 -33.406 -6.23 1 95.31 207 GLY B CA 1
ATOM 4159 C C . GLY B 1 207 ? 3.096 -32.938 -7.539 1 95.31 207 GLY B C 1
ATOM 4160 O O . GLY B 1 207 ? 3.824 -32.562 -8.461 1 95.31 207 GLY B O 1
ATOM 4161 N N . ALA B 1 208 ? 1.792 -33 -7.637 1 96.81 208 ALA B N 1
ATOM 4162 C CA . ALA B 1 208 ? 1.058 -32.469 -8.781 1 96.81 208 ALA B CA 1
ATOM 4163 C C . ALA B 1 208 ? -0.068 -31.531 -8.336 1 96.81 208 ALA B C 1
ATOM 4165 O O . ALA B 1 208 ? -0.716 -31.781 -7.316 1 96.81 208 ALA B O 1
ATOM 4166 N N . HIS B 1 209 ? -0.236 -30.484 -9 1 95.75 209 HIS B N 1
ATOM 4167 C CA . HIS B 1 209 ? -1.339 -29.562 -8.758 1 95.75 209 HIS B CA 1
ATOM 4168 C C . HIS B 1 209 ? -1.821 -28.938 -10.062 1 95.75 209 HIS B C 1
ATOM 4170 O O . HIS B 1 209 ? -1.131 -29 -11.086 1 95.75 209 HIS B O 1
ATOM 4176 N N . ILE B 1 210 ? -3.059 -28.391 -10.055 1 96.12 210 ILE B N 1
ATOM 4177 C CA . ILE B 1 210 ? -3.59 -27.766 -11.258 1 96.12 210 ILE B CA 1
ATOM 4178 C C . ILE B 1 210 ? -4.254 -26.438 -10.891 1 96.12 210 ILE B C 1
ATOM 4180 O O . ILE B 1 210 ? -5.008 -26.359 -9.922 1 96.12 210 ILE B O 1
ATOM 4184 N N . ASN B 1 211 ? -3.885 -25.391 -11.578 1 93.69 211 ASN B N 1
ATOM 4185 C CA . ASN B 1 211 ? -4.535 -24.094 -11.461 1 93.69 211 ASN B CA 1
ATOM 4186 C C . ASN B 1 211 ? -5.672 -23.938 -12.461 1 93.69 211 ASN B C 1
ATOM 4188 O O . ASN B 1 211 ? -5.531 -24.312 -13.633 1 93.69 211 ASN B O 1
ATOM 4192 N N . CYS B 1 212 ? -6.758 -23.375 -12.008 1 93.25 212 CYS B N 1
ATOM 4193 C CA . CYS B 1 212 ? -7.926 -23.172 -12.867 1 93.25 212 CYS B CA 1
ATOM 4194 C C . CYS B 1 212 ? -7.996 -21.734 -13.375 1 93.25 212 CYS B C 1
ATOM 4196 O O . CYS B 1 212 ? -8.062 -20.797 -12.578 1 93.25 212 CYS B O 1
ATOM 4198 N N . GLU B 1 213 ? -7.961 -21.641 -14.672 1 90.81 213 GLU B N 1
ATOM 4199 C CA . GLU B 1 213 ? -7.988 -20.328 -15.297 1 90.81 213 GLU B CA 1
ATOM 4200 C C . GLU B 1 213 ? -9.289 -20.109 -16.062 1 90.81 213 GLU B C 1
ATOM 4202 O O . GLU B 1 213 ? -9.742 -20.984 -16.797 1 90.81 213 GLU B O 1
ATOM 4207 N N . PRO B 1 214 ? -9.867 -18.953 -15.844 1 84.44 214 PRO B N 1
ATOM 4208 C CA . PRO B 1 214 ? -11.086 -18.672 -16.625 1 84.44 214 PRO B CA 1
ATOM 4209 C C . PRO B 1 214 ? -10.789 -18.375 -18.094 1 84.44 214 PRO B C 1
ATOM 4211 O O . PRO B 1 214 ? -9.703 -17.906 -18.422 1 84.44 214 PRO B O 1
ATOM 4214 N N . ILE B 1 215 ? -11.664 -18.969 -19 1 76.56 215 ILE B N 1
ATOM 4215 C CA . ILE B 1 215 ? -11.602 -18.547 -20.391 1 76.56 215 ILE B CA 1
ATOM 4216 C C . ILE B 1 215 ? -12.445 -17.297 -20.594 1 76.56 215 ILE B C 1
ATOM 4218 O O . ILE B 1 215 ? -13.648 -17.297 -20.344 1 76.56 215 ILE B O 1
ATOM 4222 N N . ARG B 1 216 ? -11.812 -16.234 -20.625 1 62.41 216 ARG B N 1
ATOM 4223 C CA . ARG B 1 216 ? -12.586 -15.023 -20.828 1 62.41 216 ARG B CA 1
ATOM 4224 C C . ARG B 1 216 ? -12.398 -14.484 -22.25 1 62.41 216 ARG B C 1
ATOM 4226 O O . ARG B 1 216 ? -11.328 -14.641 -22.844 1 62.41 216 ARG B O 1
ATOM 4233 N N . SER B 1 217 ? -13.523 -14.32 -22.953 1 54.31 217 SER B N 1
ATOM 4234 C CA . SER B 1 217 ? -13.43 -13.75 -24.297 1 54.31 217 SER B CA 1
ATOM 4235 C C . SER B 1 217 ? -12.664 -12.438 -24.281 1 54.31 217 SER B C 1
ATOM 4237 O O . SER B 1 217 ? -12.617 -11.742 -23.266 1 54.31 217 SER B O 1
ATOM 4239 N N . ASP B 1 218 ? -11.75 -12.242 -25.328 1 48.5 218 ASP B N 1
ATOM 4240 C CA . ASP B 1 218 ? -11.023 -10.992 -25.5 1 48.5 218 ASP B CA 1
ATOM 4241 C C . ASP B 1 218 ? -11.875 -9.797 -25.078 1 48.5 218 ASP B C 1
ATOM 4243 O O . ASP B 1 218 ? -11.336 -8.766 -24.672 1 48.5 218 ASP B O 1
ATOM 4247 N N . ARG B 1 219 ? -13.086 -9.945 -25.281 1 46.91 219 ARG B N 1
ATOM 4248 C CA . ARG B 1 219 ? -14.055 -8.898 -24.984 1 46.91 219 ARG B CA 1
ATOM 4249 C C . ARG B 1 219 ? -14.477 -8.945 -23.516 1 46.91 219 ARG B C 1
ATOM 4251 O O . ARG B 1 219 ? -15.273 -8.109 -23.078 1 46.91 219 ARG B O 1
ATOM 4258 N N . ASP B 1 220 ? -14.188 -10.047 -22.969 1 50.47 220 ASP B N 1
ATOM 4259 C CA . ASP B 1 220 ? -14.586 -10.188 -21.562 1 50.47 220 ASP B CA 1
ATOM 4260 C C . ASP B 1 220 ? -13.828 -9.211 -20.672 1 50.47 220 ASP B C 1
ATOM 4262 O O . ASP B 1 220 ? -12.609 -9.32 -20.516 1 50.47 220 ASP B O 1
ATOM 4266 N N . ARG B 1 221 ? -14.391 -8.289 -20.438 1 51.09 221 ARG B N 1
ATOM 4267 C CA . ARG B 1 221 ? -13.898 -7.113 -19.719 1 51.09 221 ARG B CA 1
ATOM 4268 C C . ARG B 1 221 ? -14.133 -7.246 -18.219 1 51.09 221 ARG B C 1
ATOM 4270 O O . ARG B 1 221 ? -14.234 -6.242 -17.516 1 51.09 221 ARG B O 1
ATOM 4277 N N . THR B 1 222 ? -14.602 -8.617 -17.906 1 49.19 222 THR B N 1
ATOM 4278 C CA . THR B 1 222 ? -15.031 -8.805 -16.516 1 49.19 222 THR B CA 1
ATOM 4279 C C . THR B 1 222 ? -14.125 -8.047 -15.562 1 49.19 222 THR B C 1
ATOM 4281 O O . THR B 1 222 ? -14.602 -7.371 -14.648 1 49.19 222 THR B O 1
ATOM 4284 N N . PHE B 1 223 ? -12.758 -8.297 -15.727 1 55.12 223 PHE B N 1
ATOM 4285 C CA . PHE B 1 223 ? -11.945 -7.566 -14.766 1 55.12 223 PHE B CA 1
ATOM 4286 C C . PHE B 1 223 ? -11.383 -6.293 -15.391 1 55.12 223 PHE B C 1
ATOM 4288 O O . PHE B 1 223 ? -10.727 -5.496 -14.703 1 55.12 223 PHE B O 1
ATOM 4295 N N . ALA B 1 224 ? -11.727 -6.082 -16.641 1 57.12 224 ALA B N 1
ATOM 4296 C CA . ALA B 1 224 ? -11.164 -4.906 -17.312 1 57.12 224 ALA B CA 1
ATOM 4297 C C . ALA B 1 224 ? -11.852 -3.629 -16.844 1 57.12 224 ALA B C 1
ATOM 4299 O O . ALA B 1 224 ? -11.281 -2.541 -16.938 1 57.12 224 ALA B O 1
ATOM 4300 N N . ARG B 1 225 ? -12.969 -3.822 -16.172 1 69.12 225 ARG B N 1
ATOM 4301 C CA . ARG B 1 225 ? -13.68 -2.611 -15.766 1 69.12 225 ARG B CA 1
ATOM 4302 C C . ARG B 1 225 ? -13.641 -2.438 -14.25 1 69.12 225 ARG B C 1
ATOM 4304 O O . ARG B 1 225 ? -14.297 -1.545 -13.711 1 69.12 225 ARG B O 1
ATOM 4311 N N . ILE B 1 226 ? -12.773 -3.395 -13.711 1 82.5 226 ILE B N 1
ATOM 4312 C CA . ILE B 1 226 ? -12.758 -3.326 -12.258 1 82.5 226 ILE B CA 1
ATOM 4313 C C . ILE B 1 226 ? -11.562 -2.488 -11.797 1 82.5 226 ILE B C 1
ATOM 4315 O O . ILE B 1 226 ? -10.469 -2.607 -12.344 1 82.5 226 ILE B O 1
ATOM 4319 N N . SER B 1 227 ? -11.891 -1.595 -10.945 1 90.38 227 SER B N 1
ATOM 4320 C CA . SER B 1 227 ? -10.82 -0.856 -10.281 1 90.38 227 SER B CA 1
ATOM 4321 C C . SER B 1 227 ? -10.898 -1.021 -8.766 1 90.38 227 SER B C 1
ATOM 4323 O O . SER B 1 227 ? -11.992 -1.189 -8.211 1 90.38 227 SER B O 1
ATOM 4325 N N . SER B 1 228 ? -9.711 -1.108 -8.18 1 93.12 228 SER B N 1
ATOM 4326 C CA . SER B 1 228 ? -9.617 -1.238 -6.727 1 93.12 228 SER B CA 1
ATOM 4327 C C . SER B 1 228 ? -8.703 -0.174 -6.133 1 93.12 228 SER B C 1
ATOM 4329 O O . SER B 1 228 ? -7.684 0.179 -6.734 1 93.12 228 SER B O 1
ATOM 4331 N N . LYS B 1 229 ? -9.07 0.339 -5.004 1 93.94 229 LYS B N 1
ATOM 4332 C CA . LYS B 1 229 ? -8.25 1.277 -4.246 1 93.94 229 LYS B CA 1
ATOM 4333 C C . LYS B 1 229 ? -8.047 0.8 -2.811 1 93.94 229 LYS B C 1
ATOM 4335 O O . LYS B 1 229 ? -9.016 0.657 -2.059 1 93.94 229 LYS B O 1
ATOM 4340 N N . GLU B 1 230 ? -6.828 0.57 -2.467 1 91.94 230 GLU B N 1
ATOM 4341 C CA . GLU B 1 230 ? -6.504 0.107 -1.122 1 91.94 230 GLU B CA 1
ATOM 4342 C C . GLU B 1 230 ? -6.676 1.225 -0.097 1 91.94 230 GLU B C 1
ATOM 4344 O O . GLU B 1 230 ? -6.109 2.307 -0.248 1 91.94 230 GLU B O 1
ATOM 4349 N N . ILE B 1 231 ? -7.422 0.917 0.955 1 90.38 231 ILE B N 1
ATOM 4350 C CA . ILE B 1 231 ? -7.672 1.995 1.904 1 90.38 231 ILE B CA 1
ATOM 4351 C C . ILE B 1 231 ? -7.188 1.583 3.293 1 90.38 231 ILE B C 1
ATOM 4353 O O . ILE B 1 231 ? -7.25 2.373 4.238 1 90.38 231 ILE B O 1
ATOM 4357 N N . GLY B 1 232 ? -6.688 0.402 3.41 1 87.5 232 GLY B N 1
ATOM 4358 C CA . GLY B 1 232 ? -6.164 -0.079 4.68 1 87.5 232 GLY B CA 1
ATOM 4359 C C . GLY B 1 232 ? -6.039 -1.59 4.738 1 87.5 232 GLY B C 1
ATOM 4360 O O . GLY B 1 232 ? -6.027 -2.258 3.703 1 87.5 232 GLY B O 1
ATOM 4361 N N . GLU B 1 233 ? -5.801 -2.045 5.949 1 88.62 233 GLU B N 1
ATOM 4362 C CA . GLU B 1 233 ? -5.73 -3.475 6.234 1 88.62 233 GLU B CA 1
ATOM 4363 C C . GLU B 1 233 ? -6.77 -3.881 7.277 1 88.62 233 GLU B C 1
ATOM 4365 O O . GLU B 1 233 ? -7.152 -3.074 8.125 1 88.62 233 GLU B O 1
ATOM 4370 N N . ILE B 1 234 ? -7.191 -5.105 7.145 1 89.94 234 ILE B N 1
ATOM 4371 C CA . ILE B 1 234 ? -8.242 -5.535 8.062 1 89.94 234 ILE B CA 1
ATOM 4372 C C . ILE B 1 234 ? -8.133 -7.039 8.297 1 89.94 234 ILE B C 1
ATOM 4374 O O . ILE B 1 234 ? -7.699 -7.785 7.418 1 89.94 234 ILE B O 1
ATOM 4378 N N . SER B 1 235 ? -8.352 -7.473 9.484 1 91.38 235 SER B N 1
ATOM 4379 C CA . SER B 1 235 ? -8.516 -8.867 9.875 1 91.38 235 SER B CA 1
ATOM 4380 C C . SER B 1 235 ? -9.922 -9.133 10.406 1 91.38 235 SER B C 1
ATOM 4382 O O . SER B 1 235 ? -10.438 -8.367 11.227 1 91.38 235 SER B O 1
ATOM 4384 N N . LEU B 1 236 ? -10.547 -10.188 9.914 1 93.31 236 LEU B N 1
ATOM 4385 C CA . LEU B 1 236 ? -11.945 -10.398 10.289 1 93.31 236 LEU B CA 1
ATOM 4386 C C . LEU B 1 236 ? -12.32 -11.875 10.156 1 93.31 236 LEU B C 1
ATOM 4388 O O . LEU B 1 236 ? -11.547 -12.672 9.609 1 93.31 236 LEU B O 1
ATOM 4392 N N . LEU B 1 237 ? -13.438 -12.234 10.758 1 94.31 237 LEU B N 1
ATOM 4393 C CA . LEU B 1 237 ? -14.133 -13.484 10.492 1 94.31 237 LEU B CA 1
ATOM 4394 C C . LEU B 1 237 ? -15.305 -13.266 9.539 1 94.31 237 LEU B C 1
ATOM 4396 O O . LEU B 1 237 ? -16.062 -12.312 9.688 1 94.31 237 LEU B O 1
ATOM 4400 N N . ALA B 1 238 ? -15.375 -14.086 8.586 1 96.38 238 ALA B N 1
ATOM 4401 C CA . ALA B 1 238 ? -16.438 -13.945 7.598 1 96.38 238 ALA B CA 1
ATOM 4402 C C . ALA B 1 238 ? -17.031 -15.305 7.223 1 96.38 238 ALA B C 1
ATOM 4404 O O . ALA B 1 238 ? -16.344 -16.328 7.332 1 96.38 238 ALA B O 1
ATOM 4405 N N . GLU B 1 239 ? -18.219 -15.266 6.848 1 97.88 239 GLU B N 1
ATOM 4406 C CA . GLU B 1 239 ? -18.875 -16.422 6.262 1 97.88 239 GLU B CA 1
ATOM 4407 C C . GLU B 1 239 ? -18.828 -16.375 4.738 1 97.88 239 GLU B C 1
ATOM 4409 O O . GLU B 1 239 ? -19.109 -15.336 4.137 1 97.88 239 GLU B O 1
ATOM 4414 N N . ILE B 1 240 ? -18.453 -17.484 4.141 1 98.06 240 ILE B N 1
ATOM 4415 C CA . ILE B 1 240 ? -18.516 -17.594 2.686 1 98.06 240 ILE B CA 1
ATOM 4416 C C . ILE B 1 240 ? -19.984 -17.719 2.244 1 98.06 240 ILE B C 1
ATOM 4418 O O . ILE B 1 240 ? -20.656 -18.672 2.633 1 98.06 240 ILE B O 1
ATOM 4422 N N . THR B 1 241 ? -20.391 -16.766 1.414 1 98.38 241 THR B N 1
ATOM 4423 C CA . THR B 1 241 ? -21.781 -16.797 0.968 1 98.38 241 THR B CA 1
ATOM 4424 C C . THR B 1 241 ? -21.875 -17.297 -0.472 1 98.38 241 THR B C 1
ATOM 4426 O O . THR B 1 241 ? -22.953 -17.719 -0.92 1 98.38 241 THR B O 1
ATOM 4429 N N . ASP B 1 242 ? -20.812 -17.172 -1.19 1 97.81 242 ASP B N 1
ATOM 4430 C CA . ASP B 1 242 ? -20.766 -17.609 -2.58 1 97.81 242 ASP B CA 1
ATOM 4431 C C . ASP B 1 242 ? -19.344 -18.047 -2.955 1 97.81 242 ASP B C 1
ATOM 4433 O O . ASP B 1 242 ? -18.375 -17.344 -2.68 1 97.81 242 ASP B O 1
ATOM 4437 N N . HIS B 1 243 ? -19.219 -19.234 -3.52 1 96.31 243 HIS B N 1
ATOM 4438 C CA . HIS B 1 243 ? -17.891 -19.703 -3.922 1 96.31 243 HIS B CA 1
ATOM 4439 C C . HIS B 1 243 ? -17.875 -20.109 -5.395 1 96.31 243 HIS B C 1
ATOM 4441 O O . HIS B 1 243 ? -17.031 -20.906 -5.816 1 96.31 243 HIS B O 1
ATOM 4447 N N . ALA B 1 244 ? -18.766 -19.578 -6.223 1 92.44 244 ALA B N 1
ATOM 4448 C CA . ALA B 1 244 ? -18.906 -19.953 -7.629 1 92.44 244 ALA B CA 1
ATOM 4449 C C . ALA B 1 244 ? -17.641 -19.625 -8.414 1 92.44 244 ALA B C 1
ATOM 4451 O O . ALA B 1 244 ? -17.281 -20.328 -9.352 1 92.44 244 ALA B O 1
ATOM 4452 N N . GLU B 1 245 ? -17 -18.562 -7.996 1 90.06 245 GLU B N 1
ATOM 4453 C CA . GLU B 1 245 ? -15.789 -18.141 -8.695 1 90.06 245 GLU B CA 1
ATOM 4454 C C . GLU B 1 245 ? -14.539 -18.422 -7.867 1 90.06 245 GLU B C 1
ATOM 4456 O O . GLU B 1 245 ? -13.484 -17.844 -8.109 1 90.06 245 GLU B O 1
ATOM 4461 N N . GLY B 1 246 ? -14.68 -19.297 -6.93 1 92.81 246 GLY B N 1
ATOM 4462 C CA . GLY B 1 246 ? -13.594 -19.562 -6.004 1 92.81 246 GLY B CA 1
ATOM 4463 C C . GLY B 1 246 ? -12.547 -20.516 -6.57 1 92.81 246 GLY B C 1
ATOM 4464 O O . GLY B 1 246 ? -11.445 -20.625 -6.035 1 92.81 246 GLY B O 1
ATOM 4465 N N . LEU B 1 247 ? -12.883 -21.141 -7.695 1 91 247 LEU B N 1
ATOM 4466 C CA . LEU B 1 247 ? -11.992 -22.156 -8.266 1 91 247 LEU B CA 1
ATOM 4467 C C . LEU B 1 247 ? -10.992 -21.516 -9.211 1 91 247 LEU B C 1
ATOM 4469 O O . LEU B 1 247 ? -9.984 -22.141 -9.578 1 91 247 LEU B O 1
ATOM 4473 N N . THR B 1 248 ? -11.172 -20.281 -9.555 1 88.94 248 THR B N 1
ATOM 4474 C CA . THR B 1 248 ? -10.352 -19.656 -10.586 1 88.94 248 THR B CA 1
ATOM 4475 C C . THR B 1 248 ? -9.297 -18.75 -9.953 1 88.94 248 THR B C 1
ATOM 4477 O O . THR B 1 248 ? -9.312 -18.516 -8.742 1 88.94 248 THR B O 1
ATOM 4480 N N . THR B 1 249 ? -8.367 -18.344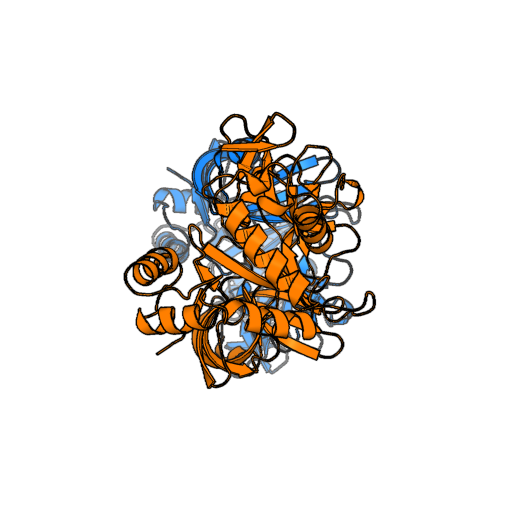 -10.781 1 86 249 THR B N 1
ATOM 4481 C CA . THR B 1 249 ? -7.418 -17.297 -10.406 1 86 249 THR B CA 1
ATOM 4482 C C . THR B 1 249 ? -7.672 -16.031 -11.211 1 86 249 THR B C 1
ATOM 4484 O O . THR B 1 249 ? -7.602 -16.031 -12.438 1 86 249 THR B O 1
ATOM 4487 N N . PRO B 1 250 ? -7.93 -14.883 -10.5 1 88.75 250 PRO B N 1
ATOM 4488 C CA . PRO B 1 250 ? -8.102 -14.797 -9.047 1 88.75 250 PRO B CA 1
ATOM 4489 C C . PRO B 1 250 ? -9.352 -15.523 -8.562 1 88.75 250 PRO B C 1
ATOM 4491 O O . PRO B 1 250 ? -10.32 -15.656 -9.312 1 88.75 250 PRO B O 1
ATOM 4494 N N . ALA B 1 251 ? -9.211 -15.984 -7.371 1 92.44 251 ALA B N 1
ATOM 4495 C CA . ALA B 1 251 ? -10.391 -16.547 -6.719 1 92.44 251 ALA B CA 1
ATOM 4496 C C . ALA B 1 251 ? -11.25 -15.461 -6.094 1 92.44 251 ALA B C 1
ATOM 4498 O O . ALA B 1 251 ? -10.742 -14.594 -5.367 1 92.44 251 ALA B O 1
ATOM 4499 N N . VAL B 1 252 ? -12.531 -15.5 -6.367 1 92.62 252 VAL B N 1
ATOM 4500 C CA . VAL B 1 252 ? -13.453 -14.531 -5.785 1 92.62 252 VAL B CA 1
ATOM 4501 C C . VAL B 1 252 ? -14.508 -15.258 -4.961 1 92.62 252 VAL B C 1
ATOM 4503 O O . VAL B 1 252 ? -15.18 -16.172 -5.461 1 92.62 252 VAL B O 1
ATOM 4506 N N . TYR B 1 253 ? -14.648 -14.852 -3.725 1 96.25 253 TYR B N 1
ATOM 4507 C CA . TYR B 1 253 ? -15.656 -15.391 -2.824 1 96.25 253 TYR B CA 1
ATOM 4508 C C . TYR B 1 253 ? -16.594 -14.289 -2.332 1 96.25 253 TYR B C 1
ATOM 4510 O O . TYR B 1 253 ? -16.141 -13.195 -1.982 1 96.25 253 TYR B O 1
ATOM 4518 N N . GLY B 1 254 ? -17.891 -14.555 -2.447 1 97.19 254 GLY B N 1
ATOM 4519 C CA . GLY B 1 254 ? -18.797 -13.719 -1.666 1 97.19 254 GLY B CA 1
ATOM 4520 C C . GLY B 1 254 ? -18.672 -13.953 -0.171 1 97.19 254 GLY B C 1
ATOM 4521 O O . GLY B 1 254 ? -18.531 -15.094 0.277 1 97.19 254 GLY B O 1
ATOM 4522 N N . ILE B 1 255 ? -18.719 -12.852 0.601 1 97.81 255 ILE B N 1
ATOM 4523 C CA . ILE B 1 255 ? -18.547 -13.039 2.037 1 97.81 255 ILE B CA 1
ATOM 4524 C C . ILE B 1 255 ? -19.516 -12.125 2.791 1 97.81 255 ILE B C 1
ATOM 4526 O O . ILE B 1 255 ? -20 -11.133 2.242 1 97.81 255 ILE B O 1
ATOM 4530 N N . LYS B 1 256 ? -19.828 -12.531 3.936 1 97.62 256 LYS B N 1
ATOM 4531 C CA . LYS B 1 256 ? -20.516 -11.719 4.941 1 97.62 256 LYS B CA 1
ATOM 4532 C C . LYS B 1 256 ? -19.688 -11.617 6.215 1 97.62 256 LYS B C 1
ATOM 4534 O O . LYS B 1 256 ? -19.375 -12.625 6.848 1 97.62 256 LYS B O 1
ATOM 4539 N N . VAL B 1 257 ? -19.391 -10.422 6.555 1 96.69 257 VAL B N 1
ATOM 4540 C CA . VAL B 1 257 ? -18.531 -10.203 7.715 1 96.69 257 VAL B CA 1
ATOM 4541 C C . VAL B 1 257 ? -19.297 -10.531 8.992 1 96.69 257 VAL B C 1
ATOM 4543 O O . VAL B 1 257 ? -20.438 -10.086 9.172 1 96.69 257 VAL B O 1
ATOM 4546 N N . ARG B 1 258 ? -18.656 -11.305 9.859 1 95.25 258 ARG B N 1
ATOM 4547 C CA . ARG B 1 258 ? -19.25 -11.633 11.148 1 95.25 258 ARG B CA 1
ATOM 4548 C C . ARG B 1 258 ? -18.672 -10.75 12.258 1 95.25 258 ARG B C 1
ATOM 4550 O O . ARG B 1 258 ? -19.422 -10.195 13.062 1 95.25 258 ARG B O 1
ATOM 4557 N N . THR B 1 259 ? -17.359 -10.727 12.242 1 93.69 259 THR B N 1
ATOM 4558 C CA . THR B 1 259 ? -16.656 -9.969 13.281 1 93.69 259 THR B CA 1
ATOM 4559 C C . THR B 1 259 ? -15.352 -9.391 12.75 1 93.69 259 THR B C 1
ATOM 4561 O O . THR B 1 259 ? -14.625 -10.062 12.023 1 93.69 259 THR B O 1
ATOM 4564 N N . ILE B 1 260 ? -15.125 -8.164 13.078 1 92.56 260 ILE B N 1
ATOM 4565 C CA . ILE B 1 260 ? -13.836 -7.555 12.773 1 92.56 260 ILE B CA 1
ATOM 4566 C C . ILE B 1 260 ? -12.875 -7.773 13.938 1 92.56 260 ILE B C 1
ATOM 4568 O O . ILE B 1 260 ? -13.211 -7.492 15.094 1 92.56 260 ILE B O 1
ATOM 4572 N N . LEU B 1 261 ? -11.742 -8.266 13.625 1 90 261 LEU B N 1
ATOM 4573 C CA . LEU B 1 261 ? -10.75 -8.547 14.656 1 90 261 LEU B CA 1
ATOM 4574 C C . LEU B 1 261 ? -9.773 -7.379 14.805 1 90 261 LEU B C 1
ATOM 4576 O O . LEU B 1 261 ? -9.406 -7.012 15.922 1 90 261 LEU B O 1
ATOM 4580 N N . SER B 1 262 ? -9.312 -6.82 13.727 1 88.56 262 SER B N 1
ATOM 4581 C CA . SER B 1 262 ? -8.43 -5.66 13.711 1 88.56 262 SER B CA 1
ATOM 4582 C C . SER B 1 262 ? -8.523 -4.906 12.391 1 88.56 262 SER B C 1
ATOM 4584 O O . SER B 1 262 ? -8.938 -5.473 11.375 1 88.56 262 SER B O 1
ATOM 4586 N N . SER B 1 263 ? -8.266 -3.656 12.438 1 86.75 263 SER B N 1
ATOM 4587 C CA . SER B 1 263 ? -8.281 -2.816 11.242 1 86.75 263 SER B CA 1
ATOM 4588 C C . SER B 1 263 ? -7.383 -1.601 11.414 1 86.75 263 SER B C 1
ATOM 4590 O O . SER B 1 263 ? -7.191 -1.108 12.523 1 86.75 263 SER B O 1
ATOM 4592 N N . THR B 1 264 ? -6.828 -1.205 10.32 1 81.12 264 THR B N 1
ATOM 4593 C CA . THR B 1 264 ? -6.062 0.037 10.336 1 81.12 264 THR B CA 1
ATOM 4594 C C . THR B 1 264 ? -6.977 1.239 10.125 1 81.12 264 THR B C 1
ATOM 4596 O O . THR B 1 264 ? -6.566 2.383 10.328 1 81.12 264 THR B O 1
ATOM 4599 N N . ILE B 1 265 ? -8.18 0.942 9.719 1 80.69 265 ILE B N 1
ATOM 4600 C CA . ILE B 1 265 ? -9.141 2.027 9.531 1 80.69 265 ILE B CA 1
ATOM 4601 C C . ILE B 1 265 ? -10.023 2.156 10.773 1 80.69 265 ILE B C 1
ATOM 4603 O O . ILE B 1 265 ? -10.398 1.151 11.375 1 80.69 265 ILE B O 1
ATOM 4607 N N . ASP B 1 266 ? -10.336 3.35 11.039 1 75.62 266 ASP B N 1
ATOM 4608 C CA . ASP B 1 266 ? -11.211 3.6 12.18 1 75.62 266 ASP B CA 1
ATOM 4609 C C . ASP B 1 266 ? -12.664 3.279 11.844 1 75.62 266 ASP B C 1
ATOM 4611 O O . ASP B 1 266 ? -13.055 3.311 10.68 1 75.62 266 ASP B O 1
ATOM 4615 N N . GLU B 1 267 ? -13.43 3.025 12.82 1 75.81 267 GLU B N 1
ATOM 4616 C CA . GLU B 1 267 ? -14.852 2.701 12.719 1 75.81 267 GLU B CA 1
ATOM 4617 C C . GLU B 1 267 ? -15.094 1.604 11.688 1 75.81 267 GLU B C 1
ATOM 4619 O O . GLU B 1 267 ? -15.961 1.737 10.82 1 75.81 267 GLU B O 1
ATOM 4624 N N . ALA B 1 268 ? -14.258 0.655 11.781 1 75.06 268 ALA B N 1
ATOM 4625 C CA . ALA B 1 268 ? -14.289 -0.456 10.836 1 75.06 268 ALA B CA 1
ATOM 4626 C C . ALA B 1 268 ? -15.656 -1.137 10.828 1 75.06 268 ALA B C 1
ATOM 4628 O O . ALA B 1 268 ? -16.078 -1.687 9.812 1 75.06 268 ALA B O 1
ATOM 4629 N N . ASP B 1 269 ? -16.344 -0.958 11.859 1 78.12 269 ASP B N 1
ATOM 4630 C CA . ASP B 1 269 ? -17.656 -1.586 11.961 1 78.12 269 ASP B CA 1
ATOM 4631 C C . ASP B 1 269 ? -18.625 -0.996 10.945 1 78.12 269 ASP B C 1
ATOM 4633 O O . ASP B 1 269 ? -19.516 -1.693 10.445 1 78.12 269 ASP B O 1
ATOM 4637 N N . SER B 1 270 ? -18.359 0.226 10.68 1 76.75 270 SER B N 1
ATOM 4638 C CA . SER B 1 270 ? -19.219 0.865 9.688 1 76.75 270 SER B CA 1
ATOM 4639 C C . SER B 1 270 ? -18.984 0.296 8.297 1 76.75 270 SER B C 1
ATOM 4641 O O . SER B 1 270 ? -19.844 0.379 7.426 1 76.75 270 SER B O 1
ATOM 4643 N N . PHE B 1 271 ? -17.812 -0.339 8.133 1 82.12 271 PHE B N 1
ATOM 4644 C CA . PHE B 1 271 ? -17.453 -0.921 6.848 1 82.12 271 PHE B CA 1
ATOM 4645 C C . PHE B 1 271 ? -17.922 -2.365 6.75 1 82.12 271 PHE B C 1
ATOM 4647 O O . PHE B 1 271 ? -18.125 -2.887 5.652 1 82.12 271 PHE B O 1
ATOM 4654 N N . ALA B 1 272 ? -18.125 -2.939 7.906 1 85.19 272 ALA B N 1
ATOM 4655 C CA . ALA B 1 272 ? -18.344 -4.383 7.969 1 85.19 272 ALA B CA 1
ATOM 4656 C C . ALA B 1 272 ? -19.5 -4.809 7.059 1 85.19 272 ALA B C 1
ATOM 4658 O O . ALA B 1 272 ? -19.375 -5.789 6.32 1 85.19 272 ALA B O 1
ATOM 4659 N N . ARG B 1 273 ? -20.547 -4.047 7.039 1 88.38 273 ARG B N 1
ATOM 4660 C CA . ARG B 1 273 ? -21.734 -4.438 6.285 1 88.38 273 ARG B CA 1
ATOM 4661 C C . ARG B 1 273 ? -21.562 -4.148 4.801 1 88.38 273 ARG B C 1
ATOM 4663 O O . ARG B 1 273 ? -22.344 -4.621 3.973 1 88.38 273 ARG B O 1
ATOM 4670 N N . ARG B 1 274 ? -20.562 -3.465 4.48 1 91.06 274 ARG B N 1
ATOM 4671 C CA . ARG B 1 274 ? -20.359 -3.047 3.094 1 91.06 274 ARG B CA 1
ATOM 4672 C C . ARG B 1 274 ? -19.344 -3.93 2.393 1 91.06 274 ARG B C 1
ATOM 4674 O O . ARG B 1 274 ? -19.156 -3.838 1.175 1 91.06 274 ARG B O 1
ATOM 4681 N N . ILE B 1 275 ? -18.688 -4.727 3.148 1 95 275 ILE B N 1
ATOM 4682 C CA . ILE B 1 275 ? -17.734 -5.672 2.574 1 95 275 ILE B CA 1
ATOM 4683 C C . ILE B 1 275 ? -18.484 -6.891 2.037 1 95 275 ILE B C 1
ATOM 4685 O O . ILE B 1 275 ? -19.156 -7.594 2.789 1 95 275 ILE B O 1
ATOM 4689 N N . THR B 1 276 ? -18.297 -7.164 0.74 1 95.38 276 THR B N 1
ATOM 4690 C CA . THR B 1 276 ? -19.172 -8.164 0.161 1 95.38 276 THR B CA 1
ATOM 4691 C C . THR B 1 276 ? -18.375 -9.297 -0.478 1 95.38 276 THR B C 1
ATOM 4693 O O . THR B 1 276 ? -18.922 -10.328 -0.853 1 95.38 276 THR B O 1
ATOM 4696 N N . HIS B 1 277 ? -17.047 -9.133 -0.614 1 95.88 277 HIS B N 1
ATOM 4697 C CA . HIS B 1 277 ? -16.312 -10.172 -1.321 1 95.88 277 HIS B CA 1
ATOM 4698 C C . HIS B 1 277 ? -14.844 -10.188 -0.895 1 95.88 277 HIS B C 1
ATOM 4700 O O . HIS B 1 277 ? -14.352 -9.219 -0.3 1 95.88 277 HIS B O 1
ATOM 4706 N N . MET B 1 278 ? -14.273 -11.281 -1.113 1 95.25 278 MET B N 1
ATOM 4707 C CA . MET B 1 278 ? -12.828 -11.469 -1.043 1 95.25 278 MET B CA 1
ATOM 4708 C C . MET B 1 278 ? -12.266 -11.891 -2.396 1 95.25 278 MET B C 1
ATOM 4710 O O . MET B 1 278 ? -12.859 -12.727 -3.084 1 95.25 278 MET B O 1
ATOM 4714 N N . ARG B 1 279 ? -11.227 -11.273 -2.824 1 92.88 279 ARG B N 1
ATOM 4715 C CA . ARG B 1 279 ? -10.508 -11.641 -4.043 1 92.88 279 ARG B CA 1
ATOM 4716 C C . ARG B 1 279 ? -9.062 -12.008 -3.742 1 92.88 279 ARG B C 1
ATOM 4718 O O . ARG B 1 279 ? -8.328 -11.219 -3.131 1 92.88 279 ARG B O 1
ATOM 4725 N N . SER B 1 280 ? -8.672 -13.211 -4.145 1 91.75 280 SER B N 1
ATOM 4726 C CA . SER B 1 280 ? -7.324 -13.695 -3.846 1 91.75 280 SER B CA 1
ATOM 4727 C C . SER B 1 280 ? -6.562 -14.031 -5.121 1 91.75 280 SER B C 1
ATOM 4729 O O . SER B 1 280 ? -7.043 -14.805 -5.957 1 91.75 280 SER B O 1
ATOM 4731 N N . TYR B 1 281 ? -5.379 -13.469 -5.191 1 88.62 281 TYR B N 1
ATOM 4732 C CA . TYR B 1 281 ? -4.465 -13.812 -6.281 1 88.62 281 TYR B CA 1
ATOM 4733 C C . TYR B 1 281 ? -3.453 -14.859 -5.836 1 88.62 281 TYR B C 1
ATOM 4735 O O . TYR B 1 281 ? -2.541 -15.211 -6.59 1 88.62 281 TYR B O 1
ATOM 4743 N N . LEU B 1 282 ? -3.666 -15.297 -4.637 1 86.62 282 LEU B N 1
ATOM 4744 C CA . LEU B 1 282 ? -2.85 -16.391 -4.105 1 86.62 282 LEU B CA 1
ATOM 4745 C C . LEU B 1 282 ? -3.426 -17.734 -4.5 1 86.62 282 LEU B C 1
ATOM 4747 O O . LEU B 1 282 ? -4.59 -18.031 -4.219 1 86.62 282 LEU B O 1
ATOM 4751 N N . GLY B 1 283 ? -2.629 -18.5 -5.094 1 82.81 283 GLY B N 1
ATOM 4752 C CA . GLY B 1 283 ? -3.062 -19.828 -5.496 1 82.81 283 GLY B CA 1
ATOM 4753 C C . GLY B 1 283 ? -3.48 -20.703 -4.324 1 82.81 283 GLY B C 1
ATOM 4754 O O . GLY B 1 283 ? -4.305 -21.609 -4.477 1 82.81 283 GLY B O 1
ATOM 4755 N N . ALA B 1 284 ? -3.025 -20.359 -3.166 1 82.5 284 ALA B N 1
ATOM 4756 C CA . ALA B 1 284 ? -3.26 -21.141 -1.962 1 82.5 284 ALA B CA 1
ATOM 4757 C C . ALA B 1 284 ? -4.742 -21.172 -1.599 1 82.5 284 ALA B C 1
ATOM 4759 O O . ALA B 1 284 ? -5.199 -22.062 -0.884 1 82.5 284 ALA B O 1
ATOM 4760 N N . TYR B 1 285 ? -5.492 -20.266 -2.172 1 89.25 285 TYR B N 1
ATOM 4761 C CA . TYR B 1 285 ? -6.867 -20.156 -1.697 1 89.25 285 TYR B CA 1
ATOM 4762 C C . TYR B 1 285 ? -7.855 -20.469 -2.818 1 89.25 285 TYR B C 1
ATOM 4764 O O . TYR B 1 285 ? -9.07 -20.359 -2.633 1 89.25 285 TYR B O 1
ATOM 4772 N N . THR B 1 286 ? -7.293 -20.844 -3.896 1 89.81 286 THR B N 1
ATOM 4773 C CA . THR B 1 286 ? -8.156 -21.312 -4.973 1 89.81 286 THR B CA 1
ATOM 4774 C C . THR B 1 286 ? -8.812 -22.641 -4.59 1 89.81 286 THR B C 1
ATOM 4776 O O . THR B 1 286 ? -8.141 -23.578 -4.176 1 89.81 286 THR B O 1
ATOM 4779 N N . GLY B 1 287 ? -10.117 -22.641 -4.672 1 92.31 287 GLY B N 1
ATOM 4780 C CA . GLY B 1 287 ? -10.875 -23.844 -4.379 1 92.31 287 GLY B CA 1
ATOM 4781 C C . GLY B 1 287 ? -10.875 -24.203 -2.902 1 92.31 287 GLY B C 1
ATOM 4782 O O . GLY B 1 287 ? -11.328 -25.281 -2.523 1 92.31 287 GLY B O 1
ATOM 4783 N N . ALA B 1 288 ? -10.508 -23.312 -2.072 1 92.06 288 ALA B N 1
ATOM 4784 C CA . ALA B 1 288 ? -10.25 -23.641 -0.672 1 92.06 288 ALA B CA 1
ATOM 4785 C C . ALA B 1 288 ? -11.531 -23.578 0.151 1 92.06 288 ALA B C 1
ATOM 4787 O O . ALA B 1 288 ? -11.648 -24.219 1.193 1 92.06 288 ALA B O 1
ATOM 4788 N N . PHE B 1 289 ? -12.508 -22.828 -0.258 1 95.88 289 PHE B N 1
ATOM 4789 C CA . PHE B 1 289 ? -13.648 -22.547 0.6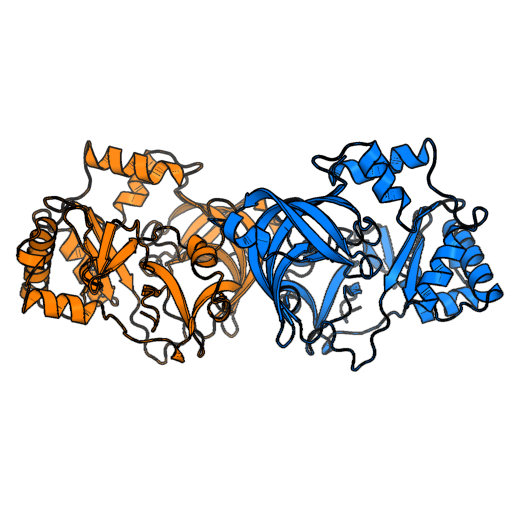09 1 95.88 289 PHE B CA 1
ATOM 4790 C C . PHE B 1 289 ? -14.953 -22.844 -0.106 1 95.88 289 PHE B C 1
ATOM 4792 O O . PHE B 1 289 ? -15.008 -22.875 -1.338 1 95.88 289 PHE B O 1
ATOM 4799 N N . ARG B 1 290 ? -16 -23.172 0.718 1 96.81 290 ARG B N 1
ATOM 4800 C CA . ARG B 1 290 ? -17.359 -23.422 0.262 1 96.81 290 ARG B CA 1
ATOM 4801 C C . ARG B 1 290 ? -18.359 -22.516 0.983 1 96.81 290 ARG B C 1
ATOM 4803 O O . ARG B 1 290 ? -18.109 -22.078 2.107 1 96.81 290 ARG B O 1
ATOM 4810 N N . SER B 1 291 ? -19.453 -22.297 0.238 1 97.69 291 SER B N 1
ATOM 4811 C CA . SER B 1 291 ? -20.531 -21.562 0.9 1 97.69 291 SER B CA 1
ATOM 4812 C C . SER B 1 291 ? -20.891 -22.203 2.24 1 97.69 291 SER B C 1
ATOM 4814 O O . SER B 1 291 ? -21 -23.422 2.342 1 97.69 291 SER B O 1
ATOM 4816 N N . GLY B 1 292 ? -20.984 -21.375 3.26 1 97.31 292 GLY B N 1
ATOM 4817 C CA . GLY B 1 292 ? -21.266 -21.859 4.598 1 97.31 292 GLY B CA 1
ATOM 4818 C C . GLY B 1 292 ? -20.047 -21.922 5.492 1 97.31 292 GLY B C 1
ATOM 4819 O O . GLY B 1 292 ? -20.172 -21.984 6.719 1 97.31 292 GLY B O 1
ATOM 4820 N N . ASP B 1 293 ? -18.859 -21.875 4.918 1 96.31 293 ASP B N 1
ATOM 4821 C CA . ASP B 1 293 ? -17.641 -21.875 5.699 1 96.31 293 ASP B CA 1
ATOM 4822 C C . ASP B 1 293 ? -17.469 -20.562 6.457 1 96.31 293 ASP B C 1
ATOM 4824 O O . ASP B 1 293 ? -17.859 -19.5 5.969 1 96.31 293 ASP B O 1
ATOM 4828 N N . THR B 1 294 ? -16.891 -20.672 7.605 1 94.75 294 THR B N 1
ATOM 4829 C CA . THR B 1 294 ? -16.375 -19.5 8.289 1 94.75 294 THR B CA 1
ATOM 4830 C C . THR B 1 294 ? -14.859 -19.391 8.117 1 94.75 294 THR B C 1
ATOM 4832 O O . THR B 1 294 ? -14.133 -20.375 8.328 1 94.75 294 THR B O 1
ATOM 4835 N N . VAL B 1 295 ? -14.438 -18.219 7.727 1 93.5 295 VAL B N 1
ATOM 4836 C CA . VAL B 1 295 ? -13.023 -18.062 7.426 1 93.5 295 VAL B CA 1
ATOM 4837 C C . VAL B 1 295 ? -12.453 -16.875 8.195 1 93.5 295 VAL B C 1
ATOM 4839 O O . VAL B 1 295 ? -13.133 -15.859 8.383 1 93.5 295 VAL B O 1
ATOM 4842 N N . HIS B 1 296 ? -11.281 -17.031 8.688 1 92.31 296 HIS B N 1
ATOM 4843 C CA . HIS B 1 296 ? -10.461 -15.914 9.156 1 92.31 296 HIS B CA 1
ATOM 4844 C C . HIS B 1 296 ? -9.703 -15.258 8 1 92.31 296 HIS B C 1
ATOM 4846 O O . HIS B 1 296 ? -8.914 -15.914 7.324 1 92.31 296 HIS B O 1
ATOM 4852 N N . LEU B 1 297 ? -9.992 -14.008 7.816 1 91.06 297 LEU B N 1
ATOM 4853 C CA . LEU B 1 297 ? -9.398 -13.281 6.699 1 91.06 297 LEU B CA 1
ATOM 4854 C C . LEU B 1 297 ? -8.531 -12.133 7.199 1 91.06 297 LEU B C 1
ATOM 4856 O O . LEU B 1 297 ? -8.922 -11.406 8.117 1 91.06 297 LEU B O 1
ATOM 4860 N N . SER B 1 298 ? -7.355 -12.008 6.703 1 90.44 298 SER B N 1
ATOM 4861 C CA . SER B 1 298 ? -6.48 -10.859 6.895 1 90.44 298 SER B CA 1
ATOM 4862 C C . SER B 1 298 ? -5.895 -10.375 5.57 1 90.44 298 SER B C 1
ATOM 4864 O O . SER B 1 298 ? -5.203 -11.133 4.887 1 90.44 298 SER B O 1
ATOM 4866 N N . GLY B 1 299 ? -6.27 -9.195 5.184 1 90.94 299 GLY B N 1
ATOM 4867 C CA . GLY B 1 299 ? -5.801 -8.656 3.914 1 90.94 299 GLY B CA 1
ATOM 4868 C C . GLY B 1 299 ? -6.059 -7.168 3.766 1 90.94 299 GLY B C 1
ATOM 4869 O O . GLY B 1 299 ? -6.23 -6.457 4.762 1 90.94 299 GLY B O 1
ATOM 4870 N N . LYS B 1 300 ? -5.953 -6.715 2.574 1 91.62 300 LYS B N 1
ATOM 4871 C CA . LYS B 1 300 ? -6.168 -5.305 2.271 1 91.62 300 LYS B CA 1
ATOM 4872 C C . LYS B 1 300 ? -7.656 -5 2.102 1 91.62 300 LYS B C 1
ATOM 4874 O O . LYS B 1 300 ? -8.367 -5.723 1.4 1 91.62 300 LYS B O 1
ATOM 4879 N N . LEU B 1 301 ? -8.094 -3.996 2.836 1 92.75 301 LEU B N 1
ATOM 4880 C CA . LEU B 1 301 ? -9.422 -3.455 2.561 1 92.75 301 LEU B CA 1
ATOM 4881 C C . LEU B 1 301 ? -9.391 -2.549 1.335 1 92.75 301 LEU B C 1
ATOM 4883 O O . LEU B 1 301 ? -8.586 -1.616 1.264 1 92.75 301 LEU B O 1
ATOM 4887 N N . VAL B 1 302 ? -10.242 -2.865 0.326 1 94.25 302 VAL B N 1
ATOM 4888 C CA . VAL B 1 302 ? -10.227 -2.098 -0.915 1 94.25 302 VAL B CA 1
ATOM 4889 C C . VAL B 1 302 ? -11.641 -1.604 -1.237 1 94.25 302 VAL B C 1
ATOM 4891 O O . VAL B 1 302 ? -12.625 -2.281 -0.931 1 94.25 302 VAL B O 1
ATOM 4894 N N . HIS B 1 303 ? -11.68 -0.412 -1.762 1 95.06 303 HIS B N 1
ATOM 4895 C CA . HIS B 1 303 ? -12.875 0.006 -2.49 1 95.06 303 HIS B CA 1
ATOM 4896 C C . HIS B 1 303 ? -12.844 -0.5 -3.928 1 95.06 303 HIS B C 1
ATOM 4898 O O . HIS B 1 303 ? -11.852 -0.324 -4.633 1 95.06 303 HIS B O 1
ATOM 4904 N N . THR B 1 304 ? -13.922 -1.147 -4.312 1 93.56 304 THR B N 1
ATOM 4905 C CA . THR B 1 304 ? -13.992 -1.715 -5.656 1 93.56 304 THR B CA 1
ATOM 4906 C C . THR B 1 304 ? -15.078 -1.03 -6.477 1 93.56 304 THR B C 1
ATOM 4908 O O . THR B 1 304 ? -16.172 -0.757 -5.973 1 93.56 304 THR B O 1
ATOM 4911 N N . GLN B 1 305 ? -14.672 -0.713 -7.68 1 90.81 305 GLN B N 1
ATOM 4912 C CA . GLN B 1 305 ? -15.625 -0.177 -8.648 1 90.81 305 GLN B CA 1
ATOM 4913 C C . GLN B 1 305 ? -15.703 -1.062 -9.891 1 90.81 305 GLN B C 1
ATOM 4915 O O . GLN B 1 305 ? -14.688 -1.336 -10.531 1 90.81 305 GLN B O 1
ATOM 4920 N N . ASP B 1 306 ? -16.828 -1.572 -10.109 1 85.38 306 ASP B N 1
ATOM 4921 C CA . ASP B 1 306 ? -17.141 -2.365 -11.297 1 85.38 306 ASP B CA 1
ATOM 4922 C C . ASP B 1 306 ? -18.328 -1.78 -12.047 1 85.38 306 ASP B C 1
ATOM 4924 O O . ASP B 1 306 ? -19.469 -2.191 -11.836 1 85.38 306 ASP B O 1
ATOM 4928 N N . GLY B 1 307 ? -18.016 -0.989 -13.055 1 80.44 307 GLY B N 1
ATOM 4929 C CA . GLY B 1 307 ? -19.094 -0.246 -13.68 1 80.44 307 GLY B CA 1
ATOM 4930 C C . GLY B 1 307 ? -19.906 0.585 -12.695 1 80.44 307 GLY B C 1
ATOM 4931 O O . GLY B 1 307 ? -19.344 1.446 -12.008 1 80.44 307 GLY B O 1
ATOM 4932 N N . ASP B 1 308 ? -21.125 0.181 -12.547 1 80.5 308 ASP B N 1
ATOM 4933 C CA . ASP B 1 308 ? -22 0.944 -11.664 1 80.5 308 ASP B CA 1
ATOM 4934 C C . ASP B 1 308 ? -21.984 0.373 -10.25 1 80.5 308 ASP B C 1
ATOM 4936 O O . ASP B 1 308 ? -22.531 0.979 -9.328 1 80.5 308 ASP B O 1
ATOM 4940 N N . HIS B 1 309 ? -21.391 -0.713 -10.172 1 83.38 309 HIS B N 1
ATOM 4941 C CA . HIS B 1 309 ? -21.344 -1.342 -8.859 1 83.38 309 HIS B CA 1
ATOM 4942 C C . HIS B 1 309 ? -20.125 -0.889 -8.062 1 83.38 309 HIS B C 1
ATOM 4944 O O . HIS B 1 309 ? -19 -0.905 -8.586 1 83.38 309 HIS B O 1
ATOM 4950 N N . SER B 1 310 ? -20.453 -0.328 -6.926 1 89.31 310 SER B N 1
ATOM 4951 C CA . SER B 1 310 ? -19.422 0.163 -6.02 1 89.31 310 SER B CA 1
ATOM 4952 C C . SER B 1 310 ? -19.547 -0.478 -4.641 1 89.31 310 SER B C 1
ATOM 4954 O O . SER B 1 310 ? -20.656 -0.672 -4.141 1 89.31 310 SER B O 1
ATOM 4956 N N . GLY B 1 311 ? -18.422 -0.932 -4.133 1 91.56 311 GLY B N 1
ATOM 4957 C CA . GLY B 1 311 ? -18.438 -1.552 -2.816 1 91.56 311 GLY B CA 1
ATOM 4958 C C . GLY B 1 311 ? -17.047 -1.772 -2.254 1 91.56 311 GLY B C 1
ATOM 4959 O O . GLY B 1 311 ? -16.078 -1.121 -2.68 1 91.56 311 GLY B O 1
ATOM 4960 N N . PHE B 1 312 ? -17.016 -2.568 -1.161 1 94.75 312 PHE B N 1
ATOM 4961 C CA . PHE B 1 312 ? -15.742 -2.863 -0.507 1 94.75 312 PHE B CA 1
ATOM 4962 C C . PHE B 1 312 ? -15.477 -4.363 -0.495 1 94.75 312 PHE B C 1
ATOM 4964 O O . PHE B 1 312 ? -16.406 -5.164 -0.527 1 94.75 312 PHE B O 1
ATOM 4971 N N . GLY B 1 313 ? -14.258 -4.715 -0.529 1 94.69 313 GLY B N 1
ATOM 4972 C CA . GLY B 1 313 ? -13.805 -6.094 -0.474 1 94.69 313 GLY B CA 1
ATOM 4973 C C . GLY B 1 313 ? -12.445 -6.254 0.185 1 94.69 313 GLY B C 1
ATOM 4974 O O . GLY B 1 313 ? -11.836 -5.27 0.605 1 94.69 313 GLY B O 1
ATOM 4975 N N . ILE B 1 314 ? -12.102 -7.5 0.363 1 94.62 314 ILE B N 1
ATOM 4976 C CA . ILE B 1 314 ? -10.781 -7.848 0.881 1 94.62 314 ILE B CA 1
ATOM 4977 C C . ILE B 1 314 ? -9.922 -8.43 -0.239 1 94.62 314 ILE B C 1
ATOM 4979 O O . ILE B 1 314 ? -10.359 -9.328 -0.958 1 94.62 314 ILE B O 1
ATOM 4983 N N . GLU B 1 315 ? -8.789 -7.844 -0.372 1 92.88 315 GLU B N 1
ATOM 4984 C CA . GLU B 1 315 ? -7.871 -8.305 -1.411 1 92.88 315 GLU B CA 1
ATOM 4985 C C . GLU B 1 315 ? -6.66 -9.008 -0.806 1 92.88 315 GLU B C 1
ATOM 4987 O O . GLU B 1 315 ? -6.031 -8.484 0.119 1 92.88 315 GLU B O 1
ATOM 4992 N N . LEU B 1 316 ? -6.391 -10.18 -1.339 1 90.94 316 LEU B N 1
ATOM 4993 C CA . LEU B 1 316 ? -5.172 -10.914 -1.006 1 90.94 316 LEU B CA 1
ATOM 4994 C C . LEU B 1 316 ? -4.234 -10.984 -2.207 1 90.94 316 LEU B C 1
ATOM 4996 O O . LEU B 1 316 ? -4.512 -11.695 -3.176 1 90.94 316 LEU B O 1
ATOM 5000 N N . THR B 1 317 ? -3.199 -10.172 -2.174 1 88.06 317 THR B N 1
ATOM 5001 C CA . THR B 1 317 ? -2.229 -10.148 -3.262 1 88.06 317 THR B CA 1
ATOM 5002 C C . THR B 1 317 ? -0.864 -10.633 -2.779 1 88.06 317 THR B C 1
ATOM 5004 O O . THR B 1 317 ? -0.474 -10.367 -1.64 1 88.06 317 THR B O 1
ATOM 5007 N N . PRO B 1 318 ? -0.18 -11.312 -3.619 1 85.44 318 PRO B N 1
ATOM 5008 C CA . PRO B 1 318 ? 1.122 -11.844 -3.205 1 85.44 318 PRO B CA 1
ATOM 5009 C C . PRO B 1 318 ? 2.23 -10.789 -3.271 1 85.44 318 PRO B C 1
ATOM 5011 O O . PRO B 1 318 ? 3.348 -11.039 -2.809 1 85.44 318 PRO B O 1
ATOM 5014 N N . TRP B 1 319 ? 1.992 -9.625 -3.818 1 84 319 TRP B N 1
ATOM 5015 C CA . TRP B 1 319 ? 3.037 -8.617 -3.963 1 84 319 TRP B CA 1
ATOM 5016 C C . TRP B 1 319 ? 3.223 -7.836 -2.664 1 84 319 TRP B C 1
ATOM 5018 O O . TRP B 1 319 ? 4.23 -7.148 -2.486 1 84 319 TRP B O 1
ATOM 5028 N N . THR B 1 320 ? 2.109 -7.762 -1.887 1 69.62 320 THR B N 1
ATOM 5029 C CA . THR B 1 320 ? 2.203 -7.023 -0.631 1 69.62 320 THR B CA 1
ATOM 5030 C C . THR B 1 320 ? 2.875 -7.871 0.445 1 69.62 320 THR B C 1
ATOM 5032 O O . THR B 1 320 ? 2.471 -9.008 0.688 1 69.62 320 THR B O 1
ATOM 5035 N N . VAL B 1 321 ? 4.109 -7.391 0.758 1 54.09 321 VAL B N 1
ATOM 5036 C CA . VAL B 1 321 ? 5.051 -8.125 1.599 1 54.09 321 VAL B CA 1
ATOM 5037 C C . VAL B 1 321 ? 4.59 -8.078 3.053 1 54.09 321 VAL B C 1
ATOM 5039 O O . VAL B 1 321 ? 4.836 -9.016 3.82 1 54.09 321 VAL B O 1
ATOM 5042 N N . SER B 1 322 ? 3.807 -6.883 3.303 1 51.59 322 SER B N 1
ATOM 5043 C CA . SER B 1 322 ? 3.652 -6.652 4.738 1 51.59 322 SER B CA 1
ATOM 5044 C C . SER B 1 322 ? 2.564 -7.547 5.324 1 51.59 322 SER B C 1
ATOM 5046 O O . SER B 1 322 ? 1.456 -7.617 4.789 1 51.59 322 SER B O 1
ATOM 5048 N N . GLY B 1 323 ? 3.049 -8.508 6.289 1 55.94 323 GLY B N 1
ATOM 5049 C CA . GLY B 1 323 ? 2.266 -9.422 7.102 1 55.94 323 GLY B CA 1
ATOM 5050 C C . GLY B 1 323 ? 1.466 -10.414 6.277 1 55.94 323 GLY B C 1
ATOM 5051 O O . GLY B 1 323 ? 1.188 -10.172 5.102 1 55.94 323 GLY B O 1
ATOM 5052 N N . SER B 1 324 ? 1.495 -11.703 6.484 1 58.75 324 SER B N 1
ATOM 5053 C CA . SER B 1 324 ? 0.936 -12.891 5.844 1 58.75 324 SER B CA 1
ATOM 5054 C C . SER B 1 324 ? -0.569 -12.75 5.641 1 58.75 324 SER B C 1
ATOM 5056 O O . SER B 1 324 ? -1.323 -12.625 6.609 1 58.75 324 SER B O 1
ATOM 5058 N N . TYR B 1 325 ? -0.962 -12.078 4.438 1 65.88 325 TYR B N 1
ATOM 5059 C CA . TYR B 1 325 ? -2.371 -12.234 4.098 1 65.88 325 TYR B CA 1
ATOM 5060 C C . TYR B 1 325 ? -2.801 -13.695 4.199 1 65.88 325 TYR B C 1
ATOM 5062 O O . TYR B 1 325 ? -2.098 -14.586 3.725 1 65.88 325 TYR B O 1
ATOM 5070 N N . VAL B 1 326 ? -3.82 -13.797 5.109 1 77.81 326 VAL B N 1
ATOM 5071 C CA . VAL B 1 326 ? -4.227 -15.172 5.379 1 77.81 326 VAL B CA 1
ATOM 5072 C C . VAL B 1 326 ? -5.738 -15.312 5.207 1 77.81 326 VAL B C 1
ATOM 5074 O O . VAL B 1 326 ? -6.484 -14.352 5.418 1 77.81 326 VAL B O 1
ATOM 5077 N N . ALA B 1 327 ? -6.105 -16.375 4.609 1 77.44 327 ALA B N 1
ATOM 5078 C CA . ALA B 1 327 ? -7.48 -16.875 4.633 1 77.44 327 ALA B CA 1
ATOM 5079 C C . ALA B 1 327 ? -7.539 -18.312 5.105 1 77.44 327 ALA B C 1
ATOM 5081 O O . ALA B 1 327 ? -7.09 -19.219 4.398 1 77.44 327 ALA B O 1
ATOM 5082 N N . ASN B 1 328 ? -8.031 -18.469 6.312 1 83.88 328 ASN B N 1
ATOM 5083 C CA . ASN B 1 328 ? -8.062 -19.812 6.875 1 83.88 328 ASN B CA 1
ATOM 5084 C C . ASN B 1 328 ? -9.453 -20.188 7.375 1 83.88 328 ASN B C 1
ATOM 5086 O O . ASN B 1 328 ? -10.156 -19.344 7.941 1 83.88 328 ASN B O 1
ATOM 5090 N N . LEU B 1 329 ? -9.797 -21.406 7.125 1 84.19 329 LEU B N 1
ATOM 5091 C CA . LEU B 1 329 ? -11.039 -21.906 7.691 1 84.19 329 LEU B CA 1
ATOM 5092 C C . LEU B 1 329 ? -11.031 -21.797 9.211 1 84.19 329 LEU B C 1
ATOM 5094 O O . LEU B 1 329 ? -10.055 -22.172 9.859 1 84.19 329 LEU B O 1
ATOM 5098 N N . ALA B 1 330 ? -12.156 -21.062 9.625 1 79.25 330 ALA B N 1
ATOM 5099 C CA . ALA B 1 330 ? -12.32 -20.938 11.078 1 79.25 330 ALA B CA 1
ATOM 5100 C C . ALA B 1 330 ? -13.188 -22.062 11.625 1 79.25 330 ALA B C 1
ATOM 5102 O O . ALA B 1 330 ? -14.328 -22.25 11.195 1 79.25 330 ALA B O 1
ATOM 5103 N N . GLY B 1 331 ? -12.75 -23.172 12.344 1 65.56 331 GLY B N 1
ATOM 5104 C CA . GLY B 1 331 ? -13.5 -24.219 13.016 1 65.56 331 GLY B CA 1
ATOM 5105 C C . GLY B 1 331 ? -13.609 -25.5 12.203 1 65.56 331 GLY B C 1
ATOM 5106 O O . GLY B 1 331 ? -13.367 -25.484 10.992 1 65.56 331 GLY B O 1
#

Sequence (662 aa):
MDHHGVVFKVIGDSHPGSHYLGYVKYHPDEKGDRRLFGQTYRQNSVVSKSFGILAGRPECYVYSDTLGCVITGIPREDVAVHYSCRQALTAIHKEPGAVADNSAGKDLLAITEWITANGAQGLIGVTGSFLVGCFNERSDIDLVCYGPEGYHVAQELFQQADLIRPYDGDDLTRLYIRRAKYMEGSSFDALMKQERRKLQGLTAGVGAHINCEPIRSDRDRTFARISSKEIGEISLLAEITDHAEGLTTPAVYGIKVRTILSSTIDEADSFARRITHMRSYLGAYTGAFRSGDTVHLSGKLVHTQDGDHSGFGIELTPWTVSGSYVANLAGMDHHGVVFKVIGDSHPGSHYLGYVKYHPDEKGDRRLFGQTYRQNSVVSKSFGILAGRPECYVYSDTLGCVITGIPREDVAVHYSCRQALTAIHKEPGAVADNSAGKDLLAITEWITANGAQGLIGVTGSFLVGCFNERSDIDLVCYGPEGYHVAQELFQQADLIRPYDGDDLTRLYIRRAKYMEGSSFDALMKQERRKLQGLTAGVGAHINCEPIRSDRDRTFARISSKEIGEISLLAEITDHAEGLTTPAVYGIKVRTILSSTIDEADSFARRITHMRSYLGAYTGAFRSGDTVHLSGKLVHTQDGDHSGFGIELTPWTVSGSYVANLAG

Nearest PDB structures (foldseek):
  7uy5-assembly1_J  TM=3.765E-01  e=8.855E-01  Tetrahymena thermophila
  4v5o-assembly2_B1  TM=4.178E-01  e=3.534E+00  Tetrahymena thermophila
  3kny-assembly1_A  TM=1.469E-01  e=1.522E+00  Bacteroides thetaiotaomicron VPI-5482
  2vxo-assembly1_B  TM=1.771E-01  e=8.206E+00  Homo sapiens
  7uy5-assembly1_J  TM=3.440E-01  e=9.420E-01  Tetrahymena thermophila

Organism: Streptomyces rubellomurinus (strain ATCC 31215) (NCBI:txid359131)

Foldseek 3Di:
DFPQAFDWDAFDDADDPFWGFTATAKDFDQPAPWDDPRGHIHGDPFRQCRCVVCVVPCVQWDQDQLQAGTGGTDTPVGDDDDFDFLVLLVCCQVPVPVLVVEPQSVLSNVLSVVCVVVVVRPQKGWDDCSRRVRDHNADETEMEGEAPSRVVVLVVSLVPCQSFNAQDDPRLVVVCVVCVVLDPPADPVQLSLLVRQASKGDGPRYIYHYAYAYDAPPPRCVSVQKGKHFDWKWKFKWFFAAQPQLQHAFGKTFIQTDGTDDIPDPPCVVQRRQETMETESDPSRRSRDDGGWIKIFIATWIWMDRPPDTTIYGYHDSNPPPDNGDITTDD/DFPQAFDWDAFDDDDDPFWGFTATAKDFDQPAPWDDPHGHIHGDPFRQCRCVVCVVPCVQWDQDQLQAGTGGTDTPVGDDDDFDFLVLLVCCQVPVPVLVVEPQSVLSNVLSVVCVVVVVRPQKGWDDCSRRVRDHNADETEMEGEAPVRVVVLVVSLVPCQSFNAQDDPRLVVVCVVCVVLDPPADPVQLSLLVRQASKGDGPRYIYHYAYAYDAPPPRCVSVQKGKHFDWKWKFKWFFAAQPQLQHAFGKTFIQTDGTDDIPDPPCVVQRRQETMETESDPSRRSRDDGGWIKIFIATWIWMDRPPDTTIYGYHDSNDPPDNGDITTDD